Protein AF-A0A7C6DWS4-F1 (afdb_monomer)

Foldseek 3Di:
DDPVVVVVVVVVVLLAFAADDDDDDDDDDDDDDQLQEDDLVLVVLVLVVCCQQPVVVLVCCVVDVVVVVVVLLVSLLLSLLLLVLVVVPVCVDPPNVVVLVVSHLLNLLQLLQCVVCVVVDDDDRLRVDDPVLLCVLLVNPPDDQPDPVSVVCVVVVNHNNVLVVSLVSVVVRVLVVVCVVPVVCVPPDQDPVNSVVSSSSSSSSVSSSVVSVVCVVVVNDDVSSVVRNNSSNSNVSSNSSSVVSCVVCVVVLFDDPVNLVVVCVVPVVLPCVVLQVVLVVLLVVVVVPDDQLVSQVPFAPDVQQPDDPPDHGPSQKDFFDKPPPDDPQLVVQQVPDAAQDWRPGWGQDLFATKTKHWNDKDWDQADVVRDIMITTMMGIGGSGSFDDDPVCNVDDTGGSSVVSRVVSSVVSSSVVSVVSCVVSVRYDDPPHDSDDHDPVSNVVSVCVVVVDDPPPDDDPPDPPDDDDDDDDDDDDDDDDDDDDDDDDD

Solvent-accessible surface area (backbone atoms only — not comparable to full-atom values): 28479 Å² total; per-residue (Å²): 133,60,72,66,67,54,49,59,56,53,48,68,68,57,76,58,60,19,16,57,89,83,89,82,92,69,89,76,78,88,76,70,87,74,41,24,61,50,53,65,67,58,51,45,52,51,53,57,50,41,41,74,79,37,28,63,57,39,51,49,48,64,77,30,67,66,60,40,53,48,52,52,50,53,51,46,44,38,23,21,32,15,32,45,20,47,72,75,40,54,55,72,37,84,52,46,36,59,46,52,53,47,47,11,34,44,23,38,13,54,54,47,49,48,65,80,38,64,91,71,60,96,67,63,90,66,64,88,63,53,71,65,62,49,31,52,69,68,48,55,87,64,74,79,66,93,43,74,66,49,44,49,31,57,74,70,49,56,54,67,65,47,55,58,54,50,47,52,53,48,52,54,36,55,50,51,52,54,28,71,77,31,74,93,43,63,87,63,76,85,48,72,66,61,50,51,53,52,50,53,53,49,46,53,25,49,56,38,32,54,51,48,54,52,32,48,77,67,67,72,52,57,66,68,58,51,51,50,46,49,52,20,16,53,49,43,49,20,50,54,30,20,50,55,36,52,61,71,38,56,80,71,47,60,70,51,73,67,57,45,52,47,52,48,72,74,36,67,94,70,49,53,63,67,51,50,51,54,43,50,54,51,47,57,43,44,74,72,67,49,61,59,39,59,52,16,67,75,60,38,65,48,69,84,27,58,54,68,94,91,55,71,67,49,25,27,55,46,74,74,44,46,72,85,75,57,61,64,64,61,44,58,56,45,69,74,46,54,69,72,34,63,55,97,59,78,41,73,52,71,56,24,40,30,41,44,30,20,61,39,74,44,82,41,79,51,51,101,84,67,50,70,43,43,38,28,25,36,30,38,29,33,38,57,55,35,41,64,50,84,92,43,78,88,54,68,71,39,31,46,66,57,54,46,41,56,49,52,31,49,52,51,48,53,56,48,41,54,50,34,26,61,78,57,60,45,42,65,77,87,90,66,82,75,72,89,72,54,70,65,58,37,52,51,55,48,42,69,72,68,68,66,72,86,87,83,72,81,78,95,80,86,85,89,79,89,85,91,82,83,90,86,87,85,88,80,82,85,83,89,85,88,85,83,89,85,82,90,131

Secondary structure (DSSP, 8-state):
--HHHHHHHHHHHHTSS---------SS--PPP--SB--HHHHHHHHHHHHHH-HHHHHHHHH-HHHHHHHHHHHHHHHHHHHHHHHTTGGGSTTHHHHHHHHHHHHHHHHHHHHHHGGG----TTTT--HHHHHHHHTTTPPS--SHHHHHHHHTT-SHHHHHHHHHHHHHHHHHHHHHH-GGGTTPPPPHHHHHHHHHHHHHHHHHHHHHHHHHHTT-S-HHHHHHHHHHHHHHHHHHHHHHHHHHHHHHHPPPHHHHHHHHHH-GGG-THHHHHHHHHHHHHHHTT--HHHHHHHH---TTSSPSTTPPP-TTEEEEEETTSS-HHHHHHHHTSPTTPBPSS-EEETTEEEEEEEEEEEEE---TTS--EEEEEEEEEEEE--B--TT-TTSPPB-HHHHHHHHHHHHHHHHHHHHHHHHTT-B--S--PPPP--HHHHHHHHHHHHT--TT----S-S--S------------------------

pLDDT: mean 79.74, std 20.96, range [24.72, 98.31]

Structure (mmCIF, N/CA/C/O backbone):
data_AF-A0A7C6DWS4-F1
#
_entry.id   AF-A0A7C6DWS4-F1
#
loop_
_atom_site.group_PDB
_atom_site.id
_atom_site.type_symbol
_atom_site.label_atom_id
_atom_site.label_alt_id
_atom_site.label_comp_id
_atom_site.label_asym_id
_atom_site.label_entity_id
_atom_site.label_seq_id
_atom_site.pdbx_PDB_ins_code
_atom_site.Cartn_x
_atom_site.Cartn_y
_atom_site.Cartn_z
_atom_site.occupancy
_atom_site.B_iso_or_equiv
_atom_site.auth_seq_id
_atom_site.auth_comp_id
_atom_site.auth_asym_id
_atom_site.auth_atom_id
_atom_site.pdbx_PDB_model_num
ATOM 1 N N . MET A 1 1 ? 1.797 3.743 14.064 1.00 28.17 1 MET A N 1
ATOM 2 C CA . MET A 1 1 ? 2.384 3.859 12.707 1.00 28.17 1 MET A CA 1
ATOM 3 C C . MET A 1 1 ? 1.301 3.493 11.713 1.00 28.17 1 MET A C 1
ATOM 5 O O . MET A 1 1 ? 0.665 2.469 11.922 1.00 28.17 1 MET A O 1
ATOM 9 N N . SER A 1 2 ? 1.041 4.345 10.720 1.00 25.39 2 SER A N 1
ATOM 10 C CA . SER A 1 2 ? -0.078 4.166 9.782 1.00 25.39 2 SER A CA 1
ATOM 11 C C . SER A 1 2 ? 0.143 2.965 8.851 1.00 25.39 2 SER A C 1
ATOM 13 O O . SER A 1 2 ? 1.286 2.605 8.556 1.00 25.39 2 SER A O 1
ATOM 15 N N . SER A 1 3 ? -0.944 2.379 8.347 1.00 26.17 3 SER A N 1
ATOM 16 C CA . SER A 1 3 ? -0.929 1.414 7.239 1.00 26.17 3 SER A CA 1
ATOM 17 C C . SER A 1 3 ? -0.190 1.962 6.007 1.00 26.17 3 SER A C 1
ATOM 19 O O . SER A 1 3 ? 0.536 1.205 5.361 1.00 26.17 3 SER A O 1
ATOM 21 N N . LEU A 1 4 ? -0.226 3.281 5.760 1.00 26.98 4 LEU A N 1
ATOM 22 C CA . LEU A 1 4 ? 0.578 3.937 4.715 1.00 26.98 4 LEU A CA 1
ATOM 23 C C . LEU A 1 4 ? 2.092 3.704 4.874 1.00 26.98 4 LEU A C 1
ATOM 25 O O . LEU A 1 4 ? 2.803 3.552 3.883 1.00 26.98 4 LEU A O 1
ATOM 29 N N . THR A 1 5 ? 2.607 3.633 6.107 1.00 24.72 5 THR A N 1
ATOM 30 C CA . THR A 1 5 ? 4.041 3.396 6.353 1.00 24.72 5 THR A CA 1
ATOM 31 C C . THR A 1 5 ? 4.448 1.956 6.015 1.00 24.72 5 THR A C 1
ATOM 33 O O . THR A 1 5 ? 5.604 1.711 5.688 1.00 24.72 5 THR A O 1
ATOM 36 N N . LYS A 1 6 ? 3.502 1.006 6.041 1.00 28.67 6 LYS A N 1
ATOM 37 C CA . LYS A 1 6 ? 3.711 -0.368 5.554 1.00 28.67 6 LYS A CA 1
ATOM 38 C C . LYS A 1 6 ? 3.570 -0.452 4.027 1.00 28.67 6 LYS A C 1
ATOM 40 O O . LYS A 1 6 ? 4.353 -1.153 3.394 1.00 28.67 6 LYS A O 1
ATOM 45 N N . GLY A 1 7 ? 2.656 0.321 3.431 1.00 25.31 7 GLY A N 1
ATOM 46 C CA . GLY A 1 7 ? 2.516 0.444 1.972 1.00 25.31 7 GLY A CA 1
ATOM 47 C C . GLY A 1 7 ? 3.787 0.954 1.277 1.00 25.31 7 GLY A C 1
ATOM 48 O O . GLY A 1 7 ? 4.185 0.412 0.252 1.00 25.31 7 GLY A O 1
ATOM 49 N N . LEU A 1 8 ? 4.497 1.913 1.884 1.00 26.67 8 LEU A N 1
ATOM 50 C CA . LEU A 1 8 ? 5.790 2.403 1.377 1.00 26.67 8 LEU A CA 1
ATOM 51 C C . LEU A 1 8 ? 6.908 1.341 1.371 1.00 26.67 8 LEU A C 1
ATOM 53 O O . LEU A 1 8 ? 7.832 1.436 0.568 1.00 26.67 8 LEU A O 1
ATOM 57 N N . ILE A 1 9 ? 6.823 0.317 2.226 1.00 28.52 9 ILE A N 1
ATOM 58 C CA . ILE A 1 9 ? 7.774 -0.809 2.240 1.00 28.52 9 ILE A CA 1
ATOM 59 C C . ILE A 1 9 ? 7.393 -1.853 1.177 1.00 28.52 9 ILE A C 1
ATOM 61 O O . ILE A 1 9 ? 8.277 -2.464 0.582 1.00 28.52 9 ILE A O 1
ATOM 65 N N . LEU A 1 10 ? 6.100 -2.010 0.868 1.00 26.97 10 LEU A N 1
ATOM 66 C CA . LEU A 1 10 ? 5.643 -2.847 -0.247 1.00 26.97 10 LEU A CA 1
ATOM 67 C C . LEU A 1 10 ? 6.032 -2.235 -1.607 1.00 26.97 10 LEU A C 1
ATOM 69 O O . LEU A 1 10 ? 6.521 -2.943 -2.483 1.00 26.97 10 LEU A O 1
ATOM 73 N N . LEU A 1 11 ? 5.940 -0.906 -1.735 1.00 28.38 11 LEU A N 1
ATOM 74 C CA . LEU A 1 11 ? 6.455 -0.145 -2.882 1.00 28.38 11 LEU A CA 1
ATOM 75 C C . LEU A 1 11 ? 7.948 -0.406 -3.148 1.00 28.38 11 LEU A C 1
ATOM 77 O O . LEU A 1 11 ? 8.345 -0.506 -4.302 1.00 28.38 11 LEU A O 1
ATOM 81 N N . ALA A 1 12 ? 8.776 -0.605 -2.117 1.00 27.94 12 ALA A N 1
ATOM 82 C CA . ALA A 1 12 ? 10.196 -0.931 -2.301 1.00 27.94 12 ALA A CA 1
ATOM 83 C C . ALA A 1 12 ? 10.446 -2.336 -2.897 1.00 27.94 12 ALA A C 1
ATOM 85 O O . ALA A 1 12 ? 11.500 -2.566 -3.487 1.00 27.94 12 ALA A O 1
ATOM 86 N N . VAL A 1 13 ? 9.487 -3.262 -2.778 1.00 29.34 13 VAL A N 1
ATOM 87 C CA . VAL A 1 13 ? 9.529 -4.589 -3.427 1.00 29.34 13 VAL A CA 1
ATOM 88 C C . VAL A 1 13 ? 9.027 -4.509 -4.876 1.00 29.34 13 VAL A C 1
ATOM 90 O O . VAL A 1 13 ? 9.493 -5.254 -5.735 1.00 29.34 13 VAL A O 1
ATOM 93 N N . ILE A 1 14 ? 8.126 -3.563 -5.148 1.00 30.42 14 ILE A N 1
ATOM 94 C CA . ILE A 1 14 ? 7.448 -3.357 -6.434 1.00 30.42 14 ILE A CA 1
ATOM 95 C C . ILE A 1 14 ? 8.218 -2.392 -7.369 1.00 30.42 14 ILE A C 1
ATOM 97 O O . ILE A 1 14 ? 7.973 -2.365 -8.559 1.00 30.42 14 ILE A O 1
ATOM 101 N N . VAL A 1 15 ? 9.273 -1.695 -6.921 1.00 32.16 15 VAL A N 1
ATOM 102 C CA . VAL A 1 15 ? 10.185 -0.921 -7.816 1.00 32.16 15 VAL A CA 1
ATOM 103 C C . VAL A 1 15 ? 10.979 -1.807 -8.808 1.00 32.16 15 VAL A C 1
ATOM 105 O O . VAL A 1 15 ? 11.679 -1.321 -9.701 1.00 32.16 15 VAL A O 1
ATOM 108 N N . ALA A 1 16 ? 10.867 -3.129 -8.707 1.00 35.31 16 ALA A N 1
ATOM 109 C CA . ALA A 1 16 ? 11.202 -4.021 -9.805 1.00 35.31 16 ALA A CA 1
ATOM 110 C C . ALA A 1 16 ? 10.013 -4.088 -10.793 1.00 35.31 16 ALA A C 1
ATOM 112 O O . ALA A 1 16 ? 8.899 -4.284 -10.346 1.00 35.31 16 ALA A O 1
ATOM 113 N N . ILE A 1 17 ? 10.262 -4.105 -12.116 1.00 33.56 17 ILE A N 1
ATOM 114 C CA . ILE A 1 17 ? 9.316 -4.654 -13.124 1.00 33.56 17 ILE A CA 1
ATOM 115 C C . ILE A 1 17 ? 8.174 -3.695 -13.615 1.00 33.56 17 ILE A C 1
ATOM 117 O O . ILE A 1 17 ? 7.024 -4.089 -13.546 1.00 33.56 17 ILE A O 1
ATOM 121 N N . GLY A 1 18 ? 8.446 -2.561 -14.315 1.00 30.31 18 GLY A N 1
ATOM 122 C CA . GLY A 1 18 ? 7.613 -2.095 -15.488 1.00 30.31 18 GLY A CA 1
ATOM 123 C C . GLY A 1 18 ? 7.947 -0.918 -16.476 1.00 30.31 18 GLY A C 1
ATOM 124 O O . GLY A 1 18 ? 7.962 0.236 -16.084 1.00 30.31 18 GLY A O 1
ATOM 125 N N . ALA A 1 19 ? 8.143 -1.215 -17.791 1.00 33.56 19 ALA A N 1
ATOM 126 C CA . ALA A 1 19 ? 9.056 -0.604 -18.813 1.00 33.56 19 ALA A CA 1
ATOM 127 C C . ALA A 1 19 ? 8.501 0.118 -20.118 1.00 33.56 19 ALA A C 1
ATOM 129 O O . ALA A 1 19 ? 7.343 0.510 -20.168 1.00 33.56 19 ALA A O 1
ATOM 130 N N . GLY A 1 20 ? 9.280 0.220 -21.228 1.00 32.44 20 GLY A N 1
ATOM 131 C CA . GLY A 1 20 ? 8.843 0.408 -22.655 1.00 32.44 20 GLY A CA 1
ATOM 132 C C . GLY A 1 20 ? 9.315 1.708 -23.401 1.00 32.44 20 GLY A C 1
ATOM 133 O O . GLY A 1 20 ? 9.837 2.588 -22.734 1.00 32.44 20 GLY A O 1
ATOM 134 N N . LEU A 1 21 ? 9.194 1.961 -24.732 1.00 30.20 21 LEU A N 1
ATOM 135 C CA . LEU A 1 21 ? 8.314 1.519 -25.858 1.00 30.20 21 LEU A CA 1
ATOM 136 C C . LEU A 1 21 ? 9.030 1.615 -27.249 1.00 30.20 21 LEU A C 1
ATOM 138 O O . LEU A 1 21 ? 9.515 2.690 -27.571 1.00 30.20 21 LEU A O 1
ATOM 142 N N . VAL A 1 22 ? 8.946 0.623 -28.162 1.00 28.70 22 VAL A N 1
ATOM 143 C CA . VAL A 1 22 ? 9.212 0.846 -29.616 1.00 28.70 22 VAL A CA 1
ATOM 144 C C . VAL A 1 22 ? 8.205 0.134 -30.547 1.00 28.70 22 VAL A C 1
ATOM 146 O O . VAL A 1 22 ? 7.942 -1.053 -30.413 1.00 28.70 22 VAL A O 1
ATOM 149 N N . PHE A 1 23 ? 7.678 0.912 -31.503 1.00 28.80 23 PHE A N 1
ATOM 150 C CA . PHE A 1 23 ? 7.046 0.596 -32.803 1.00 28.80 23 PHE A CA 1
ATOM 151 C C . PHE A 1 23 ? 6.463 -0.805 -33.121 1.00 28.80 23 PHE A C 1
ATOM 153 O O . PHE A 1 23 ? 7.187 -1.766 -33.372 1.00 28.80 23 PHE A O 1
ATOM 160 N N . TRP A 1 24 ? 5.171 -0.813 -33.482 1.00 26.94 24 TRP A N 1
ATOM 161 C CA . TRP A 1 24 ? 4.675 -1.613 -34.613 1.00 26.94 24 TRP A CA 1
ATOM 162 C C . TRP A 1 24 ? 3.815 -0.739 -35.535 1.00 26.94 24 TRP A C 1
ATOM 164 O O . TRP A 1 24 ? 3.036 0.090 -35.069 1.00 26.94 24 TRP A O 1
ATOM 174 N N . LYS A 1 25 ? 3.984 -0.871 -36.857 1.00 33.62 25 LYS A N 1
ATOM 175 C CA . LYS A 1 25 ? 3.332 0.001 -37.849 1.00 33.62 25 LYS A CA 1
ATOM 176 C C . LYS A 1 25 ? 2.180 -0.726 -38.538 1.00 33.62 25 LYS A C 1
ATOM 178 O O . LYS A 1 25 ? 2.397 -1.440 -39.513 1.00 33.62 25 LYS A O 1
ATOM 183 N N . SER A 1 26 ? 0.952 -0.434 -38.124 1.00 29.34 26 SER A N 1
ATOM 184 C CA . SER A 1 26 ? -0.226 -0.591 -38.983 1.00 29.34 26 SER A CA 1
ATOM 185 C C . SER A 1 26 ? -1.067 0.692 -38.951 1.00 29.34 26 SER A C 1
ATOM 187 O O . SER A 1 26 ? -0.887 1.539 -38.079 1.00 29.34 26 SER A O 1
ATOM 189 N N . LYS A 1 27 ? -1.895 0.910 -39.980 1.00 34.12 27 LYS A N 1
ATOM 190 C CA . LYS A 1 27 ? -2.831 2.048 -40.023 1.00 34.12 27 LYS A CA 1
ATOM 191 C C . LYS A 1 27 ? -3.955 1.831 -38.999 1.00 34.12 27 LYS A C 1
ATOM 193 O O . LYS A 1 27 ? -4.262 0.688 -38.694 1.00 34.12 27 LYS A O 1
ATOM 198 N N . VAL A 1 28 ? -4.652 2.920 -38.650 1.00 35.06 28 VAL A N 1
ATOM 199 C CA . VAL A 1 28 ? -5.665 3.043 -37.572 1.00 35.06 28 VAL A CA 1
ATOM 200 C C . VAL A 1 28 ? -5.011 3.400 -36.225 1.00 35.06 28 VAL A C 1
ATOM 202 O O . VAL A 1 28 ? -3.802 3.267 -36.067 1.00 35.06 28 VAL A O 1
ATOM 205 N N . GLY A 1 29 ? -5.773 4.069 -35.352 1.00 31.22 29 GLY A N 1
ATOM 206 C CA . GLY A 1 29 ? -5.258 4.903 -34.259 1.00 31.22 29 GLY A CA 1
ATOM 207 C C . GLY A 1 29 ? -4.401 4.175 -33.220 1.00 31.22 29 GLY A C 1
ATOM 208 O O . GLY A 1 29 ? -4.491 2.963 -33.058 1.00 31.22 29 GLY A O 1
ATOM 209 N N . HIS A 1 30 ? -3.593 4.951 -32.490 1.00 35.88 30 HIS A N 1
ATOM 210 C CA . HIS A 1 30 ? -2.790 4.455 -31.373 1.00 35.88 30 HIS A CA 1
ATOM 211 C C . HIS A 1 30 ? -3.729 3.959 -30.265 1.00 35.88 30 HIS A C 1
ATOM 213 O O . HIS A 1 30 ? -4.226 4.758 -29.472 1.00 35.88 30 HIS A O 1
ATOM 219 N N . ALA A 1 31 ? -3.994 2.653 -30.226 1.00 43.47 31 ALA A N 1
ATOM 220 C CA . ALA A 1 31 ? -4.659 2.036 -29.091 1.00 43.47 31 ALA A CA 1
ATOM 221 C C . ALA A 1 31 ? -3.761 2.210 -27.859 1.00 43.47 31 ALA A C 1
ATOM 223 O O . ALA A 1 31 ? -2.586 1.837 -27.879 1.00 43.47 31 ALA A O 1
ATOM 224 N N . ALA A 1 32 ? -4.303 2.823 -26.808 1.00 55.22 32 ALA A N 1
ATOM 225 C CA . ALA A 1 32 ? -3.629 2.896 -25.520 1.00 55.22 32 ALA A CA 1
ATOM 226 C C . ALA A 1 32 ? -3.437 1.473 -24.946 1.00 55.22 32 ALA A C 1
ATOM 228 O O . ALA A 1 32 ? -4.171 0.564 -25.348 1.00 55.22 32 ALA A O 1
ATOM 229 N N . PRO A 1 33 ? -2.478 1.252 -24.024 1.00 65.62 33 PRO A N 1
ATOM 230 C CA . PRO A 1 33 ? -2.296 -0.055 -23.397 1.00 65.62 33 PRO A CA 1
ATOM 231 C C . PRO A 1 33 ? -3.612 -0.549 -22.790 1.00 65.62 33 PRO A C 1
ATOM 233 O O . PRO A 1 33 ? -4.320 0.233 -22.163 1.00 65.62 33 PRO A O 1
ATOM 236 N N . GLN A 1 34 ? -3.946 -1.821 -22.989 1.00 81.06 34 GLN A N 1
ATOM 237 C CA . GLN A 1 34 ? -5.118 -2.439 -22.372 1.00 81.06 34 GLN A CA 1
ATOM 238 C C . GLN A 1 34 ? -4.710 -3.041 -21.027 1.00 81.06 34 GLN A C 1
ATOM 240 O O . GLN A 1 34 ? -3.974 -4.030 -20.986 1.00 81.06 34 GLN A O 1
ATOM 245 N N . TYR A 1 35 ? -5.169 -2.430 -19.933 1.00 90.44 35 TYR A N 1
ATOM 246 C CA . TYR A 1 35 ? -4.922 -2.919 -18.572 1.00 90.44 35 TYR A CA 1
ATOM 247 C C . TYR A 1 35 ? -5.981 -3.916 -18.086 1.00 90.44 35 TYR A C 1
ATOM 249 O O . TYR A 1 35 ? -5.877 -4.380 -16.960 1.00 90.44 35 TYR A O 1
ATOM 257 N N . ASN A 1 36 ? -6.982 -4.272 -18.898 1.00 91.75 36 ASN A N 1
ATOM 258 C CA . ASN A 1 36 ? -8.065 -5.168 -18.483 1.00 91.75 36 ASN A CA 1
ATOM 259 C C . ASN A 1 36 ? -7.749 -6.661 -18.676 1.00 91.75 36 ASN A C 1
ATOM 261 O O . ASN A 1 36 ? -8.415 -7.494 -18.078 1.00 91.75 36 ASN A O 1
ATOM 265 N N . VAL A 1 37 ? -6.744 -7.033 -19.473 1.00 93.50 37 VAL A N 1
ATOM 266 C CA . VAL A 1 37 ? -6.446 -8.446 -19.785 1.00 93.50 37 VAL A CA 1
ATOM 267 C C . VAL A 1 37 ? -5.063 -8.840 -19.281 1.00 93.50 37 VAL A C 1
ATOM 269 O O . VAL A 1 37 ? -4.106 -8.104 -19.508 1.00 93.50 37 VAL A O 1
ATOM 272 N N . LEU A 1 38 ? -4.913 -10.032 -18.705 1.00 90.25 38 LEU A N 1
ATOM 273 C CA . LEU A 1 38 ? -3.625 -10.706 -18.514 1.00 90.25 38 LEU A CA 1
ATOM 274 C C . LEU A 1 38 ? -3.703 -12.113 -19.119 1.00 90.25 38 LEU A C 1
ATOM 276 O O . LEU A 1 38 ? -4.561 -12.902 -18.751 1.00 90.25 38 LEU A O 1
ATOM 280 N N . THR A 1 39 ? -2.829 -12.432 -20.068 1.00 91.19 39 THR A N 1
ATOM 281 C CA . THR A 1 39 ? -2.856 -13.711 -20.798 1.00 91.19 39 THR A CA 1
ATOM 282 C C . THR A 1 39 ? -2.161 -14.844 -20.035 1.00 91.19 39 THR A C 1
ATOM 284 O O . THR A 1 39 ? -1.356 -14.607 -19.135 1.00 91.19 39 THR A O 1
ATOM 287 N N . LYS A 1 40 ? -2.419 -16.103 -20.422 1.00 90.62 40 LYS A N 1
ATOM 288 C CA . LYS A 1 40 ? -1.736 -17.275 -19.838 1.00 90.62 40 LYS A CA 1
ATOM 289 C C . LYS A 1 40 ? -0.218 -17.225 -20.008 1.00 90.62 40 LYS A C 1
ATOM 291 O O . LYS A 1 40 ? 0.506 -17.568 -19.074 1.00 90.62 40 LYS A O 1
ATOM 296 N N . ASP A 1 41 ? 0.253 -16.762 -21.164 1.00 89.44 41 ASP A N 1
ATOM 297 C CA . ASP A 1 41 ? 1.681 -16.610 -21.454 1.00 89.44 41 ASP A CA 1
ATOM 298 C C . ASP A 1 41 ? 2.300 -15.545 -20.539 1.00 89.44 41 ASP A C 1
ATOM 300 O O . ASP A 1 41 ? 3.355 -15.768 -19.947 1.00 89.44 41 ASP A O 1
ATOM 304 N N . GLU A 1 42 ? 1.605 -14.420 -20.333 1.00 89.38 42 GLU A N 1
ATOM 305 C CA . GLU A 1 42 ? 2.020 -13.394 -19.373 1.00 89.38 42 GLU A CA 1
ATOM 306 C C . GLU A 1 42 ? 2.065 -13.937 -17.931 1.00 89.38 42 GLU A C 1
ATOM 308 O O . GLU A 1 42 ? 3.068 -13.752 -17.240 1.00 89.38 42 GLU A O 1
ATOM 313 N N . ILE A 1 43 ? 1.047 -14.681 -17.480 1.00 89.06 43 ILE A N 1
ATOM 314 C CA . ILE A 1 43 ? 1.061 -15.335 -16.156 1.00 89.06 43 ILE A CA 1
ATOM 315 C C . ILE A 1 43 ? 2.246 -16.307 -16.038 1.00 89.06 43 ILE A C 1
ATOM 317 O O . ILE A 1 43 ? 2.972 -16.286 -15.044 1.00 89.06 43 ILE A O 1
ATOM 321 N N . SER A 1 44 ? 2.502 -17.105 -17.075 1.00 89.00 44 SER A N 1
ATOM 322 C CA . SER A 1 44 ? 3.613 -18.065 -17.115 1.00 89.00 44 SER A CA 1
ATOM 323 C C . SER A 1 44 ? 4.977 -17.375 -17.029 1.00 89.00 44 SER A C 1
ATOM 325 O O . SER A 1 44 ? 5.872 -17.866 -16.336 1.00 89.00 44 SER A O 1
ATOM 327 N N . ILE A 1 45 ? 5.135 -16.206 -17.661 1.00 87.44 45 ILE A N 1
ATOM 328 C CA . ILE A 1 45 ? 6.333 -15.362 -17.546 1.00 87.44 45 ILE A CA 1
ATOM 329 C C . ILE A 1 45 ? 6.523 -14.873 -16.101 1.00 87.44 45 ILE A C 1
ATOM 331 O O . ILE A 1 45 ? 7.633 -14.977 -15.574 1.00 87.44 45 ILE A O 1
ATOM 335 N N . LEU A 1 46 ? 5.464 -14.384 -15.440 1.00 86.94 46 LEU A N 1
ATOM 336 C CA . LEU A 1 46 ? 5.536 -13.910 -14.049 1.00 86.94 46 LEU A CA 1
ATOM 337 C C . LEU A 1 46 ? 5.911 -15.037 -13.090 1.00 86.94 46 LEU A C 1
ATOM 339 O O . LEU A 1 46 ? 6.859 -14.899 -12.318 1.00 86.94 46 LEU A O 1
ATOM 343 N N . LEU A 1 47 ? 5.213 -16.171 -13.166 1.00 87.50 47 LEU A N 1
ATOM 344 C CA . LEU A 1 47 ? 5.470 -17.316 -12.293 1.00 87.50 47 LEU A CA 1
ATOM 345 C C . LEU A 1 47 ? 6.876 -17.888 -12.509 1.00 87.50 47 LEU A C 1
ATOM 347 O O . LEU A 1 47 ? 7.544 -18.240 -11.539 1.00 87.50 47 LEU A O 1
ATOM 351 N N . SER A 1 48 ? 7.372 -17.897 -13.750 1.00 87.62 48 SER A N 1
ATOM 352 C CA . SER A 1 48 ? 8.744 -18.312 -14.073 1.00 87.62 48 SER A CA 1
ATOM 353 C C . SER A 1 48 ? 9.818 -17.354 -13.542 1.00 87.62 48 SER A C 1
ATOM 355 O O . SER A 1 48 ? 10.932 -17.789 -13.247 1.00 87.62 48 SER A O 1
ATOM 357 N N . ASP A 1 49 ? 9.529 -16.054 -13.428 1.00 83.88 49 ASP A N 1
ATOM 358 C CA . ASP A 1 49 ? 10.455 -15.077 -12.840 1.00 83.88 49 ASP A CA 1
ATOM 359 C C . ASP A 1 49 ? 10.438 -15.144 -11.304 1.00 83.88 49 ASP A C 1
ATOM 361 O O . ASP A 1 49 ? 11.491 -15.174 -10.663 1.00 83.88 49 ASP A O 1
ATOM 365 N N . ILE A 1 50 ? 9.247 -15.276 -10.710 1.00 83.38 50 ILE A N 1
ATOM 366 C CA . ILE A 1 50 ? 9.069 -15.466 -9.264 1.00 83.38 50 ILE A CA 1
ATOM 367 C C . ILE A 1 50 ? 9.692 -16.797 -8.813 1.00 83.38 50 ILE A C 1
ATOM 369 O O . ILE A 1 50 ? 10.328 -16.825 -7.764 1.00 83.38 50 ILE A O 1
ATOM 373 N N . ALA A 1 51 ? 9.611 -17.872 -9.607 1.00 84.12 51 ALA A N 1
ATOM 374 C CA . ALA A 1 51 ? 10.279 -19.146 -9.314 1.00 84.12 51 ALA A CA 1
ATOM 375 C C . ALA A 1 51 ? 11.798 -18.994 -9.141 1.00 84.12 51 ALA A C 1
ATOM 377 O O . ALA A 1 51 ? 12.382 -19.635 -8.272 1.00 84.12 51 ALA A O 1
ATOM 378 N N . LYS A 1 52 ? 12.432 -18.113 -9.925 1.00 83.75 52 LYS A N 1
ATOM 379 C CA . LYS A 1 52 ? 13.878 -17.847 -9.857 1.00 83.75 52 LYS A CA 1
ATOM 380 C C . LYS A 1 52 ? 14.250 -16.948 -8.678 1.00 83.75 52 LYS A C 1
ATOM 382 O O . LYS A 1 52 ? 15.266 -17.170 -8.035 1.00 83.75 52 LYS A O 1
ATOM 387 N N . GLN A 1 53 ? 13.436 -15.932 -8.388 1.00 81.69 53 GLN A N 1
ATOM 388 C CA . GLN A 1 53 ? 13.732 -14.925 -7.356 1.00 81.69 53 GLN A CA 1
ATOM 389 C C . GLN A 1 53 ? 13.239 -15.323 -5.950 1.00 81.69 53 GLN A C 1
ATOM 391 O O . GLN A 1 53 ? 13.708 -14.800 -4.933 1.00 81.69 53 GLN A O 1
ATOM 396 N N . ASN A 1 54 ? 12.236 -16.201 -5.877 1.00 84.75 54 ASN A N 1
ATOM 397 C CA . ASN A 1 54 ? 11.529 -16.587 -4.661 1.00 84.75 54 ASN A CA 1
ATOM 398 C C . ASN A 1 54 ? 10.816 -17.952 -4.821 1.00 84.75 54 ASN A C 1
ATOM 400 O O . ASN A 1 54 ? 9.585 -18.009 -4.736 1.00 84.75 54 ASN A O 1
ATOM 404 N N . PRO A 1 55 ? 11.545 -19.070 -5.008 1.00 88.00 55 PRO A N 1
ATOM 405 C CA . PRO A 1 55 ? 10.931 -20.390 -5.194 1.00 88.00 55 PRO A CA 1
ATOM 406 C C . PRO A 1 55 ? 10.012 -20.787 -4.026 1.00 88.00 55 PRO A C 1
ATOM 408 O O . PRO A 1 55 ? 8.973 -21.407 -4.234 1.00 88.00 55 PRO A O 1
ATOM 411 N N . LEU A 1 56 ? 10.304 -20.339 -2.797 1.00 87.44 56 LEU A N 1
ATOM 412 C CA . LEU A 1 56 ? 9.423 -20.549 -1.642 1.00 87.44 56 LEU A CA 1
ATOM 413 C C . LEU A 1 56 ? 8.026 -19.913 -1.810 1.00 87.44 56 LEU A C 1
ATOM 415 O O . LEU A 1 56 ? 7.049 -20.461 -1.300 1.00 87.44 56 LEU A O 1
ATOM 419 N N . ALA A 1 57 ? 7.903 -18.784 -2.518 1.00 86.50 57 ALA A N 1
ATOM 420 C CA . ALA A 1 57 ? 6.599 -18.191 -2.824 1.00 86.50 57 ALA A CA 1
ATOM 421 C C . ALA A 1 57 ? 5.816 -19.026 -3.847 1.00 86.50 57 ALA A C 1
ATOM 423 O O . ALA A 1 57 ? 4.617 -19.217 -3.666 1.00 86.50 57 ALA A O 1
ATOM 424 N N . ILE A 1 58 ? 6.490 -19.586 -4.858 1.00 88.50 58 ILE A N 1
ATOM 425 C CA . ILE A 1 58 ? 5.868 -20.515 -5.813 1.00 88.50 58 ILE A CA 1
ATOM 426 C C . ILE A 1 58 ? 5.395 -21.790 -5.116 1.00 88.50 58 ILE A C 1
ATOM 428 O O . ILE A 1 58 ? 4.249 -22.186 -5.316 1.00 88.50 58 ILE A O 1
ATOM 432 N N . LYS A 1 59 ? 6.212 -22.381 -4.232 1.00 88.94 59 LYS A N 1
ATOM 433 C CA . LYS A 1 59 ? 5.796 -23.545 -3.434 1.00 88.94 59 LYS A CA 1
ATOM 434 C C . LYS A 1 59 ? 4.528 -23.247 -2.626 1.00 88.94 59 LYS A C 1
ATOM 436 O O . LYS A 1 59 ? 3.564 -23.993 -2.719 1.00 88.94 59 LYS A O 1
ATOM 441 N N . ARG A 1 60 ? 4.471 -22.108 -1.925 1.00 88.56 60 ARG A N 1
ATOM 442 C CA . ARG A 1 60 ? 3.257 -21.683 -1.197 1.00 88.56 60 ARG A CA 1
ATOM 443 C C . ARG A 1 60 ? 2.048 -21.495 -2.120 1.00 88.56 60 ARG A C 1
ATOM 445 O O . ARG A 1 60 ? 0.977 -21.977 -1.794 1.00 88.56 60 ARG A O 1
ATOM 452 N N . LEU A 1 61 ? 2.212 -20.853 -3.278 1.00 87.25 61 LEU A N 1
ATOM 453 C CA . LEU A 1 61 ? 1.136 -20.661 -4.265 1.00 87.25 61 LEU A CA 1
ATOM 454 C C . LEU A 1 61 ? 0.637 -21.988 -4.879 1.00 87.25 61 LEU A C 1
ATOM 456 O O . LEU A 1 61 ? -0.509 -22.093 -5.336 1.00 87.25 61 LEU A O 1
ATOM 460 N N . LYS A 1 62 ? 1.503 -23.007 -4.913 1.00 88.81 62 LYS A N 1
ATOM 461 C CA . LYS A 1 62 ? 1.160 -24.365 -5.337 1.00 88.81 62 LYS A CA 1
ATOM 462 C C . LYS A 1 62 ? 0.402 -25.125 -4.247 1.00 88.81 62 LYS A C 1
ATOM 464 O O . LYS A 1 62 ? -0.643 -25.697 -4.553 1.00 88.81 62 LYS A O 1
ATOM 469 N N . ASP A 1 63 ? 0.906 -25.075 -3.016 1.00 91.81 63 ASP A N 1
ATOM 470 C CA . ASP A 1 63 ? 0.421 -25.846 -1.865 1.00 91.81 63 ASP A CA 1
ATOM 471 C C . ASP A 1 63 ? -0.855 -25.256 -1.218 1.00 91.81 63 ASP A C 1
ATOM 473 O O . ASP A 1 63 ? -1.608 -25.995 -0.587 1.00 91.81 63 ASP A O 1
ATOM 477 N N . ASP A 1 64 ? -1.118 -23.952 -1.380 1.00 90.00 64 ASP A N 1
ATOM 478 C CA . ASP A 1 64 ? -2.251 -23.228 -0.780 1.00 90.00 64 ASP A CA 1
ATOM 479 C C . ASP A 1 64 ? -3.238 -22.697 -1.854 1.00 90.00 64 ASP A C 1
ATOM 481 O O . ASP A 1 64 ? -2.959 -21.699 -2.536 1.00 90.00 64 ASP A O 1
ATOM 485 N N . PRO A 1 65 ? -4.408 -23.349 -2.032 1.00 89.69 65 PRO A N 1
ATOM 486 C CA . PRO A 1 65 ? -5.432 -22.917 -2.984 1.00 89.69 65 PRO A CA 1
ATOM 487 C C . PRO A 1 65 ? -6.098 -21.577 -2.642 1.00 89.69 65 PRO A C 1
ATOM 489 O O . PRO A 1 65 ? -6.443 -20.833 -3.563 1.00 89.69 65 PRO A O 1
ATOM 492 N N . GLU A 1 66 ? -6.270 -21.242 -1.358 1.00 87.19 66 GLU A N 1
ATOM 493 C CA . GLU A 1 66 ? -6.894 -19.971 -0.965 1.00 87.19 66 GLU A CA 1
ATOM 494 C C . GLU A 1 66 ? -5.923 -18.810 -1.192 1.00 87.19 66 GLU A C 1
ATOM 496 O O . GLU A 1 66 ? -6.328 -17.782 -1.733 1.00 87.19 66 GLU A O 1
ATOM 501 N N . LEU A 1 67 ? -4.622 -18.997 -0.932 1.00 85.50 67 LEU A N 1
ATOM 502 C CA . LEU A 1 67 ? -3.596 -18.035 -1.344 1.00 85.50 67 LEU A CA 1
ATOM 503 C C . LEU A 1 67 ? -3.626 -17.803 -2.862 1.00 85.50 67 LEU A C 1
ATOM 505 O O . LEU A 1 67 ? -3.540 -16.658 -3.305 1.00 85.50 67 LEU A O 1
ATOM 509 N N . ARG A 1 68 ? -3.775 -18.857 -3.678 1.00 84.00 68 ARG A N 1
ATOM 510 C CA . ARG A 1 68 ? -3.860 -18.714 -5.144 1.00 84.00 68 ARG A CA 1
ATOM 511 C C . ARG A 1 68 ? -5.082 -17.911 -5.578 1.00 84.00 68 ARG A C 1
ATOM 513 O O . ARG A 1 68 ? -4.953 -17.003 -6.399 1.00 84.00 68 ARG A O 1
ATOM 520 N N . LYS A 1 69 ? -6.246 -18.212 -5.004 1.00 87.31 69 LYS A N 1
ATOM 521 C CA . LYS A 1 69 ? -7.494 -17.473 -5.226 1.00 87.31 69 LYS A CA 1
ATOM 522 C C . LYS A 1 69 ? -7.358 -16.004 -4.810 1.00 87.31 69 LYS A C 1
ATOM 524 O O . LYS A 1 69 ? -7.743 -15.130 -5.582 1.00 87.31 69 LYS A O 1
ATOM 529 N N . GLN A 1 70 ? -6.729 -15.730 -3.667 1.00 85.50 70 GLN A N 1
ATOM 530 C CA . GLN A 1 70 ? -6.446 -14.373 -3.199 1.00 85.50 70 GLN A CA 1
ATOM 531 C C . GLN A 1 70 ? -5.517 -13.618 -4.162 1.00 85.50 70 GLN A C 1
ATOM 533 O O . GLN A 1 70 ? -5.805 -12.480 -4.518 1.00 85.50 70 GLN A O 1
ATOM 538 N N . GLN A 1 71 ? -4.430 -14.236 -4.647 1.00 85.56 71 GLN A N 1
ATOM 539 C CA . GLN A 1 71 ? -3.560 -13.590 -5.642 1.00 85.56 71 GLN A CA 1
ATOM 540 C C . GLN A 1 71 ? -4.310 -13.291 -6.949 1.00 85.56 71 GLN A C 1
ATOM 542 O O . GLN A 1 71 ? -4.139 -12.213 -7.514 1.00 85.56 71 GLN A O 1
ATOM 547 N N . LEU A 1 72 ? -5.185 -14.193 -7.405 1.00 87.06 72 LEU A N 1
ATOM 548 C CA . LEU A 1 72 ? -6.027 -13.955 -8.579 1.00 87.06 72 LEU A CA 1
ATOM 549 C C . LEU A 1 72 ? -7.010 -12.789 -8.363 1.00 87.06 72 LEU A C 1
ATOM 551 O O . LEU A 1 72 ? -7.196 -11.977 -9.270 1.00 87.06 72 LEU A O 1
ATOM 555 N N . GLN A 1 73 ? -7.609 -12.671 -7.174 1.00 86.44 73 GLN A N 1
ATOM 556 C CA . GLN A 1 73 ? -8.457 -11.530 -6.806 1.00 86.44 73 GLN A CA 1
ATOM 557 C C . GLN A 1 73 ? -7.665 -10.215 -6.780 1.00 86.44 73 GLN A C 1
ATOM 559 O O . GLN A 1 73 ? -8.115 -9.240 -7.376 1.00 86.44 73 GLN A O 1
ATOM 564 N N . ASN A 1 74 ? -6.460 -10.202 -6.201 1.00 89.62 74 ASN A N 1
ATOM 565 C CA . ASN A 1 74 ? -5.583 -9.025 -6.179 1.00 89.62 74 ASN A CA 1
ATOM 566 C C . ASN A 1 74 ? -5.213 -8.553 -7.599 1.00 89.62 74 ASN A C 1
ATOM 568 O O . ASN A 1 74 ? -5.222 -7.355 -7.877 1.00 89.62 74 ASN A O 1
ATOM 572 N N . ILE A 1 75 ? -4.918 -9.484 -8.518 1.00 89.88 75 ILE A N 1
ATOM 573 C CA . ILE A 1 75 ? -4.659 -9.151 -9.930 1.00 89.88 75 ILE A CA 1
ATOM 574 C C . ILE A 1 75 ? -5.927 -8.571 -10.573 1.00 89.88 75 ILE A C 1
ATOM 576 O O . ILE A 1 75 ? -5.844 -7.565 -11.273 1.00 89.88 75 ILE A O 1
ATOM 580 N N . LYS A 1 76 ? -7.109 -9.145 -10.312 1.00 91.69 76 LYS A N 1
ATOM 581 C CA . LYS A 1 76 ? -8.380 -8.610 -10.826 1.00 91.69 76 LYS A CA 1
ATOM 582 C C . LYS A 1 76 ? -8.689 -7.203 -10.291 1.00 91.69 76 LYS A C 1
ATOM 584 O O . LYS A 1 76 ? -9.071 -6.363 -11.098 1.00 91.69 76 LYS A O 1
ATOM 589 N N . GLU A 1 77 ? -8.464 -6.909 -9.003 1.00 94.25 77 GLU A N 1
ATOM 590 C CA . GLU A 1 77 ? -8.582 -5.545 -8.438 1.00 94.25 77 GLU A CA 1
ATOM 591 C C . GLU A 1 77 ? -7.629 -4.570 -9.143 1.00 94.25 77 GLU A C 1
ATOM 593 O O . GLU A 1 77 ? -8.064 -3.518 -9.616 1.00 94.25 77 GLU A O 1
ATOM 598 N N . LEU A 1 78 ? -6.352 -4.947 -9.287 1.00 95.44 78 LEU A N 1
ATOM 599 C CA . LEU A 1 78 ? -5.334 -4.150 -9.976 1.00 95.44 78 LEU A CA 1
ATOM 600 C C . LEU A 1 78 ? -5.758 -3.792 -11.408 1.00 95.44 78 LEU A C 1
ATOM 602 O O . LEU A 1 78 ? -5.767 -2.616 -11.777 1.00 95.44 78 LEU A O 1
ATOM 606 N N . LEU A 1 79 ? -6.126 -4.794 -12.212 1.00 94.50 79 LEU A N 1
ATOM 607 C CA . LEU A 1 79 ? -6.527 -4.591 -13.605 1.00 94.50 79 LEU A CA 1
ATOM 608 C C . LEU A 1 79 ? -7.844 -3.806 -13.712 1.00 94.50 79 LEU A C 1
ATOM 610 O O . LEU A 1 79 ? -7.962 -2.931 -14.572 1.00 94.50 79 LEU A O 1
ATOM 614 N N . ALA A 1 80 ? -8.812 -4.059 -12.825 1.00 96.06 80 ALA A N 1
ATOM 615 C CA . ALA A 1 80 ? -10.083 -3.340 -12.787 1.00 96.06 80 ALA A CA 1
ATOM 616 C C . ALA A 1 80 ? -9.890 -1.852 -12.475 1.00 96.06 80 ALA A C 1
ATOM 618 O O . ALA A 1 80 ? -10.390 -1.005 -13.214 1.00 96.06 80 ALA A O 1
ATOM 619 N N . PHE A 1 81 ? -9.123 -1.517 -11.433 1.00 96.56 81 PHE A N 1
ATOM 620 C CA . PHE A 1 81 ? -8.866 -0.126 -11.052 1.00 96.56 81 PHE A CA 1
ATOM 621 C C . PHE A 1 81 ? -7.980 0.600 -12.075 1.00 96.56 81 PHE A C 1
ATOM 623 O O . PHE A 1 81 ? -8.218 1.772 -12.360 1.00 96.56 81 PHE A O 1
ATOM 630 N N . ALA A 1 82 ? -6.994 -0.078 -12.670 1.00 95.69 82 ALA A N 1
ATOM 631 C CA . ALA A 1 82 ? -6.166 0.493 -13.733 1.00 95.69 82 ALA A CA 1
ATOM 632 C C . ALA A 1 82 ? -6.970 0.803 -15.006 1.00 95.69 82 ALA A C 1
ATOM 634 O O . ALA A 1 82 ? -6.816 1.872 -15.605 1.00 95.69 82 ALA A O 1
ATOM 635 N N . SER A 1 83 ? -7.851 -0.119 -15.398 1.00 96.19 83 SER A N 1
ATOM 636 C CA . SER A 1 83 ? -8.750 0.053 -16.544 1.00 96.19 83 SER A CA 1
ATOM 637 C C . SER A 1 83 ? -9.768 1.159 -16.287 1.00 96.19 83 SER A C 1
ATOM 639 O O . SER A 1 83 ? -10.011 1.982 -17.167 1.00 96.19 83 SER A O 1
ATOM 641 N N . GLU A 1 84 ? -10.295 1.251 -15.066 1.00 96.75 84 GLU A N 1
ATOM 642 C CA . GLU A 1 84 ? -11.212 2.319 -14.675 1.00 96.75 84 GLU A CA 1
ATOM 643 C C . GLU A 1 84 ? -10.534 3.694 -14.679 1.00 96.75 84 GLU A C 1
ATOM 645 O O . GLU A 1 84 ? -11.064 4.645 -15.251 1.00 96.75 84 GLU A O 1
ATOM 650 N N . ALA A 1 85 ? -9.317 3.797 -14.137 1.00 96.00 85 ALA A N 1
ATOM 651 C CA . ALA A 1 85 ? -8.512 5.015 -14.196 1.00 96.00 85 ALA A CA 1
ATOM 652 C C . ALA A 1 85 ? -8.277 5.480 -15.643 1.00 96.00 85 ALA A C 1
ATOM 654 O O . ALA A 1 85 ? -8.330 6.674 -15.947 1.00 96.00 85 ALA A O 1
ATOM 655 N N . GLN A 1 86 ? -8.021 4.535 -16.551 1.00 94.31 86 GLN A N 1
ATOM 656 C CA . GLN A 1 86 ? -7.874 4.807 -17.976 1.00 94.31 86 GLN A CA 1
ATOM 657 C C . GLN A 1 86 ? -9.203 5.248 -18.612 1.00 94.31 86 GLN A C 1
ATOM 659 O O . GLN A 1 86 ? -9.208 6.218 -19.372 1.00 94.31 86 GLN A O 1
ATOM 664 N N . ARG A 1 87 ? -10.317 4.581 -18.278 1.00 94.50 87 ARG A N 1
ATOM 665 C CA . ARG A 1 87 ? -11.678 4.879 -18.757 1.00 94.50 87 ARG A CA 1
ATOM 666 C C . ARG A 1 87 ? -12.154 6.268 -18.336 1.00 94.50 87 ARG A C 1
ATOM 668 O O . ARG A 1 87 ? -12.700 7.000 -19.155 1.00 94.50 87 ARG A O 1
ATOM 675 N N . GLU A 1 88 ? -11.893 6.653 -17.089 1.00 95.12 88 GLU A N 1
ATOM 676 C CA . GLU A 1 88 ? -12.173 7.991 -16.558 1.00 95.12 88 GLU A CA 1
ATOM 677 C C . GLU A 1 88 ? -11.194 9.071 -17.059 1.00 95.12 88 GLU A C 1
ATOM 679 O O . GLU A 1 88 ? -11.402 10.254 -16.800 1.00 95.12 88 GLU A O 1
ATOM 684 N N . GLY A 1 89 ? -10.136 8.690 -17.782 1.00 94.25 89 GLY A N 1
ATOM 685 C CA . GLY A 1 89 ? -9.185 9.616 -18.394 1.00 94.25 89 GLY A CA 1
ATOM 686 C C . GLY A 1 89 ? -7.988 10.014 -17.527 1.00 94.25 89 GLY A C 1
ATOM 687 O O . GLY A 1 89 ? -7.130 10.739 -18.033 1.00 94.25 89 GLY A O 1
ATOM 688 N N . LEU A 1 90 ? -7.851 9.493 -16.299 1.00 94.12 90 LEU A N 1
ATOM 689 C CA . LEU A 1 90 ? -6.744 9.808 -15.375 1.00 94.12 90 LEU A CA 1
ATOM 690 C C . LEU A 1 90 ? -5.365 9.549 -16.006 1.00 94.12 90 LEU A C 1
ATOM 692 O O . LEU A 1 90 ? -4.418 10.282 -15.737 1.00 94.12 90 LEU A O 1
ATOM 696 N N . ALA A 1 91 ? -5.261 8.555 -16.895 1.00 92.06 91 ALA A N 1
ATOM 697 C CA . ALA A 1 91 ? -4.046 8.236 -17.655 1.00 92.06 91 ALA A CA 1
ATOM 698 C C . ALA A 1 91 ? -3.594 9.336 -18.644 1.00 92.06 91 ALA A C 1
ATOM 700 O O . ALA A 1 91 ? -2.441 9.343 -19.073 1.00 92.06 91 ALA A O 1
ATOM 701 N N . ASN A 1 92 ? -4.494 10.242 -19.037 1.00 91.62 92 ASN A N 1
ATOM 702 C CA . ASN A 1 92 ? -4.237 11.299 -20.021 1.00 91.62 92 ASN A CA 1
ATOM 703 C C . ASN A 1 92 ? -3.988 12.673 -19.379 1.00 91.62 92 ASN A C 1
ATOM 705 O O . ASN A 1 92 ? -3.515 13.587 -20.058 1.00 91.62 92 ASN A O 1
ATOM 709 N N . GLU A 1 93 ? -4.314 12.827 -18.095 1.00 92.50 93 GLU A N 1
ATOM 710 C CA . GLU A 1 93 ? -4.104 14.055 -17.331 1.00 92.50 93 GLU A CA 1
ATOM 711 C C . GLU A 1 93 ? -2.616 14.262 -17.015 1.00 92.50 93 GLU A C 1
ATOM 713 O O . GLU A 1 93 ? -1.866 13.306 -16.824 1.00 92.50 93 GLU A O 1
ATOM 718 N N . SER A 1 94 ? -2.175 15.516 -16.925 1.00 90.62 94 SER A N 1
ATOM 719 C CA . SER A 1 94 ? -0.847 15.845 -16.391 1.00 90.62 94 SER A CA 1
ATOM 720 C C . SER A 1 94 ? -0.952 16.016 -14.871 1.00 90.62 94 SER A C 1
ATOM 722 O O . SER A 1 94 ? -1.905 16.661 -14.426 1.00 90.62 94 SER A O 1
ATOM 724 N N . PRO A 1 95 ? -0.031 15.472 -14.050 1.00 92.19 95 PRO A N 1
ATOM 725 C CA . PRO A 1 95 ? 1.267 14.872 -14.403 1.00 92.19 95 PRO A CA 1
ATOM 726 C C . PRO A 1 95 ? 1.246 13.363 -14.734 1.00 92.19 95 PRO A C 1
ATOM 728 O O . PRO A 1 95 ? 2.291 12.781 -15.023 1.00 92.19 95 PRO A O 1
ATOM 731 N N . ASN A 1 96 ? 0.086 12.703 -14.675 1.00 92.50 96 ASN A N 1
ATOM 732 C CA . ASN A 1 96 ? -0.035 11.240 -14.762 1.00 92.50 96 ASN A CA 1
ATOM 733 C C . ASN A 1 96 ? 0.458 10.672 -16.103 1.00 92.50 96 ASN A C 1
ATOM 735 O O . ASN A 1 96 ? 1.133 9.646 -16.134 1.00 92.50 96 ASN A O 1
ATOM 739 N N . ARG A 1 97 ? 0.149 11.347 -17.214 1.00 92.69 97 ARG A N 1
ATOM 740 C CA . ARG A 1 97 ? 0.562 10.956 -18.567 1.00 92.69 97 ARG A CA 1
ATOM 741 C C . ARG A 1 97 ? 2.080 10.984 -18.737 1.00 92.69 97 ARG A C 1
ATOM 743 O O . ARG A 1 97 ? 2.649 10.093 -19.365 1.00 92.69 97 ARG A O 1
ATOM 750 N N . GLU A 1 98 ? 2.732 12.007 -18.189 1.00 88.81 98 GLU A N 1
ATOM 751 C CA . GLU A 1 98 ? 4.191 12.120 -18.187 1.00 88.81 98 GLU A CA 1
ATOM 752 C C . GLU A 1 98 ? 4.810 11.020 -17.311 1.00 88.81 98 GLU A C 1
ATOM 754 O O . GLU A 1 98 ? 5.732 10.331 -17.745 1.00 88.81 98 GLU A O 1
ATOM 759 N N . GLU A 1 99 ? 4.244 10.780 -16.126 1.00 91.75 99 GLU A N 1
ATOM 760 C CA . GLU A 1 99 ? 4.699 9.734 -15.205 1.00 91.75 99 GLU A CA 1
ATOM 761 C C . GLU A 1 99 ? 4.565 8.320 -15.772 1.00 91.75 99 GLU A C 1
ATOM 763 O O . GLU A 1 99 ? 5.495 7.526 -15.640 1.00 91.75 99 GLU A O 1
ATOM 768 N N . LEU A 1 100 ? 3.475 8.016 -16.481 1.00 91.38 100 LEU A N 1
ATOM 769 C CA . LEU A 1 100 ? 3.338 6.761 -17.221 1.00 91.38 100 LEU A CA 1
ATOM 770 C C . LEU A 1 100 ? 4.491 6.565 -18.214 1.00 91.38 100 LEU A C 1
ATOM 772 O O . LEU A 1 100 ? 4.942 5.434 -18.386 1.00 91.38 100 LEU A O 1
ATOM 776 N N . GLY A 1 101 ? 4.996 7.639 -18.831 1.00 88.31 101 GLY A N 1
ATOM 777 C CA . GLY A 1 101 ? 6.195 7.626 -19.674 1.00 88.31 101 GLY A CA 1
ATOM 778 C C . GLY A 1 101 ? 7.507 7.443 -18.896 1.00 88.31 101 GLY A C 1
ATOM 779 O O . GLY A 1 101 ? 8.432 6.807 -19.400 1.00 88.31 101 GLY A O 1
ATOM 780 N N . TYR A 1 102 ? 7.594 7.937 -17.660 1.00 89.25 102 TYR A N 1
ATOM 781 C CA . TYR A 1 102 ? 8.796 7.814 -16.827 1.00 89.25 102 TYR A CA 1
ATOM 782 C C . TYR A 1 102 ? 8.922 6.473 -16.108 1.00 89.25 102 TYR A C 1
ATOM 784 O O . TYR A 1 102 ? 10.022 5.929 -16.090 1.00 89.25 102 TYR A O 1
ATOM 792 N N . ILE A 1 103 ? 7.825 5.911 -15.588 1.00 90.25 103 ILE A N 1
ATOM 793 C CA . ILE A 1 103 ? 7.735 4.504 -15.151 1.00 90.25 103 ILE A CA 1
ATOM 794 C C . ILE A 1 103 ? 8.285 3.612 -16.273 1.00 90.25 103 ILE A C 1
ATOM 796 O O . ILE A 1 103 ? 9.231 2.842 -16.100 1.00 90.25 103 ILE A O 1
ATOM 800 N N . ARG A 1 104 ? 7.747 3.856 -17.471 1.00 92.06 104 ARG A N 1
ATOM 801 C CA . ARG A 1 104 ? 8.059 3.170 -18.716 1.00 92.06 104 ARG A CA 1
ATOM 802 C C . ARG A 1 104 ? 9.552 3.247 -19.081 1.00 92.06 104 ARG A C 1
ATOM 804 O O . ARG A 1 104 ? 10.204 2.214 -19.231 1.00 92.06 104 ARG A O 1
ATOM 811 N N . ALA A 1 105 ? 10.140 4.440 -19.112 1.00 89.81 105 ALA A N 1
ATOM 812 C CA . ALA A 1 105 ? 11.582 4.601 -19.308 1.00 89.81 105 ALA A CA 1
ATOM 813 C C . ALA A 1 105 ? 12.416 3.892 -18.217 1.00 89.81 105 ALA A C 1
ATOM 815 O O . ALA A 1 105 ? 13.340 3.133 -18.524 1.00 89.81 105 ALA A O 1
ATOM 816 N N . GLN A 1 106 ? 12.064 4.114 -16.944 1.00 90.62 106 GLN A N 1
ATOM 817 C CA . GLN A 1 106 ? 12.820 3.667 -15.773 1.00 90.62 106 GLN A CA 1
ATOM 818 C C . GLN A 1 106 ? 13.070 2.162 -15.781 1.00 90.62 106 GLN A C 1
ATOM 820 O O . GLN A 1 106 ? 14.183 1.727 -15.490 1.00 90.62 106 GLN A O 1
ATOM 825 N N . VAL A 1 107 ? 12.071 1.350 -16.120 1.00 90.31 107 VAL A N 1
ATOM 826 C CA . VAL A 1 107 ? 12.257 -0.102 -16.037 1.00 90.31 107 VAL A CA 1
ATOM 827 C C . VAL A 1 107 ? 12.852 -0.696 -17.292 1.00 90.31 107 VAL A C 1
ATOM 829 O O . VAL A 1 107 ? 13.565 -1.679 -17.122 1.00 90.31 107 VAL A O 1
ATOM 832 N N . ILE A 1 108 ? 12.664 -0.149 -18.511 1.00 90.69 108 ILE A N 1
ATOM 833 C CA . ILE A 1 108 ? 13.480 -0.666 -19.634 1.00 90.69 108 ILE A CA 1
ATOM 834 C C . ILE A 1 108 ? 14.930 -0.610 -19.171 1.00 90.69 108 ILE A C 1
ATOM 836 O O . ILE A 1 108 ? 15.614 -1.624 -19.231 1.00 90.69 108 ILE A O 1
ATOM 840 N N . ALA A 1 109 ? 15.335 0.529 -18.605 1.00 92.00 109 ALA A N 1
ATOM 841 C CA . ALA A 1 109 ? 16.681 0.722 -18.120 1.00 92.00 109 ALA A CA 1
ATOM 842 C C . ALA A 1 109 ? 17.046 -0.272 -17.002 1.00 92.00 109 ALA A C 1
ATOM 844 O O . ALA A 1 109 ? 18.067 -0.940 -17.123 1.00 92.00 109 ALA A O 1
ATOM 845 N N . LEU A 1 110 ? 16.225 -0.429 -15.952 1.00 91.56 110 LEU A N 1
ATOM 846 C CA . LEU A 1 110 ? 16.507 -1.364 -14.843 1.00 91.56 110 LEU A CA 1
ATOM 847 C C . LEU A 1 110 ? 16.550 -2.839 -15.276 1.00 91.56 110 LEU A C 1
ATOM 849 O O . LEU A 1 110 ? 17.377 -3.608 -14.788 1.00 91.56 110 LEU A O 1
ATOM 853 N N . SER A 1 111 ? 15.645 -3.262 -16.151 1.00 90.94 111 SER A N 1
ATOM 854 C CA . SER A 1 111 ? 15.522 -4.660 -16.570 1.00 90.94 111 SER A CA 1
ATOM 855 C C . SER A 1 111 ? 16.535 -5.018 -17.654 1.00 90.94 111 SER A C 1
ATOM 857 O O . SER A 1 111 ? 17.065 -6.126 -17.638 1.00 90.94 111 SER A O 1
ATOM 859 N N . TYR A 1 112 ? 16.877 -4.074 -18.533 1.00 93.94 112 TYR A N 1
ATOM 860 C CA . TYR A 1 112 ? 17.999 -4.197 -19.460 1.00 93.94 112 TYR A CA 1
ATOM 861 C C . TYR A 1 112 ? 19.346 -4.200 -18.722 1.00 93.94 112 TYR A C 1
ATOM 863 O O . TYR A 1 112 ? 20.169 -5.060 -19.020 1.00 93.94 112 TYR A O 1
ATOM 871 N N . ASP A 1 113 ? 19.547 -3.333 -17.718 1.00 93.44 113 ASP A N 1
ATOM 872 C CA . ASP A 1 113 ? 20.727 -3.341 -16.833 1.00 93.44 113 ASP A CA 1
ATOM 873 C C . ASP A 1 113 ? 20.924 -4.717 -16.187 1.00 93.44 113 ASP A C 1
ATOM 875 O O . ASP A 1 113 ? 21.982 -5.331 -16.329 1.00 93.44 113 ASP A O 1
ATOM 879 N N . ARG A 1 114 ? 19.867 -5.255 -15.560 1.00 90.56 114 ARG A N 1
ATOM 880 C CA . ARG A 1 114 ? 19.877 -6.611 -14.990 1.00 90.56 114 ARG A CA 1
ATOM 881 C C . ARG A 1 114 ? 20.197 -7.674 -16.040 1.00 90.56 114 ARG A C 1
ATOM 883 O O . ARG A 1 114 ? 21.004 -8.552 -15.765 1.00 90.56 114 ARG A O 1
ATOM 890 N N . GLU A 1 115 ? 19.609 -7.606 -17.233 1.00 90.38 115 GLU A N 1
ATOM 891 C CA . GLU A 1 115 ? 19.808 -8.619 -18.278 1.00 90.38 115 GLU A CA 1
ATOM 892 C C . GLU A 1 115 ? 21.234 -8.612 -18.859 1.00 90.38 115 GLU A C 1
ATOM 894 O O . GLU A 1 115 ? 21.828 -9.677 -19.023 1.00 90.38 115 GLU A O 1
ATOM 899 N N . ILE A 1 116 ? 21.822 -7.440 -19.139 1.00 92.56 116 ILE A N 1
ATOM 900 C CA . ILE A 1 116 ? 23.180 -7.344 -19.718 1.00 92.56 116 ILE A CA 1
ATOM 901 C C . ILE A 1 116 ? 24.304 -7.523 -18.689 1.00 92.56 116 ILE A C 1
ATOM 903 O O . ILE A 1 116 ? 25.467 -7.685 -19.073 1.00 92.56 116 ILE A O 1
ATOM 907 N N . ASN A 1 117 ? 23.977 -7.447 -17.397 1.00 91.31 117 ASN A N 1
ATOM 908 C CA . ASN A 1 117 ? 24.935 -7.542 -16.298 1.00 91.31 117 ASN A CA 1
ATOM 909 C C . ASN A 1 117 ? 24.698 -8.748 -15.367 1.00 91.31 117 ASN A C 1
ATOM 911 O O . ASN A 1 117 ? 25.448 -8.904 -14.408 1.00 91.31 117 ASN A O 1
ATOM 915 N N . LYS A 1 118 ? 23.732 -9.631 -15.664 1.00 87.44 118 LYS A N 1
ATOM 916 C CA . LYS A 1 118 ? 23.391 -10.826 -14.859 1.00 87.44 118 LYS A CA 1
ATOM 917 C C . LYS A 1 118 ? 24.591 -11.708 -14.488 1.00 87.44 118 LYS A C 1
ATOM 919 O O . LYS A 1 118 ? 24.648 -12.219 -13.377 1.00 87.44 118 LYS A O 1
ATOM 924 N N . ASP A 1 119 ? 25.572 -11.821 -15.384 1.00 89.69 119 ASP A N 1
ATOM 925 C CA . ASP A 1 119 ? 26.769 -12.655 -15.207 1.00 89.69 119 ASP A CA 1
ATOM 926 C C . ASP A 1 119 ? 27.941 -11.912 -14.522 1.00 89.69 119 ASP A C 1
ATOM 928 O O . ASP A 1 119 ? 29.033 -12.461 -14.386 1.00 89.69 119 ASP A O 1
ATOM 932 N N . LYS A 1 120 ? 27.756 -10.646 -14.113 1.00 87.75 120 LYS A N 1
ATOM 933 C CA . LYS A 1 120 ? 28.823 -9.766 -13.582 1.00 87.75 120 LYS A CA 1
ATOM 934 C C . LYS A 1 120 ? 28.809 -9.604 -12.057 1.00 87.75 120 LYS A C 1
ATOM 936 O O . LYS A 1 120 ? 29.564 -8.789 -11.528 1.00 87.75 120 LYS A O 1
ATOM 941 N N . GLY A 1 121 ? 27.980 -10.377 -11.357 1.00 78.44 121 GLY A N 1
ATOM 942 C CA . GLY A 1 121 ? 27.831 -10.318 -9.902 1.00 78.44 121 GLY A CA 1
ATOM 943 C C . GLY A 1 121 ? 26.923 -9.179 -9.408 1.00 78.44 121 GLY A C 1
ATOM 944 O O . GLY A 1 121 ? 26.401 -8.395 -10.205 1.00 78.44 121 GLY A O 1
ATOM 945 N N . PRO A 1 122 ? 26.687 -9.098 -8.086 1.00 78.44 122 PRO A N 1
ATOM 946 C CA . PRO A 1 122 ? 25.757 -8.138 -7.505 1.00 78.44 122 PRO A CA 1
ATOM 947 C C . PRO A 1 122 ? 26.323 -6.715 -7.547 1.00 78.44 122 PRO A C 1
ATOM 949 O O . PRO A 1 122 ? 27.337 -6.414 -6.922 1.00 78.44 122 PRO A O 1
ATOM 952 N N . MET A 1 123 ? 25.616 -5.819 -8.232 1.00 78.94 123 MET A N 1
ATOM 953 C CA . MET A 1 123 ? 25.859 -4.376 -8.213 1.00 78.94 123 MET A CA 1
ATOM 954 C C . MET A 1 123 ? 24.555 -3.629 -7.907 1.00 78.94 123 MET A C 1
ATOM 956 O O . MET A 1 123 ? 23.473 -4.136 -8.219 1.00 78.94 123 MET A O 1
ATOM 960 N N . PRO A 1 124 ? 24.625 -2.416 -7.327 1.00 84.81 124 PRO A N 1
ATOM 961 C CA . PRO A 1 124 ? 23.480 -1.514 -7.280 1.00 84.81 124 PRO A CA 1
ATOM 962 C C . PRO A 1 124 ? 22.935 -1.248 -8.694 1.00 84.81 124 PRO A C 1
ATOM 964 O O . PRO A 1 124 ? 23.720 -1.268 -9.650 1.00 84.81 124 PRO A O 1
ATOM 967 N N . PRO A 1 125 ? 21.632 -0.945 -8.847 1.00 85.25 125 PRO A N 1
ATOM 968 C CA . PRO A 1 125 ? 21.065 -0.566 -10.137 1.00 85.25 125 PRO A CA 1
ATOM 969 C C . PRO A 1 125 ? 21.871 0.548 -10.806 1.00 85.25 125 PRO A C 1
ATOM 971 O O . PRO A 1 125 ? 22.251 1.523 -10.154 1.00 85.25 125 PRO A O 1
ATOM 974 N N . PHE A 1 126 ? 22.133 0.393 -12.102 1.00 90.81 126 PHE A N 1
ATOM 975 C CA . PHE A 1 126 ? 22.961 1.287 -12.914 1.00 90.81 126 PHE A CA 1
ATOM 976 C C . PHE A 1 126 ? 24.442 1.370 -12.505 1.00 90.81 126 PHE A C 1
ATOM 978 O O . PHE A 1 126 ? 25.170 2.222 -13.014 1.00 90.81 126 PHE A O 1
ATOM 985 N N . GLY A 1 127 ? 24.926 0.476 -11.636 1.00 90.44 127 GLY A N 1
ATOM 986 C CA . GLY A 1 127 ? 26.306 0.473 -11.136 1.00 90.44 127 GLY A CA 1
ATOM 987 C C . GLY A 1 127 ? 27.387 0.236 -12.202 1.00 90.44 127 GLY A C 1
ATOM 988 O O . GLY A 1 127 ? 28.556 0.518 -11.953 1.00 90.44 127 GLY A O 1
ATOM 989 N N . PHE A 1 128 ? 27.012 -0.237 -13.395 1.00 92.94 128 PHE A N 1
ATOM 990 C CA . PHE A 1 128 ? 27.900 -0.377 -14.557 1.00 92.94 128 PHE A CA 1
ATOM 991 C C . PHE A 1 128 ? 27.875 0.843 -15.507 1.00 92.94 128 PHE A C 1
ATOM 993 O O . PHE A 1 128 ? 28.483 0.808 -16.582 1.00 92.94 128 PHE A O 1
ATOM 1000 N N . ILE A 1 129 ? 27.184 1.931 -15.142 1.00 92.50 129 ILE A N 1
ATOM 1001 C CA . ILE A 1 129 ? 27.293 3.233 -15.810 1.00 92.50 129 ILE A CA 1
ATOM 1002 C C . ILE A 1 129 ? 28.319 4.088 -15.061 1.00 92.50 129 ILE A C 1
ATOM 1004 O O . ILE A 1 129 ? 28.064 4.553 -13.952 1.00 92.50 129 ILE A O 1
ATOM 1008 N N . ASP A 1 130 ? 29.479 4.300 -15.684 1.00 92.38 130 ASP A N 1
ATOM 1009 C CA . ASP A 1 130 ? 30.524 5.175 -15.155 1.00 92.38 130 ASP A CA 1
ATOM 1010 C C . ASP A 1 130 ? 30.225 6.675 -15.355 1.00 92.38 130 ASP A C 1
ATOM 1012 O O . ASP A 1 130 ? 29.372 7.086 -16.148 1.00 92.38 130 ASP A O 1
ATOM 1016 N N . GLU A 1 131 ? 30.978 7.508 -14.635 1.00 92.25 131 GLU A N 1
ATOM 1017 C CA . GLU A 1 131 ? 30.861 8.968 -14.663 1.00 92.25 131 GLU A CA 1
ATOM 1018 C C . GLU A 1 131 ? 31.119 9.570 -16.060 1.00 92.25 131 GLU A C 1
ATOM 1020 O O . GLU A 1 131 ? 30.540 10.600 -16.406 1.00 92.25 131 GLU A O 1
ATOM 1025 N N . ASN A 1 132 ? 31.947 8.934 -16.900 1.00 91.81 132 ASN A N 1
ATOM 1026 C CA . ASN A 1 132 ? 32.250 9.437 -18.242 1.00 91.81 132 ASN A CA 1
ATOM 1027 C C . ASN A 1 132 ? 31.064 9.240 -19.190 1.00 91.81 132 ASN A C 1
ATOM 1029 O O . ASN A 1 132 ? 30.776 10.132 -19.987 1.00 91.81 132 ASN A O 1
ATOM 1033 N N . ARG A 1 133 ? 30.338 8.117 -19.085 1.00 92.38 133 ARG A N 1
ATOM 1034 C CA . ARG A 1 133 ? 29.085 7.889 -19.831 1.00 92.38 133 ARG A CA 1
ATOM 1035 C C . ARG A 1 133 ? 28.019 8.922 -19.456 1.00 92.38 133 ARG A C 1
ATOM 1037 O O . ARG A 1 133 ? 27.314 9.414 -20.333 1.00 92.38 133 ARG A O 1
ATOM 1044 N N . ILE A 1 134 ? 27.953 9.310 -18.182 1.00 91.62 134 ILE A N 1
ATOM 1045 C CA . ILE A 1 134 ? 27.007 10.318 -17.673 1.00 91.62 134 ILE A CA 1
ATOM 1046 C C . ILE A 1 134 ? 27.398 11.725 -18.146 1.00 91.62 134 ILE A C 1
ATOM 1048 O O . ILE A 1 134 ? 26.558 12.446 -18.683 1.00 91.62 134 ILE A O 1
ATOM 1052 N N . LYS A 1 135 ? 28.681 12.096 -18.061 1.00 90.50 135 LYS A N 1
ATOM 1053 C CA . LYS A 1 135 ? 29.207 13.350 -18.637 1.00 90.50 135 LYS A CA 1
ATOM 1054 C C . LYS A 1 135 ? 28.947 13.434 -20.143 1.00 90.50 135 LYS A C 1
ATOM 1056 O O . LYS A 1 135 ? 28.419 14.435 -20.621 1.00 90.50 135 LYS A O 1
ATOM 1061 N N . ALA A 1 136 ? 29.212 12.356 -20.883 1.00 88.31 136 ALA A N 1
ATOM 1062 C CA . ALA A 1 136 ? 28.938 12.275 -22.317 1.00 88.31 136 ALA A CA 1
ATOM 1063 C C . ALA A 1 136 ? 27.439 12.411 -22.646 1.00 88.31 136 ALA A C 1
ATOM 1065 O O . ALA A 1 136 ? 27.093 13.071 -23.630 1.00 88.31 136 ALA A O 1
ATOM 1066 N N . PHE A 1 137 ? 26.545 11.858 -21.816 1.00 87.88 137 PHE A N 1
ATOM 1067 C CA . PHE A 1 137 ? 25.099 12.057 -21.947 1.00 87.88 137 PHE A CA 1
ATOM 1068 C C . PHE A 1 137 ? 24.710 13.541 -21.821 1.00 87.88 137 PHE A C 1
ATOM 1070 O O . PHE A 1 137 ? 23.937 14.044 -22.641 1.00 87.88 137 PHE A O 1
ATOM 1077 N N . TRP A 1 138 ? 25.309 14.266 -20.874 1.00 88.12 138 TRP A N 1
ATOM 1078 C CA . TRP A 1 138 ? 25.106 15.709 -20.696 1.00 88.12 138 TRP A CA 1
ATOM 1079 C C . TRP A 1 138 ? 25.882 16.597 -21.685 1.00 88.12 138 TRP A C 1
ATOM 1081 O O . TRP A 1 138 ? 25.679 17.809 -21.710 1.00 88.12 138 TRP A O 1
ATOM 1091 N N . GLY A 1 139 ? 26.739 16.017 -22.532 1.00 82.12 139 GLY A N 1
ATOM 1092 C CA . GLY A 1 139 ? 27.608 16.752 -23.462 1.00 82.12 139 GLY A CA 1
ATOM 1093 C C . GLY A 1 139 ? 28.847 17.371 -22.806 1.00 82.12 139 GLY A C 1
ATOM 1094 O O . GLY A 1 139 ? 29.596 18.105 -23.452 1.00 82.12 139 GLY A O 1
ATOM 1095 N N . GLU A 1 140 ? 29.095 17.063 -21.535 1.00 76.56 140 GLU A N 1
ATOM 1096 C CA . GLU A 1 140 ? 30.244 17.533 -20.771 1.00 76.56 140 GLU A CA 1
ATOM 1097 C C . GLU A 1 140 ? 31.522 16.860 -21.306 1.00 76.56 140 GLU A C 1
ATOM 1099 O O . GLU A 1 140 ? 31.681 15.642 -21.250 1.00 76.56 140 GLU A O 1
ATOM 1104 N N . GLY A 1 141 ? 32.434 17.658 -21.873 1.00 62.81 141 GLY A N 1
ATOM 1105 C CA . GLY A 1 141 ? 33.668 17.167 -22.504 1.00 62.81 141 GLY A CA 1
ATOM 1106 C C . GLY A 1 141 ? 33.556 16.819 -23.996 1.00 62.81 141 GLY A C 1
ATOM 1107 O O . GLY A 1 141 ? 34.548 16.394 -24.592 1.00 62.81 141 GLY A O 1
ATOM 1108 N N . ALA A 1 142 ? 32.400 17.032 -24.636 1.00 56.38 142 ALA A N 1
ATOM 1109 C CA . ALA A 1 142 ? 32.291 16.936 -26.091 1.00 56.38 142 ALA A CA 1
ATOM 1110 C C . ALA A 1 142 ? 33.108 18.051 -26.781 1.00 56.38 142 ALA A C 1
ATOM 1112 O O . ALA A 1 142 ? 33.055 19.216 -26.388 1.00 56.38 142 ALA A O 1
ATOM 1113 N N . SER A 1 143 ? 33.855 17.703 -27.835 1.00 53.84 143 SER A N 1
ATOM 1114 C CA . SER A 1 143 ? 34.498 18.707 -28.704 1.00 53.84 143 SER A CA 1
ATOM 1115 C C . SER A 1 143 ? 33.481 19.324 -29.675 1.00 53.84 143 SER A C 1
ATOM 1117 O O . SER A 1 143 ? 32.436 18.724 -29.923 1.00 53.84 143 SER A O 1
ATOM 1119 N N . GLU A 1 144 ? 33.769 20.525 -30.200 1.00 53.78 144 GLU A N 1
ATOM 1120 C CA . GLU A 1 144 ? 32.840 21.292 -31.052 1.00 53.78 144 GLU A CA 1
ATOM 1121 C C . GLU A 1 144 ? 32.195 20.448 -32.174 1.00 53.78 144 GLU A C 1
ATOM 1123 O O . GLU A 1 144 ? 32.874 19.585 -32.741 1.00 53.78 144 GLU A O 1
ATOM 1128 N N . PRO A 1 145 ? 30.924 20.710 -32.555 1.00 53.69 145 PRO A N 1
ATOM 1129 C CA . PRO A 1 145 ? 30.209 19.920 -33.559 1.00 53.69 145 PRO A CA 1
ATOM 1130 C C . PRO A 1 145 ? 30.970 19.817 -34.893 1.00 53.69 145 PRO A C 1
ATOM 1132 O O . PRO A 1 145 ? 31.025 20.765 -35.683 1.00 53.69 145 PRO A O 1
ATOM 1135 N N . LYS A 1 146 ? 31.548 18.643 -35.178 1.00 50.50 146 LYS A N 1
ATOM 1136 C CA . LYS A 1 146 ? 32.373 18.400 -36.375 1.00 50.50 146 LYS A CA 1
ATOM 1137 C C . LYS A 1 146 ? 31.538 18.067 -37.611 1.00 50.50 146 LYS A C 1
ATOM 1139 O O . LYS A 1 146 ? 31.670 17.001 -38.203 1.00 50.50 146 LYS A O 1
ATOM 1144 N N . GLY A 1 147 ? 30.723 19.019 -38.049 1.00 62.62 147 GLY A N 1
ATOM 1145 C CA . GLY A 1 147 ? 29.995 18.893 -39.305 1.00 62.62 147 GLY A CA 1
ATOM 1146 C C . GLY A 1 147 ? 28.995 20.014 -39.546 1.00 62.62 147 GLY A C 1
ATOM 1147 O O . GLY A 1 147 ? 28.529 20.673 -38.617 1.00 62.62 147 GLY A O 1
ATOM 1148 N N . PHE A 1 148 ? 28.633 20.213 -40.815 1.00 65.38 148 PHE A N 1
ATOM 1149 C CA . PHE A 1 148 ? 27.567 21.141 -41.202 1.00 65.38 148 PHE A CA 1
ATOM 1150 C C . PHE A 1 148 ? 26.218 20.740 -40.582 1.00 65.38 148 PHE A C 1
ATOM 1152 O O . PHE A 1 148 ? 25.505 21.589 -40.055 1.00 65.38 148 PHE A O 1
ATOM 1159 N N . PHE A 1 149 ? 25.896 19.441 -40.583 1.00 58.62 149 PHE A N 1
ATOM 1160 C CA . PHE A 1 149 ? 24.641 18.922 -40.035 1.00 58.62 149 PHE A CA 1
ATOM 1161 C C . PHE A 1 149 ? 24.567 18.996 -38.505 1.00 58.62 149 PHE A C 1
ATOM 1163 O O . PHE A 1 149 ? 23.507 19.328 -37.978 1.00 58.62 149 PHE A O 1
ATOM 1170 N N . ASP A 1 150 ? 25.669 18.764 -37.790 1.00 59.69 150 ASP A N 1
ATOM 1171 C CA . ASP A 1 150 ? 25.668 18.828 -36.322 1.00 59.69 150 ASP A CA 1
ATOM 1172 C C . ASP A 1 150 ? 25.658 20.276 -35.816 1.00 59.69 150 ASP A C 1
ATOM 1174 O O . ASP A 1 150 ? 24.931 20.593 -34.875 1.00 59.69 150 ASP A O 1
ATOM 1178 N N . ASN A 1 151 ? 26.344 21.195 -36.511 1.00 58.47 151 ASN A N 1
ATOM 1179 C CA . ASN A 1 151 ? 26.172 22.632 -36.277 1.00 58.47 151 ASN A CA 1
ATOM 1180 C C . ASN A 1 151 ? 24.746 23.104 -36.592 1.00 58.47 151 ASN A C 1
ATOM 1182 O O . ASN A 1 151 ? 24.213 23.950 -35.876 1.00 58.47 151 ASN A O 1
ATOM 1186 N N . LEU A 1 152 ? 24.102 22.565 -37.634 1.00 61.44 152 LEU A N 1
ATOM 1187 C CA . LEU A 1 152 ? 22.714 22.897 -37.960 1.00 61.44 152 LEU A CA 1
ATOM 1188 C C . LEU A 1 152 ? 21.740 22.388 -36.885 1.00 61.44 152 LEU A C 1
ATOM 1190 O O . LEU A 1 152 ? 20.876 23.152 -36.463 1.00 61.44 152 LEU A O 1
ATOM 1194 N N . LYS A 1 153 ? 21.910 21.155 -36.388 1.00 56.28 153 LYS A N 1
ATOM 1195 C CA . LYS A 1 153 ? 21.140 20.614 -35.252 1.00 56.28 153 LYS A CA 1
ATOM 1196 C C . LYS A 1 153 ? 21.311 21.470 -33.995 1.00 56.28 153 LYS A C 1
ATOM 1198 O O . LYS A 1 153 ? 20.319 21.972 -33.473 1.00 56.28 153 LYS A O 1
ATOM 1203 N N . ALA A 1 154 ? 22.554 21.736 -33.586 1.00 56.41 154 ALA A N 1
ATOM 1204 C CA . ALA A 1 154 ? 22.861 22.562 -32.418 1.00 56.41 154 ALA A CA 1
ATOM 1205 C C . ALA A 1 154 ? 22.282 23.988 -32.530 1.00 56.41 154 ALA A C 1
ATOM 1207 O O . ALA A 1 154 ? 21.773 24.534 -31.551 1.00 56.41 154 ALA A O 1
ATOM 1208 N N . LYS A 1 155 ? 22.300 24.579 -33.734 1.00 53.69 155 LYS A N 1
ATOM 1209 C CA . LYS A 1 155 ? 21.732 25.908 -34.018 1.00 53.69 155 LYS A CA 1
ATOM 1210 C C . LYS A 1 155 ? 20.198 25.924 -34.085 1.00 53.69 155 LYS A C 1
ATOM 1212 O O . LYS A 1 155 ? 19.604 26.975 -33.862 1.00 53.69 155 LYS A O 1
ATOM 1217 N N . LEU A 1 156 ? 19.566 24.783 -34.364 1.00 55.00 156 LEU A N 1
ATOM 1218 C CA . LEU A 1 156 ? 18.113 24.577 -34.288 1.00 55.00 156 LEU A CA 1
ATOM 1219 C C . LEU A 1 156 ? 17.642 24.107 -32.897 1.00 55.00 156 LEU A C 1
ATOM 1221 O O . LEU A 1 156 ? 16.447 23.912 -32.703 1.00 55.00 156 LEU A O 1
ATOM 1225 N N . GLY A 1 157 ? 18.557 23.934 -31.936 1.00 47.97 157 GLY A N 1
ATOM 1226 C CA . GLY A 1 157 ? 18.265 23.485 -30.569 1.00 47.97 157 GLY A CA 1
ATOM 1227 C C . GLY A 1 157 ? 18.205 21.966 -30.377 1.00 47.97 157 GLY A C 1
ATOM 1228 O O . GLY A 1 157 ? 18.222 21.522 -29.237 1.00 47.97 157 GLY A O 1
ATOM 1229 N N . ILE A 1 158 ? 18.219 21.194 -31.468 1.00 47.72 158 ILE A N 1
ATOM 1230 C CA . ILE A 1 158 ? 18.034 19.738 -31.492 1.00 47.72 158 ILE A CA 1
ATOM 1231 C C . ILE A 1 158 ? 19.303 19.048 -30.959 1.00 47.72 158 ILE A C 1
ATOM 1233 O O . ILE A 1 158 ? 20.333 19.047 -31.640 1.00 47.72 158 ILE A O 1
ATOM 1237 N N . GLY A 1 159 ? 19.247 18.461 -29.761 1.00 58.44 159 GLY A N 1
ATOM 1238 C CA . GLY A 1 159 ? 20.374 17.781 -29.108 1.00 58.44 159 GLY A CA 1
ATOM 1239 C C . GLY A 1 159 ? 20.444 18.016 -27.594 1.00 58.44 159 GLY A C 1
ATOM 1240 O O . GLY A 1 159 ? 19.446 17.928 -26.892 1.00 58.44 159 GLY A O 1
ATOM 1241 N N . TYR A 1 160 ? 21.631 18.324 -27.058 1.00 51.16 160 TYR A N 1
ATOM 1242 C CA . TYR A 1 160 ? 21.878 18.404 -25.603 1.00 51.16 160 TYR A CA 1
ATOM 1243 C C . TYR A 1 160 ? 20.957 19.361 -24.819 1.00 51.16 160 TYR A C 1
ATOM 1245 O O . TYR A 1 160 ? 20.748 19.159 -23.625 1.00 51.16 160 TYR A O 1
ATOM 1253 N N . ARG A 1 161 ? 20.385 20.389 -25.465 1.00 54.94 161 ARG A N 1
ATOM 1254 C CA . ARG A 1 161 ? 19.430 21.312 -24.820 1.00 54.94 161 ARG A CA 1
ATOM 1255 C C . ARG A 1 161 ? 18.061 20.671 -24.569 1.00 54.94 161 ARG A C 1
ATOM 1257 O O . ARG A 1 161 ? 17.358 21.125 -23.671 1.00 54.94 161 ARG A O 1
ATOM 1264 N N . ASP A 1 162 ? 17.713 19.621 -25.311 1.00 69.12 162 ASP A N 1
ATOM 1265 C CA . ASP A 1 162 ? 16.482 18.859 -25.104 1.00 69.12 162 ASP A CA 1
ATOM 1266 C C . ASP A 1 162 ? 16.575 18.018 -23.818 1.00 69.12 162 ASP A C 1
ATOM 1268 O O . ASP A 1 162 ? 15.643 18.030 -23.019 1.00 69.12 162 ASP A O 1
ATOM 1272 N N . ARG A 1 163 ? 17.736 17.399 -23.541 1.00 84.62 163 ARG A N 1
ATOM 1273 C CA . ARG A 1 163 ? 17.956 16.533 -22.361 1.00 84.62 163 ARG A CA 1
ATOM 1274 C C . ARG A 1 163 ? 17.786 17.255 -21.020 1.00 84.62 163 ARG A C 1
ATOM 1276 O O . ARG A 1 163 ? 17.172 16.709 -20.109 1.00 84.62 163 ARG A O 1
ATOM 1283 N N . GLU A 1 164 ? 18.284 18.486 -20.885 1.00 87.88 164 GLU A N 1
ATOM 1284 C CA . GLU A 1 164 ? 18.086 19.271 -19.651 1.00 87.88 164 GLU A CA 1
ATOM 1285 C C . GLU A 1 164 ? 16.613 19.711 -19.506 1.00 87.88 164 GLU A C 1
ATOM 1287 O O . GLU A 1 164 ? 16.064 19.690 -18.409 1.00 87.88 164 GLU A O 1
ATOM 1292 N N . LEU A 1 165 ? 15.921 20.023 -20.612 1.00 87.94 165 LEU A N 1
ATOM 1293 C CA . LEU A 1 165 ? 14.485 20.338 -20.598 1.00 87.94 165 LEU A CA 1
ATOM 1294 C C . LEU A 1 165 ? 13.615 19.110 -20.267 1.00 87.94 165 LEU A C 1
ATOM 1296 O O . LEU A 1 165 ? 12.577 19.238 -19.615 1.00 87.94 165 LEU A O 1
ATOM 1300 N N . GLU A 1 166 ? 14.006 17.923 -20.722 1.00 88.56 166 GLU A N 1
ATOM 1301 C CA . GLU A 1 166 ? 13.371 16.653 -20.363 1.00 88.56 166 GLU A CA 1
ATOM 1302 C C . GLU A 1 166 ? 13.595 16.308 -18.890 1.00 88.56 166 GLU A C 1
ATOM 1304 O O . GLU A 1 166 ? 12.642 15.901 -18.221 1.00 88.56 166 GLU A O 1
ATOM 1309 N N . PHE A 1 167 ? 14.796 16.559 -18.363 1.00 92.12 167 PHE A N 1
ATOM 1310 C CA . PHE A 1 167 ? 15.079 16.443 -16.936 1.00 92.12 167 PHE A CA 1
ATOM 1311 C C . PHE A 1 167 ? 14.239 17.412 -16.091 1.00 92.12 167 PHE A C 1
ATOM 1313 O O . PHE A 1 167 ? 13.648 16.981 -15.102 1.00 92.12 167 PHE A O 1
ATOM 1320 N N . GLU A 1 168 ? 14.081 18.677 -16.501 1.00 92.25 168 GLU A N 1
ATOM 1321 C CA . GLU A 1 168 ? 13.172 19.600 -15.807 1.00 92.25 168 GLU A CA 1
ATOM 1322 C C . GLU A 1 168 ? 11.731 19.081 -15.794 1.00 92.25 168 GLU A C 1
ATOM 1324 O O . GLU A 1 168 ? 11.066 19.126 -14.759 1.00 92.25 168 GLU A O 1
ATOM 1329 N N . LYS A 1 169 ? 11.225 18.563 -16.919 1.00 91.25 169 LYS A N 1
ATOM 1330 C CA . LYS A 1 169 ? 9.874 17.977 -16.978 1.00 91.25 169 LYS A CA 1
ATOM 1331 C C . LYS A 1 169 ? 9.750 16.757 -16.064 1.00 91.25 169 LYS A C 1
ATOM 1333 O O . LYS A 1 169 ? 8.754 16.647 -15.349 1.00 91.25 169 LYS A O 1
ATOM 1338 N N . PHE A 1 170 ? 10.763 15.892 -16.039 1.00 89.75 170 PHE A N 1
ATOM 1339 C CA . PHE A 1 170 ? 10.832 14.726 -15.160 1.00 89.75 170 PHE A CA 1
ATOM 1340 C C . PHE A 1 170 ? 10.801 15.134 -13.686 1.00 89.75 170 PHE A C 1
ATOM 1342 O O . PHE A 1 170 ? 9.926 14.694 -12.939 1.00 89.75 170 PHE A O 1
ATOM 1349 N N . LEU A 1 171 ? 11.698 16.031 -13.274 1.00 89.00 171 LEU A N 1
ATOM 1350 C CA . LEU A 1 171 ? 11.794 16.486 -11.892 1.00 89.00 171 LEU A CA 1
ATOM 1351 C C . LEU A 1 171 ? 10.495 17.164 -11.438 1.00 89.00 171 LEU A C 1
ATOM 1353 O O . LEU A 1 171 ? 9.958 16.817 -10.386 1.00 89.00 171 LEU A O 1
ATOM 1357 N N . ASN A 1 172 ? 9.937 18.066 -12.250 1.00 90.38 172 ASN A N 1
ATOM 1358 C CA . ASN A 1 172 ? 8.677 18.741 -11.934 1.00 90.38 172 ASN A CA 1
ATOM 1359 C C . ASN A 1 172 ? 7.488 17.762 -11.855 1.00 90.38 172 ASN A C 1
ATOM 1361 O O . ASN A 1 172 ? 6.654 17.902 -10.962 1.00 90.38 172 ASN A O 1
ATOM 1365 N N . THR A 1 173 ? 7.445 16.734 -12.712 1.00 88.25 173 THR A N 1
ATOM 1366 C CA . THR A 1 173 ? 6.443 15.648 -12.668 1.00 88.25 173 THR A CA 1
ATOM 1367 C C . THR A 1 173 ? 6.512 14.881 -11.345 1.00 88.25 173 THR A C 1
ATOM 1369 O O . THR A 1 173 ? 5.509 14.777 -10.633 1.00 88.25 173 THR A O 1
ATOM 1372 N N . LYS A 1 174 ? 7.709 14.417 -10.955 1.00 87.00 174 LYS A N 1
ATOM 1373 C CA . LYS A 1 174 ? 7.923 13.692 -9.691 1.00 87.00 174 LYS A CA 1
ATOM 1374 C C . LYS A 1 174 ? 7.589 14.555 -8.468 1.00 87.00 174 LYS A C 1
ATOM 1376 O O . LYS A 1 174 ? 6.954 14.075 -7.530 1.00 87.00 174 LYS A O 1
ATOM 1381 N N . VAL A 1 175 ? 7.961 15.838 -8.482 1.00 85.88 175 VAL A N 1
ATOM 1382 C CA . VAL A 1 175 ? 7.645 16.790 -7.401 1.00 85.88 175 VAL A CA 1
ATOM 1383 C C . VAL A 1 175 ? 6.140 17.049 -7.296 1.00 85.88 175 VAL A C 1
ATOM 1385 O O . VAL A 1 175 ? 5.614 17.080 -6.182 1.00 85.88 175 VAL A O 1
ATOM 1388 N N . ALA A 1 176 ? 5.435 17.205 -8.421 1.00 87.00 176 ALA A N 1
ATOM 1389 C CA . ALA A 1 176 ? 3.988 17.412 -8.433 1.00 87.00 176 ALA A CA 1
ATOM 1390 C C . ALA A 1 176 ? 3.241 16.219 -7.816 1.00 87.00 176 ALA A C 1
ATOM 1392 O O . ALA A 1 176 ? 2.413 16.413 -6.924 1.00 87.00 176 ALA A O 1
ATOM 1393 N N . LEU A 1 177 ? 3.592 14.991 -8.212 1.00 85.62 177 LEU A N 1
ATOM 1394 C CA . LEU A 1 177 ? 3.013 13.763 -7.656 1.00 85.62 177 LEU A CA 1
ATOM 1395 C C . LEU A 1 177 ? 3.307 13.602 -6.160 1.00 85.62 177 LEU A C 1
ATOM 1397 O O . LEU A 1 177 ? 2.391 13.355 -5.374 1.00 85.62 177 LEU A O 1
ATOM 1401 N N . LEU A 1 178 ? 4.559 13.824 -5.744 1.00 82.12 178 LEU A N 1
ATOM 1402 C CA . LEU A 1 178 ? 4.953 13.747 -4.336 1.00 82.12 178 LEU A CA 1
ATOM 1403 C C . LEU A 1 178 ? 4.137 14.711 -3.459 1.00 82.12 178 LEU A C 1
ATOM 1405 O O . LEU A 1 178 ? 3.712 14.335 -2.365 1.00 82.12 178 LEU A O 1
ATOM 1409 N N . LYS A 1 179 ? 3.898 15.939 -3.943 1.00 83.19 179 LYS A N 1
ATOM 1410 C CA . LYS A 1 179 ? 3.096 16.964 -3.252 1.00 83.19 179 LYS A CA 1
ATOM 1411 C C . LYS A 1 179 ? 1.596 16.672 -3.273 1.00 83.19 179 LYS A C 1
ATOM 1413 O O . LYS A 1 179 ? 0.922 16.985 -2.294 1.00 83.19 179 LYS A O 1
ATOM 1418 N N . ALA A 1 180 ? 1.078 16.067 -4.343 1.00 82.50 180 ALA A N 1
ATOM 1419 C CA . ALA A 1 180 ? -0.318 15.640 -4.421 1.00 82.50 180 ALA A CA 1
ATOM 1420 C C . ALA A 1 180 ? -0.630 14.538 -3.393 1.00 82.50 180 ALA A C 1
ATOM 1422 O O . ALA A 1 180 ? -1.647 14.605 -2.708 1.00 82.50 180 ALA A O 1
ATOM 1423 N N . GLN A 1 181 ? 0.280 13.573 -3.231 1.00 76.75 181 GLN A N 1
ATOM 1424 C CA . GLN A 1 181 ? 0.136 12.464 -2.280 1.00 76.75 181 GLN A CA 1
ATOM 1425 C C . GLN A 1 181 ? 0.439 12.853 -0.821 1.00 76.75 181 GLN A C 1
ATOM 1427 O O . GLN A 1 181 ? -0.005 12.170 0.098 1.00 76.75 181 GLN A O 1
ATOM 1432 N N . ASN A 1 182 ? 1.188 13.937 -0.582 1.00 79.81 182 ASN A N 1
ATOM 1433 C CA . ASN A 1 182 ? 1.624 14.349 0.756 1.00 79.81 182 ASN A CA 1
ATOM 1434 C C . ASN A 1 182 ? 1.320 15.836 1.008 1.00 79.81 182 ASN A C 1
ATOM 1436 O O . ASN A 1 182 ? 2.184 16.687 0.766 1.00 79.81 182 ASN A O 1
ATOM 1440 N N . PRO A 1 183 ? 0.134 16.180 1.546 1.00 80.44 183 PRO A N 1
ATOM 1441 C CA . PRO A 1 183 ? -0.248 17.564 1.827 1.00 80.44 183 PRO A CA 1
ATOM 1442 C C . PRO A 1 183 ? 0.743 18.329 2.718 1.00 80.44 183 PRO A C 1
ATOM 1444 O O . PRO A 1 183 ? 0.893 19.538 2.559 1.00 80.44 183 PRO A O 1
ATOM 1447 N N . GLN A 1 184 ? 1.460 17.632 3.603 1.00 81.25 184 GLN A N 1
ATOM 1448 C CA . GLN A 1 184 ? 2.515 18.181 4.460 1.00 81.25 184 GLN A CA 1
ATOM 1449 C C . GLN A 1 184 ? 3.807 18.577 3.715 1.00 81.25 184 GLN A C 1
ATOM 1451 O O . GLN A 1 184 ? 4.669 19.224 4.301 1.00 81.25 184 GLN A O 1
ATOM 1456 N N . LEU A 1 185 ? 3.964 18.210 2.436 1.00 78.44 185 LEU A N 1
ATOM 1457 C CA . LEU A 1 185 ? 5.137 18.538 1.610 1.00 78.44 185 LEU A CA 1
ATOM 1458 C C . LEU A 1 185 ? 4.884 19.671 0.601 1.00 78.44 185 LEU A C 1
ATOM 1460 O O . LEU A 1 185 ? 5.771 19.970 -0.202 1.00 78.44 185 LEU A O 1
ATOM 1464 N N . LYS A 1 186 ? 3.710 20.320 0.625 1.00 81.69 186 LYS A N 1
ATOM 1465 C CA . LYS A 1 186 ? 3.330 21.379 -0.334 1.00 81.69 186 LYS A CA 1
ATOM 1466 C C . LYS A 1 186 ? 4.382 22.485 -0.462 1.00 81.69 186 LYS A C 1
ATOM 1468 O O . LYS A 1 186 ? 4.751 22.833 -1.585 1.00 81.69 186 LYS A O 1
ATOM 1473 N N . ASP A 1 187 ? 4.938 22.939 0.658 1.00 85.19 187 ASP A N 1
ATOM 1474 C CA . ASP A 1 187 ? 5.929 24.024 0.701 1.00 85.19 187 ASP A CA 1
ATOM 1475 C C . ASP A 1 187 ? 7.389 23.540 0.634 1.00 85.19 187 ASP A C 1
ATOM 1477 O O . ASP A 1 187 ? 8.310 24.354 0.543 1.00 85.19 187 ASP A O 1
ATOM 1481 N N . ARG A 1 188 ? 7.637 22.218 0.626 1.00 81.50 188 ARG A N 1
ATOM 1482 C CA . ARG A 1 188 ? 8.998 21.675 0.488 1.00 81.50 188 ARG A CA 1
ATOM 1483 C C . ARG A 1 188 ? 9.567 22.028 -0.888 1.00 81.50 188 ARG A C 1
ATOM 1485 O O . ARG A 1 188 ? 8.914 21.839 -1.919 1.00 81.50 188 ARG A O 1
ATOM 1492 N N . GLN A 1 189 ? 10.805 22.505 -0.889 1.00 83.06 189 GLN A N 1
ATOM 1493 C CA . GLN A 1 189 ? 11.620 22.708 -2.083 1.00 83.06 189 GLN A CA 1
ATOM 1494 C C . GLN A 1 189 ? 12.568 21.515 -2.259 1.00 83.06 189 GLN A C 1
ATOM 1496 O O . GLN A 1 189 ? 12.898 20.841 -1.283 1.00 83.06 189 GLN A O 1
ATOM 1501 N N . VAL A 1 190 ? 12.970 21.240 -3.500 1.00 80.62 190 VAL A N 1
ATOM 1502 C CA . VAL A 1 190 ? 14.017 20.254 -3.801 1.00 80.62 190 VAL A CA 1
ATOM 1503 C C . VAL A 1 190 ? 15.363 20.936 -3.590 1.00 80.62 190 VAL A C 1
ATOM 1505 O O . VAL A 1 190 ? 15.574 22.027 -4.115 1.00 80.62 190 VAL A O 1
ATOM 1508 N N . SER A 1 191 ? 16.246 20.323 -2.810 1.00 82.88 191 SER A N 1
ATOM 1509 C CA . SER A 1 191 ? 17.614 20.814 -2.617 1.00 82.88 191 SER A CA 1
ATOM 1510 C C . SER A 1 191 ? 18.498 20.538 -3.837 1.00 82.88 191 SER A C 1
ATOM 1512 O O . SER A 1 191 ? 18.223 19.629 -4.622 1.00 82.88 191 SER A O 1
ATOM 1514 N N . ASP A 1 192 ? 19.596 21.285 -3.978 1.00 89.56 192 ASP A N 1
ATOM 1515 C CA . ASP A 1 192 ? 20.552 21.088 -5.078 1.00 89.56 192 ASP A CA 1
ATOM 1516 C C . ASP A 1 192 ? 21.124 19.660 -5.103 1.00 89.56 192 ASP A C 1
ATOM 1518 O O . ASP A 1 192 ? 21.312 19.088 -6.172 1.00 89.56 192 ASP A O 1
ATOM 1522 N N . GLU A 1 193 ? 21.332 19.048 -3.934 1.00 83.06 193 GLU A N 1
ATOM 1523 C CA . GLU A 1 193 ? 21.807 17.665 -3.808 1.00 83.06 193 GLU A CA 1
ATOM 1524 C C . GLU A 1 193 ? 20.771 16.656 -4.329 1.00 83.06 193 GLU A C 1
ATOM 1526 O O . GLU A 1 193 ? 21.086 15.816 -5.170 1.00 83.06 193 GLU A O 1
ATOM 1531 N N . GLU A 1 194 ? 19.508 16.777 -3.912 1.00 82.06 194 GLU A N 1
ATOM 1532 C CA . GLU A 1 194 ? 18.416 15.923 -4.406 1.00 82.06 194 GLU A CA 1
ATOM 1533 C C . GLU A 1 194 ? 18.191 16.109 -5.916 1.00 82.06 194 GLU A C 1
ATOM 1535 O O . GLU A 1 194 ? 17.911 15.146 -6.632 1.00 82.06 194 GLU A O 1
ATOM 1540 N N . ARG A 1 195 ? 18.356 17.340 -6.419 1.00 86.50 195 ARG A N 1
ATOM 1541 C CA . ARG A 1 195 ? 18.311 17.662 -7.850 1.00 86.50 195 ARG A CA 1
ATOM 1542 C C . ARG A 1 195 ? 19.474 17.010 -8.606 1.00 86.50 195 ARG A C 1
ATOM 1544 O O . ARG A 1 195 ? 19.238 16.419 -9.656 1.00 86.50 195 ARG A O 1
ATOM 1551 N N . ASN A 1 196 ? 20.696 17.064 -8.079 1.00 85.62 196 ASN A N 1
ATOM 1552 C CA . ASN A 1 196 ? 21.870 16.429 -8.686 1.00 85.62 196 ASN A CA 1
ATOM 1553 C C . ASN A 1 196 ? 21.735 14.899 -8.722 1.00 85.62 196 ASN A C 1
ATOM 1555 O O . ASN A 1 196 ? 21.991 14.289 -9.760 1.00 85.62 196 ASN A O 1
ATOM 1559 N N . GLN A 1 197 ? 21.254 14.285 -7.637 1.00 85.06 197 GLN A N 1
ATOM 1560 C CA . GLN A 1 197 ? 20.964 12.848 -7.579 1.00 85.06 197 GLN A CA 1
ATOM 1561 C C . GLN A 1 197 ? 19.866 12.449 -8.578 1.00 85.06 197 GLN A C 1
ATOM 1563 O O . GLN A 1 197 ? 20.013 11.464 -9.302 1.00 85.06 197 GLN A O 1
ATOM 1568 N N . ALA A 1 198 ? 18.793 13.240 -8.687 1.00 82.12 198 ALA A N 1
ATOM 1569 C CA . ALA A 1 198 ? 17.754 13.019 -9.691 1.00 82.12 198 ALA A CA 1
ATOM 1570 C C . ALA A 1 198 ? 18.287 13.165 -11.129 1.00 82.12 198 ALA A C 1
ATOM 1572 O O . ALA A 1 198 ? 17.857 12.418 -12.007 1.00 82.12 198 ALA A O 1
ATOM 1573 N N . ARG A 1 199 ? 19.229 14.090 -11.375 1.00 90.06 199 ARG A N 1
ATOM 1574 C CA . ARG A 1 199 ? 19.872 14.311 -12.683 1.00 90.06 199 ARG A CA 1
ATOM 1575 C C . ARG A 1 199 ? 20.759 13.131 -13.082 1.00 90.06 199 ARG A C 1
ATOM 1577 O O . ARG A 1 199 ? 20.647 12.632 -14.199 1.00 90.06 199 ARG A O 1
ATOM 1584 N N . ASP A 1 200 ? 21.593 12.647 -12.164 1.00 88.19 200 ASP A N 1
ATOM 1585 C CA . ASP A 1 200 ? 22.405 11.436 -12.339 1.00 88.19 200 ASP A CA 1
ATOM 1586 C C . ASP A 1 200 ? 21.532 10.204 -12.643 1.00 88.19 200 ASP A C 1
ATOM 1588 O O . ASP A 1 200 ? 21.750 9.507 -13.638 1.00 88.19 200 ASP A O 1
ATOM 1592 N N . PHE A 1 201 ? 20.481 9.987 -11.849 1.00 89.19 201 PHE A N 1
ATOM 1593 C CA . PHE A 1 201 ? 19.554 8.869 -12.027 1.00 89.19 201 PHE A CA 1
ATOM 1594 C C . PHE A 1 201 ? 18.768 8.954 -13.346 1.00 89.19 201 PHE A C 1
ATOM 1596 O O . PHE A 1 201 ? 18.620 7.951 -14.046 1.00 89.19 201 PHE A O 1
ATOM 1603 N N . PHE A 1 202 ? 18.316 10.153 -13.733 1.00 89.50 202 PHE A N 1
ATOM 1604 C CA . PHE A 1 202 ? 17.661 10.393 -15.020 1.00 89.50 202 PHE A CA 1
ATOM 1605 C C . PHE A 1 202 ? 18.588 10.061 -16.197 1.00 89.50 202 PHE A C 1
ATOM 1607 O O . PHE A 1 202 ? 18.182 9.329 -17.099 1.00 89.50 202 PHE A O 1
ATOM 1614 N N . ALA A 1 203 ? 19.843 10.524 -16.170 1.00 92.75 203 ALA A N 1
ATOM 1615 C CA . ALA A 1 203 ? 20.825 10.202 -17.205 1.00 92.75 203 ALA A CA 1
ATOM 1616 C C . ALA A 1 203 ? 21.057 8.689 -17.321 1.00 92.75 203 ALA A C 1
ATOM 1618 O O . ALA A 1 203 ? 21.036 8.144 -18.422 1.00 92.75 203 ALA A O 1
ATOM 1619 N N . LYS A 1 204 ? 21.212 7.994 -16.188 1.00 93.69 204 LYS A N 1
ATOM 1620 C CA . LYS A 1 204 ? 21.380 6.534 -16.138 1.00 93.69 204 LYS A CA 1
ATOM 1621 C C . LYS A 1 204 ? 20.204 5.780 -16.765 1.00 93.69 204 LYS A C 1
ATOM 1623 O O . LYS A 1 204 ? 20.429 4.849 -17.538 1.00 93.69 204 LYS A O 1
ATOM 1628 N N . ILE A 1 205 ? 18.970 6.221 -16.499 1.00 90.69 205 ILE A N 1
ATOM 1629 C CA . ILE A 1 205 ? 17.768 5.682 -17.152 1.00 90.69 205 ILE A CA 1
ATOM 1630 C C . ILE A 1 205 ? 17.830 5.899 -18.667 1.00 90.69 205 ILE A C 1
ATOM 1632 O O . ILE A 1 205 ? 17.686 4.941 -19.422 1.00 90.69 205 ILE A O 1
ATOM 1636 N N . GLN A 1 206 ? 18.062 7.134 -19.121 1.00 91.44 206 GLN A N 1
ATOM 1637 C CA . GLN A 1 206 ? 18.031 7.455 -20.551 1.00 91.44 206 GLN A CA 1
ATOM 1638 C C . GLN A 1 206 ? 19.140 6.742 -21.340 1.00 91.44 206 GLN A C 1
ATOM 1640 O O . GLN A 1 206 ? 18.867 6.208 -22.408 1.00 91.44 206 GLN A O 1
ATOM 1645 N N . ILE A 1 207 ? 20.358 6.636 -20.794 1.00 93.06 207 ILE A N 1
ATOM 1646 C CA . ILE A 1 207 ? 21.475 5.903 -21.420 1.00 93.06 207 ILE A CA 1
ATOM 1647 C C . ILE A 1 207 ? 21.088 4.444 -21.716 1.00 93.06 207 ILE A C 1
ATOM 1649 O O . ILE A 1 207 ? 21.301 3.953 -22.823 1.00 93.06 207 ILE A O 1
ATOM 1653 N N . TYR A 1 208 ? 20.515 3.738 -20.739 1.00 95.00 208 TYR A N 1
ATOM 1654 C CA . TYR A 1 208 ? 20.128 2.337 -20.921 1.00 95.00 208 TYR A CA 1
ATOM 1655 C C . TYR A 1 208 ? 18.806 2.150 -21.677 1.00 95.00 208 TYR A C 1
ATOM 1657 O O . TYR A 1 208 ? 18.633 1.110 -22.311 1.00 95.00 208 TYR A O 1
ATOM 1665 N N . LEU A 1 209 ? 17.915 3.145 -21.681 1.00 90.88 209 LEU A N 1
ATOM 1666 C CA . LEU A 1 209 ? 16.769 3.187 -22.591 1.00 90.88 209 LEU A CA 1
ATOM 1667 C C . LEU A 1 209 ? 17.227 3.288 -24.051 1.00 90.88 209 LEU A C 1
ATOM 1669 O O . LEU A 1 209 ? 16.872 2.422 -24.849 1.00 90.88 209 LEU A O 1
ATOM 1673 N N . GLU A 1 210 ? 18.070 4.272 -24.379 1.00 87.81 210 GLU A N 1
ATOM 1674 C CA . GLU A 1 210 ? 18.638 4.460 -25.721 1.00 87.81 210 GLU A CA 1
ATOM 1675 C C . GLU A 1 210 ? 19.348 3.180 -26.210 1.00 87.81 210 GLU A C 1
ATOM 1677 O O . GLU A 1 210 ? 19.061 2.688 -27.305 1.00 87.81 210 GLU A O 1
ATOM 1682 N N . GLU A 1 211 ? 20.206 2.578 -25.375 1.00 92.69 211 GLU A N 1
ATOM 1683 C CA . GLU A 1 211 ? 20.901 1.327 -25.708 1.00 92.69 211 GLU A CA 1
ATOM 1684 C C . GLU A 1 211 ? 19.961 0.129 -25.911 1.00 92.69 211 GLU A C 1
ATOM 1686 O O . GLU A 1 211 ? 20.176 -0.672 -26.827 1.00 92.69 211 GLU A O 1
ATOM 1691 N N . TYR A 1 212 ? 18.934 -0.027 -25.070 1.00 92.50 212 TYR A N 1
ATOM 1692 C CA . TYR A 1 212 ? 17.946 -1.093 -25.233 1.00 92.50 212 TYR A CA 1
ATOM 1693 C C . TYR A 1 212 ? 17.190 -0.935 -26.555 1.00 92.50 212 TYR A C 1
ATOM 1695 O O . TYR A 1 212 ? 17.062 -1.900 -27.308 1.00 92.50 212 TYR A O 1
ATOM 1703 N N . GLU A 1 213 ? 16.724 0.275 -26.873 1.00 86.31 213 GLU A N 1
ATOM 1704 C CA . GLU A 1 213 ? 15.983 0.545 -28.105 1.00 86.31 213 GLU A CA 1
ATOM 1705 C C . GLU A 1 213 ? 16.832 0.337 -29.364 1.00 86.31 213 GLU A C 1
ATOM 1707 O O . GLU A 1 213 ? 16.333 -0.203 -30.356 1.00 86.31 213 GLU A O 1
ATOM 1712 N N . ASP A 1 214 ? 18.111 0.723 -29.336 1.00 85.88 214 ASP A N 1
ATOM 1713 C CA . ASP A 1 214 ? 19.062 0.423 -30.411 1.00 85.88 214 ASP A CA 1
ATOM 1714 C C . ASP A 1 214 ? 19.254 -1.090 -30.584 1.00 85.88 214 ASP A C 1
ATOM 1716 O O . ASP A 1 214 ? 19.185 -1.596 -31.708 1.00 85.88 214 ASP A O 1
ATOM 1720 N N . LYS A 1 215 ? 19.427 -1.843 -29.490 1.00 92.19 215 LYS A N 1
ATOM 1721 C CA . LYS A 1 215 ? 19.587 -3.304 -29.554 1.00 92.19 215 LYS A CA 1
ATOM 1722 C C . LYS A 1 215 ? 18.316 -4.029 -29.988 1.00 92.19 215 LYS A C 1
ATOM 1724 O O . LYS A 1 215 ? 18.416 -4.998 -30.740 1.00 92.19 215 LYS A O 1
ATOM 1729 N N . VAL A 1 216 ? 17.132 -3.567 -29.585 1.00 88.00 216 VAL A N 1
ATOM 1730 C CA . VAL A 1 216 ? 15.847 -4.079 -30.092 1.00 88.00 216 VAL A CA 1
ATOM 1731 C C . VAL A 1 216 ? 15.742 -3.835 -31.598 1.00 88.00 216 VAL A C 1
ATOM 1733 O O . VAL A 1 216 ? 15.478 -4.777 -32.346 1.00 88.00 216 VAL A O 1
ATOM 1736 N N . ARG A 1 217 ? 16.036 -2.614 -32.071 1.00 89.38 217 ARG A N 1
ATOM 1737 C CA . ARG A 1 217 ? 16.057 -2.284 -33.510 1.00 89.38 217 ARG A CA 1
ATOM 1738 C C . ARG A 1 217 ? 17.080 -3.107 -34.299 1.00 89.38 217 ARG A C 1
ATOM 1740 O O . ARG A 1 217 ? 16.820 -3.446 -35.451 1.00 89.38 217 ARG A O 1
ATOM 1747 N N . ALA A 1 218 ? 18.209 -3.456 -33.686 1.00 91.25 218 ALA A N 1
ATOM 1748 C CA . ALA A 1 218 ? 19.235 -4.320 -34.267 1.00 91.25 218 ALA A CA 1
ATOM 1749 C C . ALA A 1 218 ? 18.923 -5.832 -34.177 1.00 91.25 218 ALA A C 1
ATOM 1751 O O . ALA A 1 218 ? 19.724 -6.637 -34.650 1.00 91.25 218 ALA A O 1
ATOM 1752 N N . GLY A 1 219 ? 17.802 -6.239 -33.565 1.00 93.19 219 GLY A N 1
ATOM 1753 C CA . GLY A 1 219 ? 17.449 -7.651 -33.363 1.00 93.19 219 GLY A CA 1
ATOM 1754 C C . GLY A 1 219 ? 18.332 -8.388 -32.346 1.00 93.19 219 GLY A C 1
ATOM 1755 O O . GLY A 1 219 ? 18.413 -9.611 -32.376 1.00 93.19 219 GLY A O 1
ATOM 1756 N N . GLN A 1 220 ? 19.017 -7.654 -31.464 1.00 95.12 220 GLN A N 1
ATOM 1757 C CA . GLN A 1 220 ? 19.985 -8.178 -30.492 1.00 95.12 220 GLN A CA 1
ATOM 1758 C C . GLN A 1 220 ? 19.376 -8.503 -29.117 1.00 95.12 220 GLN A C 1
ATOM 1760 O O . GLN A 1 220 ? 20.056 -9.096 -28.282 1.00 95.12 220 GLN A O 1
ATOM 1765 N N . ILE A 1 221 ? 18.117 -8.126 -28.868 1.00 93.75 221 ILE A N 1
ATOM 1766 C CA . ILE A 1 221 ? 17.367 -8.520 -27.666 1.00 93.75 221 ILE A CA 1
ATOM 1767 C C . ILE A 1 221 ? 16.384 -9.643 -28.046 1.00 93.75 221 ILE A C 1
ATOM 1769 O O . ILE A 1 221 ? 15.519 -9.396 -28.893 1.00 93.75 221 ILE A O 1
ATOM 1773 N N . PRO A 1 222 ? 16.467 -10.846 -27.440 1.00 94.44 222 PRO A N 1
ATOM 1774 C CA . PRO A 1 222 ? 15.520 -11.938 -27.685 1.00 94.44 222 PRO A CA 1
ATOM 1775 C C . PRO A 1 222 ? 14.070 -11.519 -27.424 1.00 94.44 222 PRO A C 1
ATOM 1777 O O . PRO A 1 222 ? 13.810 -10.698 -26.539 1.00 94.44 222 PRO A O 1
ATOM 1780 N N . LYS A 1 223 ? 13.111 -12.083 -28.168 1.00 89.81 223 LYS A N 1
ATOM 1781 C CA . LYS A 1 223 ? 11.700 -11.682 -28.050 1.00 89.81 223 LYS A CA 1
ATOM 1782 C C . LYS A 1 223 ? 11.164 -11.958 -26.645 1.00 89.81 223 LYS A C 1
ATOM 1784 O O . LYS A 1 223 ? 10.450 -11.135 -26.101 1.00 89.81 223 LYS A O 1
ATOM 1789 N N . GLU A 1 224 ? 11.589 -13.047 -26.022 1.00 90.06 224 GLU A N 1
ATOM 1790 C CA . GLU A 1 224 ? 11.200 -13.470 -24.675 1.00 90.06 224 GLU A CA 1
ATOM 1791 C C . GLU A 1 224 ? 11.626 -12.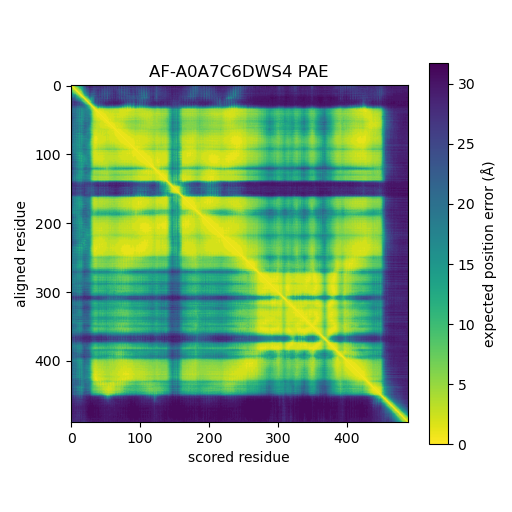442 -23.613 1.00 90.06 224 GLU A C 1
ATOM 1793 O O . GLU A 1 224 ? 10.899 -12.187 -22.655 1.00 90.06 224 GLU A O 1
ATOM 1798 N N . VAL A 1 225 ? 12.786 -11.802 -23.808 1.00 90.94 225 VAL A N 1
ATOM 1799 C CA . VAL A 1 225 ? 13.266 -10.702 -22.958 1.00 90.94 225 VAL A CA 1
ATOM 1800 C C . VAL A 1 225 ? 12.422 -9.448 -23.187 1.00 90.94 225 VAL A C 1
ATOM 1802 O O . VAL A 1 225 ? 12.028 -8.802 -22.218 1.00 90.94 225 VAL A O 1
ATOM 1805 N N . GLN A 1 226 ? 12.098 -9.124 -24.444 1.00 91.38 226 GLN A N 1
ATOM 1806 C CA . GLN A 1 226 ? 11.231 -7.986 -24.772 1.00 91.38 226 GLN A CA 1
ATOM 1807 C C . GLN A 1 226 ? 9.812 -8.177 -24.228 1.00 91.38 226 GLN A C 1
ATOM 1809 O O . GLN A 1 226 ? 9.276 -7.260 -23.622 1.00 91.38 226 GLN A O 1
ATOM 1814 N N . ASP A 1 227 ? 9.217 -9.357 -24.406 1.00 88.19 227 ASP A N 1
ATOM 1815 C CA . ASP A 1 227 ? 7.876 -9.717 -23.940 1.00 88.19 227 ASP A CA 1
ATOM 1816 C C . ASP A 1 227 ? 7.816 -9.711 -22.412 1.00 88.19 227 ASP A C 1
ATOM 1818 O O . ASP A 1 227 ? 6.895 -9.120 -21.849 1.00 88.19 227 ASP A O 1
ATOM 1822 N N . LYS A 1 228 ? 8.845 -10.252 -21.736 1.00 88.62 228 LYS A N 1
ATOM 1823 C CA . LYS A 1 228 ? 9.010 -10.095 -20.288 1.00 88.62 228 LYS A CA 1
ATOM 1824 C C . LYS A 1 228 ? 8.977 -8.617 -19.924 1.00 88.62 228 LYS A C 1
ATOM 1826 O O . LYS A 1 228 ? 8.052 -8.224 -19.225 1.00 88.62 228 LYS A O 1
ATOM 1831 N N . ILE A 1 229 ? 9.923 -7.813 -20.429 1.00 88.50 229 ILE A N 1
ATOM 1832 C CA . ILE A 1 229 ? 10.043 -6.357 -20.197 1.00 88.50 229 ILE A CA 1
ATOM 1833 C C . ILE A 1 229 ? 8.719 -5.621 -20.491 1.00 88.50 229 ILE A C 1
ATOM 1835 O O . ILE A 1 229 ? 8.322 -4.749 -19.717 1.00 88.50 229 ILE A O 1
ATOM 1839 N N . ASN A 1 230 ? 8.000 -6.008 -21.548 1.00 87.12 230 ASN A N 1
ATOM 1840 C CA . ASN A 1 230 ? 6.717 -5.440 -21.969 1.00 87.12 230 ASN A CA 1
ATOM 1841 C C . ASN A 1 230 ? 5.553 -5.782 -21.020 1.00 87.12 230 ASN A C 1
ATOM 1843 O O . ASN A 1 230 ? 4.721 -4.922 -20.730 1.00 87.12 230 ASN A O 1
ATOM 1847 N N . LEU A 1 231 ? 5.504 -7.002 -20.487 1.00 87.88 231 LEU A N 1
ATOM 1848 C CA . LEU A 1 231 ? 4.560 -7.354 -19.428 1.00 87.88 231 LEU A CA 1
ATOM 1849 C C . LEU A 1 231 ? 4.851 -6.561 -18.158 1.00 87.88 231 LEU A C 1
ATOM 1851 O O . LEU A 1 231 ? 3.929 -6.060 -17.519 1.00 87.88 231 LEU A O 1
ATOM 1855 N N . GLN A 1 232 ? 6.131 -6.383 -17.828 1.00 88.56 232 GLN A N 1
ATOM 1856 C CA . GLN A 1 232 ? 6.509 -5.579 -16.675 1.00 88.56 232 GLN A CA 1
ATOM 1857 C C . GLN A 1 232 ? 5.819 -4.202 -16.764 1.00 88.56 232 GLN A C 1
ATOM 1859 O O . GLN A 1 232 ? 5.179 -3.770 -15.811 1.00 88.56 232 GLN A O 1
ATOM 1864 N N . VAL A 1 233 ? 5.898 -3.527 -17.927 1.00 88.50 233 VAL A N 1
ATOM 1865 C CA . VAL A 1 233 ? 5.258 -2.209 -18.188 1.00 88.50 233 VAL A CA 1
ATOM 1866 C C . VAL A 1 233 ? 3.857 -2.128 -17.662 1.00 88.50 233 VAL A C 1
ATOM 1868 O O . VAL A 1 233 ? 3.495 -1.210 -16.933 1.00 88.50 233 VAL A O 1
ATOM 1871 N N . LYS A 1 234 ? 3.084 -3.102 -18.115 1.00 91.88 234 LYS A N 1
ATOM 1872 C CA . LYS A 1 234 ? 1.652 -3.155 -17.990 1.00 91.88 234 LYS A CA 1
ATOM 1873 C C . LYS A 1 234 ? 1.284 -3.207 -16.518 1.00 91.88 234 LYS A C 1
ATOM 1875 O O . LYS A 1 234 ? 0.345 -2.528 -16.132 1.00 91.88 234 LYS A O 1
ATOM 1880 N N . LEU A 1 235 ? 2.083 -3.906 -15.710 1.00 90.94 235 LEU A N 1
ATOM 1881 C CA . LEU A 1 235 ? 1.902 -4.014 -14.270 1.00 90.94 235 LEU A CA 1
ATOM 1882 C C . LEU A 1 235 ? 2.247 -2.712 -13.528 1.00 90.94 235 LEU A C 1
ATOM 1884 O O . LEU A 1 235 ? 1.358 -2.203 -12.864 1.00 90.94 235 LEU A O 1
ATOM 1888 N N . GLN A 1 236 ? 3.423 -2.085 -13.698 1.00 89.69 236 GLN A N 1
ATOM 1889 C CA . GLN A 1 236 ? 3.698 -0.804 -12.992 1.00 89.69 236 GLN A CA 1
ATOM 1890 C C . GLN A 1 236 ? 2.782 0.335 -13.442 1.00 89.69 236 GLN A C 1
ATOM 1892 O O . GLN A 1 236 ? 2.362 1.163 -12.635 1.00 89.69 236 GLN A O 1
ATOM 1897 N N . GLN A 1 237 ? 2.477 0.406 -14.742 1.00 94.38 237 GLN A N 1
ATOM 1898 C CA . GLN A 1 237 ? 1.529 1.393 -15.254 1.00 94.38 237 GLN A CA 1
ATOM 1899 C C . GLN A 1 237 ? 0.125 1.136 -14.687 1.00 94.38 237 GLN A C 1
ATOM 1901 O O . GLN A 1 237 ? -0.545 2.094 -14.300 1.00 94.38 237 GLN A O 1
ATOM 1906 N N . ALA A 1 238 ? -0.291 -0.131 -14.562 1.00 93.88 238 ALA A N 1
ATOM 1907 C CA . ALA A 1 238 ? -1.531 -0.494 -13.886 1.00 93.88 238 ALA A CA 1
ATOM 1908 C C . ALA A 1 238 ? -1.501 -0.162 -12.388 1.00 93.88 238 ALA A C 1
ATOM 1910 O O . ALA A 1 238 ? -2.467 0.398 -11.894 1.00 93.88 238 ALA A O 1
ATOM 1911 N N . GLU A 1 239 ? -0.412 -0.426 -11.665 1.00 94.50 239 GLU A N 1
ATOM 1912 C CA . GLU A 1 239 ? -0.300 -0.154 -10.223 1.00 94.50 239 GLU A CA 1
ATOM 1913 C C . GLU A 1 239 ? -0.352 1.346 -9.927 1.00 94.50 239 GLU A C 1
ATOM 1915 O O . GLU A 1 239 ? -1.057 1.779 -9.013 1.00 94.50 239 GLU A O 1
ATOM 1920 N N . PHE A 1 240 ? 0.318 2.162 -10.746 1.00 93.88 240 PHE A N 1
ATOM 1921 C CA . PHE A 1 240 ? 0.218 3.617 -10.676 1.00 93.88 240 PHE A CA 1
ATOM 1922 C C . PHE A 1 240 ? -1.220 4.103 -10.919 1.00 93.88 240 PHE A C 1
ATOM 1924 O O . PHE A 1 240 ? -1.754 4.887 -10.131 1.00 93.88 240 PHE A O 1
ATOM 1931 N N . LEU A 1 241 ? -1.874 3.606 -11.973 1.00 95.50 241 LEU A N 1
ATOM 1932 C CA . LEU A 1 241 ? -3.252 3.968 -12.316 1.00 95.50 241 LEU A CA 1
ATOM 1933 C C . LEU A 1 241 ? -4.271 3.499 -11.270 1.00 95.50 241 LEU A C 1
ATOM 1935 O O . LEU A 1 241 ? -5.141 4.273 -10.869 1.00 95.50 241 LEU A O 1
ATOM 1939 N N . ALA A 1 242 ? -4.128 2.273 -10.776 1.00 95.06 242 ALA A N 1
ATOM 1940 C CA . ALA A 1 242 ? -4.942 1.723 -9.706 1.00 95.06 242 ALA A CA 1
ATOM 1941 C C . ALA A 1 242 ? -4.755 2.509 -8.403 1.00 95.06 242 ALA A C 1
ATOM 1943 O O . ALA A 1 242 ? -5.735 2.778 -7.714 1.00 95.06 242 ALA A O 1
ATOM 1944 N N . GLY A 1 243 ? -3.534 2.963 -8.100 1.00 93.19 243 GLY A N 1
ATOM 1945 C CA . GLY A 1 243 ? -3.253 3.859 -6.977 1.00 93.19 243 GLY A CA 1
ATOM 1946 C C . GLY A 1 243 ? -3.958 5.216 -7.093 1.00 93.19 243 GLY A C 1
ATOM 1947 O O . GLY A 1 243 ? -4.550 5.682 -6.118 1.00 93.19 243 GLY A O 1
ATOM 1948 N N . LEU A 1 244 ? -3.960 5.831 -8.283 1.00 92.25 244 LEU A N 1
ATOM 1949 C CA . LEU A 1 244 ? -4.701 7.075 -8.545 1.00 92.25 244 LEU A CA 1
ATOM 1950 C C . LEU A 1 244 ? -6.214 6.884 -8.362 1.00 92.25 244 LEU A C 1
ATOM 1952 O O . LEU A 1 244 ? -6.873 7.710 -7.724 1.00 92.25 244 LEU A O 1
ATOM 1956 N N . TYR A 1 245 ? -6.768 5.787 -8.883 1.00 94.38 245 TYR A N 1
ATOM 1957 C CA . TYR A 1 245 ? -8.195 5.498 -8.761 1.00 94.38 245 TYR A CA 1
ATOM 1958 C C . TYR A 1 245 ? -8.600 5.130 -7.325 1.00 94.38 245 TYR A C 1
ATOM 1960 O O . TYR A 1 245 ? -9.574 5.672 -6.805 1.00 94.38 245 TYR A O 1
ATOM 1968 N N . ALA A 1 246 ? -7.808 4.318 -6.623 1.00 92.12 246 ALA A N 1
ATOM 1969 C CA . ALA A 1 246 ? -8.018 4.007 -5.209 1.00 92.12 246 ALA A CA 1
ATOM 1970 C C . ALA A 1 246 ? -7.989 5.271 -4.329 1.00 92.12 246 ALA A C 1
ATOM 1972 O O . ALA A 1 246 ? -8.829 5.419 -3.441 1.00 92.12 246 ALA A O 1
ATOM 1973 N N . ALA A 1 247 ? -7.091 6.225 -4.607 1.00 90.19 247 ALA A N 1
ATOM 1974 C CA . ALA A 1 247 ? -7.077 7.521 -3.925 1.00 90.19 247 ALA A CA 1
ATOM 1975 C C . ALA A 1 247 ? -8.355 8.340 -4.201 1.00 90.19 247 ALA A C 1
ATOM 1977 O O . ALA A 1 247 ? -8.919 8.924 -3.277 1.00 90.19 247 ALA A O 1
ATOM 1978 N N . LYS A 1 248 ? -8.865 8.331 -5.442 1.00 90.50 248 LYS A N 1
ATOM 1979 C CA . LYS A 1 248 ? -10.150 8.954 -5.823 1.00 90.50 248 LYS A CA 1
ATOM 1980 C C . LYS A 1 248 ? -11.364 8.284 -5.156 1.00 90.50 248 LYS A C 1
ATOM 1982 O O . LYS A 1 248 ? -12.391 8.933 -4.947 1.00 90.50 248 LYS A O 1
ATOM 1987 N N . LEU A 1 249 ? -11.266 6.993 -4.839 1.00 90.75 249 LEU A N 1
ATOM 1988 C CA . LEU A 1 249 ? -12.306 6.215 -4.161 1.00 90.75 249 LEU A CA 1
ATOM 1989 C C . LEU A 1 249 ? -12.283 6.322 -2.632 1.00 90.75 249 LEU A C 1
ATOM 1991 O O . LEU A 1 249 ? -13.296 6.001 -2.014 1.00 90.75 249 LEU A O 1
ATOM 1995 N N . ALA A 1 250 ? -11.179 6.759 -2.019 1.00 86.94 250 ALA A N 1
ATOM 1996 C CA . ALA A 1 250 ? -10.969 6.668 -0.572 1.00 86.94 250 ALA A CA 1
ATOM 1997 C C . ALA A 1 250 ? -12.103 7.291 0.267 1.00 86.94 250 ALA A C 1
ATOM 1999 O O . ALA A 1 250 ? -12.521 6.703 1.258 1.00 86.94 250 ALA A O 1
ATOM 2000 N N . ASP A 1 251 ? -12.652 8.438 -0.146 1.00 86.69 251 ASP A N 1
ATOM 2001 C CA . ASP A 1 251 ? -13.790 9.068 0.544 1.00 86.69 251 ASP A CA 1
ATOM 2002 C C . ASP A 1 251 ? -15.160 8.468 0.175 1.00 86.69 251 ASP A C 1
ATOM 2004 O O . ASP A 1 251 ? -16.126 8.673 0.903 1.00 86.69 251 ASP A O 1
ATOM 2008 N N . LYS A 1 252 ? -15.263 7.728 -0.939 1.00 88.31 252 LYS A N 1
ATOM 2009 C CA . LYS A 1 252 ? -16.510 7.083 -1.396 1.00 88.31 252 LYS A CA 1
ATOM 2010 C C . LYS A 1 252 ? -16.738 5.703 -0.782 1.00 88.31 252 LYS A C 1
ATOM 2012 O O . LYS A 1 252 ? -17.881 5.263 -0.716 1.00 88.31 252 LYS A O 1
ATOM 2017 N N . LEU A 1 253 ? -15.662 5.009 -0.409 1.00 91.56 253 LEU A N 1
ATOM 2018 C CA . LEU A 1 253 ? -15.736 3.691 0.228 1.00 91.56 253 LEU A CA 1
ATOM 2019 C C . LEU A 1 253 ? -16.073 3.777 1.720 1.00 91.56 253 LEU A C 1
ATOM 2021 O O . LEU A 1 253 ? -16.588 2.800 2.258 1.00 91.56 253 LEU A O 1
ATOM 2025 N N . LYS A 1 254 ? -15.864 4.947 2.341 1.00 92.38 254 LYS A N 1
ATOM 2026 C CA . LYS A 1 254 ? -16.211 5.210 3.740 1.00 92.38 254 LYS A CA 1
ATOM 2027 C C . LYS A 1 254 ? -17.651 4.843 4.065 1.00 92.38 254 LYS A C 1
ATOM 2029 O O . LYS A 1 254 ? -18.572 5.007 3.258 1.00 92.38 254 LYS A O 1
ATOM 2034 N N . VAL A 1 255 ? -17.829 4.357 5.283 1.00 94.00 255 VAL A N 1
ATOM 2035 C CA . VAL A 1 255 ? -19.119 3.958 5.843 1.00 94.00 255 VAL A CA 1
ATOM 2036 C C . VAL A 1 255 ? -19.592 5.040 6.810 1.00 94.00 255 VAL A C 1
ATOM 2038 O O . VAL A 1 255 ? -18.794 5.603 7.555 1.00 94.00 255 VAL A O 1
ATOM 2041 N N . SER A 1 256 ? -20.880 5.381 6.764 1.00 94.25 256 SER A N 1
ATOM 2042 C CA . SER A 1 256 ? -21.456 6.383 7.663 1.00 94.25 256 SER A CA 1
ATOM 2043 C C . SER A 1 256 ? -21.873 5.781 9.008 1.00 94.25 256 SER A C 1
ATOM 2045 O O . SER A 1 256 ? -22.155 4.585 9.122 1.00 94.25 256 SER A O 1
ATOM 2047 N N . ASP A 1 257 ? -21.973 6.624 10.037 1.00 91.94 257 ASP A N 1
ATOM 2048 C CA . ASP A 1 257 ? -22.445 6.207 11.362 1.00 91.94 257 ASP A CA 1
ATOM 2049 C C . ASP A 1 257 ? -23.870 5.622 11.306 1.00 91.94 257 ASP A C 1
ATOM 2051 O O . ASP A 1 257 ? -24.191 4.713 12.072 1.00 91.94 257 ASP A O 1
ATOM 2055 N N . GLU A 1 258 ? -24.713 6.078 10.372 1.00 94.06 258 GLU A N 1
ATOM 2056 C CA . GLU A 1 258 ? -26.042 5.509 10.126 1.00 94.06 258 GLU A CA 1
ATOM 2057 C C . GLU A 1 258 ? -25.984 4.103 9.511 1.00 94.06 258 GLU A C 1
ATOM 2059 O O . GLU A 1 258 ? -26.784 3.246 9.889 1.00 94.06 258 GLU A O 1
ATOM 2064 N N . GLU A 1 259 ? -25.048 3.837 8.593 1.00 94.75 259 GLU A N 1
ATOM 2065 C CA . GLU A 1 259 ? -24.839 2.499 8.019 1.00 94.75 259 GLU A CA 1
ATOM 2066 C C . GLU A 1 259 ? -24.337 1.513 9.085 1.00 94.75 259 GLU A C 1
ATOM 2068 O O . GLU A 1 259 ? -24.869 0.406 9.195 1.00 94.75 259 GLU A O 1
ATOM 2073 N N . ILE A 1 260 ? -23.387 1.939 9.928 1.00 92.19 260 ILE A N 1
ATOM 2074 C CA . ILE A 1 260 ? -22.883 1.153 11.068 1.00 92.19 260 ILE A CA 1
ATOM 2075 C C . ILE A 1 260 ? -24.015 0.863 12.062 1.00 92.19 260 ILE A C 1
ATOM 2077 O O . ILE A 1 260 ? -24.221 -0.288 12.454 1.00 92.19 260 ILE A O 1
ATOM 2081 N N . ALA A 1 261 ? -24.776 1.887 12.462 1.00 89.62 261 ALA A N 1
ATOM 2082 C CA . ALA A 1 261 ? -25.877 1.737 13.412 1.00 89.62 261 ALA A CA 1
ATOM 2083 C C . ALA A 1 261 ? -26.980 0.815 12.872 1.00 89.62 261 ALA A C 1
ATOM 2085 O O . ALA A 1 261 ? -27.512 -0.009 13.619 1.00 89.62 261 ALA A O 1
ATOM 2086 N N . LYS A 1 262 ? -27.292 0.911 11.572 1.00 93.25 262 LYS A N 1
ATOM 2087 C CA . LYS A 1 262 ? -28.225 0.005 10.900 1.00 93.25 262 LYS A CA 1
ATOM 2088 C C . LYS A 1 262 ? -27.712 -1.437 10.926 1.00 93.25 262 LYS A C 1
ATOM 2090 O O . LYS A 1 262 ? -28.463 -2.320 11.329 1.00 93.25 262 LYS A O 1
ATOM 2095 N N . TYR A 1 263 ? -26.453 -1.671 10.552 1.00 92.19 263 TYR A N 1
ATOM 2096 C CA . TYR A 1 263 ? -25.871 -3.013 10.565 1.00 92.19 263 TYR A CA 1
ATOM 2097 C C . TYR A 1 263 ? -25.923 -3.626 11.973 1.00 92.19 263 TYR A C 1
ATOM 2099 O O . TYR A 1 263 ? -26.379 -4.755 12.120 1.00 92.19 263 TYR A O 1
ATOM 2107 N N . ILE A 1 264 ? -25.543 -2.880 13.018 1.00 87.75 264 ILE A N 1
ATOM 2108 C CA . ILE A 1 264 ? -25.613 -3.360 14.412 1.00 87.75 264 ILE A CA 1
ATOM 2109 C C . ILE A 1 264 ? -27.060 -3.691 14.818 1.00 87.75 264 ILE A C 1
ATOM 2111 O O . ILE A 1 264 ? -27.291 -4.710 15.463 1.00 87.75 264 ILE A O 1
ATOM 2115 N N . ALA A 1 265 ? -28.046 -2.885 14.412 1.00 87.88 265 ALA A N 1
ATOM 2116 C CA . ALA A 1 265 ? -29.459 -3.151 14.699 1.00 87.88 265 ALA A CA 1
ATOM 2117 C C . ALA A 1 265 ? -30.016 -4.397 13.974 1.00 87.88 265 ALA A C 1
ATOM 2119 O O . ALA A 1 265 ? -30.963 -5.013 14.461 1.00 87.88 265 ALA A O 1
ATOM 2120 N N . GLU A 1 266 ? -29.437 -4.772 12.830 1.00 91.75 266 GLU A N 1
ATOM 2121 C CA . GLU A 1 266 ? -29.786 -5.981 12.068 1.00 91.75 266 GLU A CA 1
ATOM 2122 C C . GLU A 1 266 ? -29.051 -7.245 12.572 1.00 91.75 266 GLU A C 1
ATOM 2124 O O . GLU A 1 266 ? -29.470 -8.356 12.246 1.00 91.75 266 GLU A O 1
ATOM 2129 N N . HIS A 1 267 ? -28.017 -7.090 13.413 1.00 88.12 267 HIS A N 1
ATOM 2130 C CA . HIS A 1 267 ? -27.150 -8.159 13.934 1.00 88.12 267 HIS A CA 1
ATOM 2131 C C . HIS A 1 267 ? -27.203 -8.229 15.477 1.00 88.12 267 HIS A C 1
ATOM 2133 O O . HIS A 1 267 ? -26.279 -7.774 16.162 1.00 88.12 267 HIS A O 1
ATOM 2139 N N . PRO A 1 268 ? -28.285 -8.777 16.070 1.00 82.69 268 PRO A N 1
ATOM 2140 C CA . PRO A 1 268 ? -28.507 -8.774 17.520 1.00 82.69 268 PRO A CA 1
ATOM 2141 C C . PRO A 1 268 ? -27.473 -9.586 18.320 1.00 82.69 268 PRO A C 1
ATOM 2143 O O . PRO A 1 268 ? -27.360 -9.407 19.529 1.00 82.69 268 PRO A O 1
ATOM 2146 N N . GLU A 1 269 ? -26.683 -10.452 17.685 1.00 82.06 269 GLU A N 1
ATOM 2147 C CA . GLU A 1 269 ? -25.531 -11.114 18.308 1.00 82.06 269 GLU A CA 1
ATOM 2148 C C . GLU A 1 269 ? -24.378 -10.150 18.645 1.00 82.06 269 GLU A C 1
ATOM 2150 O O . GLU A 1 269 ? -23.514 -10.482 19.459 1.00 82.06 269 GLU A O 1
ATOM 2155 N N . LEU A 1 270 ? -24.383 -8.950 18.053 1.00 79.81 270 LEU A N 1
ATOM 2156 C CA . LEU A 1 270 ? -23.460 -7.855 18.352 1.00 79.81 270 LEU A CA 1
ATOM 2157 C C . LEU A 1 270 ? -24.018 -6.875 19.402 1.00 79.81 270 LEU A C 1
ATOM 2159 O O . LEU A 1 270 ? -23.296 -5.966 19.817 1.00 79.81 270 LEU A O 1
ATOM 2163 N N . ASP A 1 271 ? -25.268 -7.047 19.855 1.00 76.88 271 ASP A N 1
ATOM 2164 C CA . ASP A 1 271 ? -25.923 -6.135 20.801 1.00 76.88 271 ASP A CA 1
ATOM 2165 C C . ASP A 1 271 ? -25.172 -6.086 22.153 1.00 76.88 271 ASP A C 1
ATOM 2167 O O . ASP A 1 271 ? -25.072 -7.095 22.869 1.00 76.88 271 ASP A O 1
ATOM 2171 N N . PRO A 1 272 ? -24.663 -4.911 22.574 1.00 80.25 272 PRO A N 1
ATOM 2172 C CA . PRO A 1 272 ? -24.010 -4.765 23.865 1.00 80.25 272 PRO A CA 1
ATOM 2173 C C . PRO A 1 272 ? -24.961 -4.914 25.067 1.00 80.25 272 PRO A C 1
ATOM 2175 O O . PRO A 1 272 ? -24.464 -4.962 26.192 1.00 80.25 272 PRO A O 1
ATOM 2178 N N . ALA A 1 273 ? -26.288 -5.009 24.905 1.00 83.12 273 ALA A N 1
ATOM 2179 C CA . ALA A 1 273 ? -27.256 -5.070 26.007 1.00 83.12 273 ALA A CA 1
ATOM 2180 C C . ALA A 1 273 ? -26.971 -6.182 27.034 1.00 83.12 273 ALA A C 1
ATOM 2182 O O . ALA A 1 273 ? -26.994 -5.924 28.241 1.00 83.12 273 ALA A O 1
ATOM 2183 N N . ALA A 1 274 ? -26.629 -7.397 26.590 1.00 84.19 274 ALA A N 1
ATOM 2184 C CA . ALA A 1 274 ? -26.277 -8.496 27.497 1.00 84.19 274 ALA A CA 1
ATOM 2185 C C . ALA A 1 274 ? -24.984 -8.202 28.287 1.00 84.19 274 ALA A C 1
ATOM 2187 O O . ALA A 1 274 ? -24.901 -8.454 29.492 1.00 84.19 274 ALA A O 1
ATOM 2188 N N . LYS A 1 275 ? -23.992 -7.590 27.625 1.00 89.44 275 LYS A N 1
ATOM 2189 C CA . LYS A 1 275 ? -22.734 -7.141 28.244 1.00 89.44 275 LYS A CA 1
ATOM 2190 C C . LYS A 1 275 ? -22.980 -5.992 29.235 1.00 89.44 275 LYS A C 1
ATOM 2192 O O . LYS A 1 275 ? -22.413 -6.000 30.326 1.00 89.44 275 LYS A O 1
ATOM 2197 N N . ARG A 1 276 ? -23.890 -5.063 28.914 1.00 92.44 276 ARG A N 1
ATOM 2198 C CA . ARG A 1 276 ? -24.332 -3.958 29.783 1.00 92.44 276 ARG A CA 1
ATOM 2199 C C . ARG A 1 276 ? -25.023 -4.474 31.043 1.00 92.44 276 ARG A C 1
ATOM 2201 O O . ARG A 1 276 ? -24.731 -3.989 32.131 1.00 92.44 276 ARG A O 1
ATOM 2208 N N . ALA A 1 277 ? -25.894 -5.476 30.910 1.00 91.94 277 ALA A N 1
ATOM 2209 C CA . ALA A 1 277 ? -26.565 -6.114 32.041 1.00 91.94 277 ALA A CA 1
ATOM 2210 C C . ALA A 1 277 ? -25.560 -6.794 32.991 1.00 91.94 277 ALA A C 1
ATOM 2212 O O . ALA A 1 277 ? -25.587 -6.522 34.191 1.00 91.94 277 ALA A O 1
ATOM 2213 N N . LYS A 1 278 ? -24.614 -7.584 32.452 1.00 93.50 278 LYS A N 1
ATOM 2214 C CA . LYS A 1 278 ? -23.512 -8.191 33.227 1.00 93.50 278 LYS A CA 1
ATOM 2215 C C . LYS A 1 278 ? -22.670 -7.127 33.944 1.00 93.50 278 LYS A C 1
ATOM 2217 O O . LYS A 1 278 ? -22.393 -7.255 35.133 1.00 93.50 278 LYS A O 1
ATOM 2222 N N . ALA A 1 279 ? -22.289 -6.056 33.246 1.00 96.31 279 ALA A N 1
ATOM 2223 C CA . ALA A 1 279 ? -21.531 -4.957 33.840 1.00 96.31 279 ALA A CA 1
ATOM 2224 C C . ALA A 1 279 ? -22.314 -4.265 34.972 1.00 96.31 279 ALA A C 1
ATOM 2226 O O . ALA A 1 279 ? -21.755 -3.986 36.031 1.00 96.31 279 ALA A O 1
ATOM 2227 N N . GLN A 1 280 ? -23.618 -4.034 34.792 1.00 97.50 280 GLN A N 1
ATOM 2228 C CA . GLN A 1 280 ? -24.459 -3.426 35.823 1.00 97.50 280 GLN A CA 1
ATOM 2229 C C . GLN A 1 280 ? -24.577 -4.326 37.063 1.00 97.50 280 GLN A C 1
ATOM 2231 O O . GLN A 1 280 ? -24.509 -3.822 38.181 1.00 97.50 280 GLN A O 1
ATOM 2236 N N . GLU A 1 281 ? -24.699 -5.646 36.893 1.00 97.50 281 GLU A N 1
ATOM 2237 C CA . GLU A 1 281 ? -24.707 -6.601 38.008 1.00 97.50 281 GLU A CA 1
ATOM 2238 C C . GLU A 1 281 ? -23.414 -6.519 38.836 1.00 97.50 281 GLU A C 1
ATOM 2240 O O . GLU A 1 281 ? -23.466 -6.398 40.063 1.00 97.50 281 GLU A O 1
ATOM 2245 N N . ILE A 1 282 ? -22.255 -6.515 38.169 1.00 97.81 282 ILE A N 1
ATOM 2246 C CA . ILE A 1 282 ? -20.942 -6.432 38.825 1.00 97.81 282 ILE A CA 1
ATOM 2247 C C . ILE A 1 282 ? -20.751 -5.064 39.502 1.00 97.81 282 ILE A C 1
ATOM 2249 O O . ILE A 1 282 ? -20.198 -4.996 40.600 1.00 97.81 282 ILE A O 1
ATOM 2253 N N . LEU A 1 283 ? -21.264 -3.975 38.914 1.00 98.12 283 LEU A N 1
ATOM 2254 C CA . LEU A 1 283 ? -21.256 -2.650 39.543 1.00 98.12 283 LEU A CA 1
ATOM 2255 C C . LEU A 1 283 ? -22.059 -2.651 40.853 1.00 98.12 283 LEU A C 1
ATOM 2257 O O . LEU A 1 283 ? -21.591 -2.132 41.866 1.00 98.12 283 LEU A O 1
ATOM 2261 N N . GLU A 1 284 ? -23.248 -3.258 40.861 1.00 97.94 284 GLU A N 1
ATOM 2262 C CA . GLU A 1 284 ? -24.070 -3.366 42.070 1.00 97.94 284 GLU A CA 1
ATOM 2263 C C . GLU A 1 284 ? -23.478 -4.331 43.111 1.00 97.94 284 GLU A C 1
ATOM 2265 O O . GLU A 1 284 ? -23.674 -4.121 44.308 1.00 97.94 284 GLU A O 1
ATOM 2270 N N . ARG A 1 285 ? -22.724 -5.356 42.695 1.00 98.00 285 ARG A N 1
ATOM 2271 C CA . ARG A 1 285 ? -21.912 -6.208 43.587 1.00 98.00 285 ARG A CA 1
ATOM 2272 C C . ARG A 1 285 ? -20.787 -5.414 44.258 1.00 98.00 285 ARG A C 1
ATOM 2274 O O . ARG A 1 285 ? -20.719 -5.370 45.486 1.00 98.00 285 ARG A O 1
ATOM 2281 N N . ALA A 1 286 ? -19.992 -4.681 43.478 1.00 97.38 286 ALA A N 1
ATOM 2282 C CA . ALA A 1 286 ? -18.913 -3.836 43.990 1.00 97.38 286 ALA A CA 1
ATOM 2283 C C . ALA A 1 286 ? -19.430 -2.743 44.953 1.00 97.38 286 ALA A C 1
ATOM 2285 O O . ALA A 1 286 ? -18.867 -2.537 46.027 1.00 97.38 286 ALA A O 1
ATOM 2286 N N . LYS A 1 287 ? -20.560 -2.092 44.633 1.00 96.06 287 LYS A N 1
ATOM 2287 C CA . LYS A 1 287 ? -21.223 -1.112 45.521 1.00 96.06 287 LYS A CA 1
ATOM 2288 C C . LYS A 1 287 ? -21.725 -1.705 46.843 1.00 96.06 287 LYS A C 1
ATOM 2290 O O . LYS A 1 287 ? -21.833 -0.970 47.822 1.00 96.06 287 LYS A O 1
ATOM 2295 N N . LYS A 1 288 ? -22.038 -3.005 46.894 1.00 97.06 288 LYS A N 1
ATOM 2296 C CA . LYS A 1 288 ? -22.432 -3.713 48.130 1.00 97.06 288 LYS A CA 1
ATOM 2297 C C . LYS A 1 288 ? -21.241 -4.064 49.032 1.00 97.06 288 LYS A C 1
ATOM 2299 O O . LYS A 1 288 ? -21.466 -4.566 50.130 1.00 97.06 288 LYS A O 1
ATOM 2304 N N . GLY A 1 289 ? -20.009 -3.769 48.609 1.00 95.06 289 GLY A N 1
ATOM 2305 C CA . GLY A 1 289 ? -18.794 -3.961 49.405 1.00 95.06 289 GLY A CA 1
ATOM 2306 C C . GLY A 1 289 ? -18.081 -5.297 49.185 1.00 95.06 289 GLY A C 1
ATOM 2307 O O . GLY A 1 289 ? -17.262 -5.678 50.016 1.00 95.06 289 GLY A O 1
ATOM 2308 N N . GLU A 1 290 ? -18.383 -6.009 48.097 1.00 97.75 290 GLU A N 1
ATOM 2309 C CA . GLU A 1 290 ? -17.574 -7.147 47.643 1.00 97.75 290 GLU A CA 1
ATOM 2310 C C . GLU A 1 290 ? -16.191 -6.669 47.157 1.00 97.75 290 GLU A C 1
ATOM 2312 O O . GLU A 1 290 ? -16.055 -5.533 46.689 1.00 97.75 290 GLU A O 1
ATOM 2317 N N . ASP A 1 291 ? -15.149 -7.500 47.292 1.00 97.50 291 ASP A N 1
ATOM 2318 C CA . ASP A 1 291 ? -13.786 -7.062 46.987 1.00 97.50 291 ASP A CA 1
ATOM 2319 C C . ASP A 1 291 ? -13.603 -6.768 45.490 1.00 97.50 291 ASP A C 1
ATOM 2321 O O . ASP A 1 291 ? -13.805 -7.609 44.611 1.00 97.50 291 ASP A O 1
ATOM 2325 N N . PHE A 1 292 ? -13.190 -5.535 45.197 1.00 97.81 292 PHE A N 1
ATOM 2326 C CA . PHE A 1 292 ? -13.061 -5.048 43.828 1.00 97.81 292 PHE A CA 1
ATOM 2327 C C . PHE A 1 292 ? -11.946 -5.767 43.053 1.00 97.81 292 PHE A C 1
ATOM 2329 O O . PHE A 1 292 ? -12.051 -5.936 41.840 1.00 97.81 292 PHE A O 1
ATOM 2336 N N . ALA A 1 293 ? -10.867 -6.179 43.726 1.00 96.38 293 ALA A N 1
ATOM 2337 C CA . ALA A 1 293 ? -9.760 -6.878 43.089 1.00 96.38 293 ALA A CA 1
ATOM 2338 C C . ALA A 1 293 ? -10.135 -8.331 42.759 1.00 96.38 293 ALA A C 1
ATOM 2340 O O . ALA A 1 293 ? -9.754 -8.816 41.695 1.00 96.38 293 ALA A O 1
ATOM 2341 N N . GLU A 1 294 ? -10.911 -9.003 43.614 1.00 96.81 294 GLU A N 1
ATOM 2342 C CA . GLU A 1 294 ? -11.494 -10.320 43.323 1.00 96.81 294 GLU A CA 1
ATOM 2343 C C . GLU A 1 294 ? -12.481 -10.246 42.150 1.00 96.81 294 GLU A C 1
ATOM 2345 O O . GLU A 1 294 ? -12.295 -10.962 41.164 1.00 96.81 294 GLU A O 1
ATOM 2350 N N . LEU A 1 295 ? -13.431 -9.301 42.173 1.00 97.06 295 LEU A N 1
ATOM 2351 C CA . LEU A 1 295 ? -14.359 -9.066 41.058 1.00 97.06 295 LEU A CA 1
ATOM 2352 C C . LEU A 1 295 ? -13.631 -8.765 39.739 1.00 97.06 295 LEU A C 1
ATOM 2354 O O . LEU A 1 295 ? -13.995 -9.296 38.691 1.00 97.06 295 LEU A O 1
ATOM 2358 N N . ALA A 1 296 ? -12.578 -7.945 39.770 1.00 96.50 296 ALA A N 1
ATOM 2359 C CA . ALA A 1 296 ? -11.761 -7.683 38.589 1.00 96.50 296 ALA A CA 1
ATOM 2360 C C . ALA A 1 296 ? -11.038 -8.947 38.095 1.00 96.50 296 ALA A C 1
ATOM 2362 O O . ALA A 1 296 ? -10.990 -9.196 36.895 1.00 96.50 296 ALA A O 1
ATOM 2363 N N . ASN A 1 297 ? -10.508 -9.768 39.005 1.00 94.62 297 ASN A N 1
ATOM 2364 C CA . ASN A 1 297 ? -9.808 -11.011 38.674 1.00 94.62 297 ASN A CA 1
ATOM 2365 C C . ASN A 1 297 ? -10.707 -12.100 38.076 1.00 94.62 297 ASN A C 1
ATOM 2367 O O . ASN A 1 297 ? -10.194 -12.930 37.314 1.00 94.62 297 ASN A O 1
ATOM 2371 N N . GLU A 1 298 ? -11.996 -12.092 38.425 1.00 94.56 298 GLU A N 1
ATOM 2372 C CA . GLU A 1 298 ? -13.021 -13.010 37.923 1.00 94.56 298 GLU A CA 1
ATOM 2373 C C . GLU A 1 298 ? -13.655 -12.527 36.606 1.00 94.56 298 GLU A C 1
ATOM 2375 O O . GLU A 1 298 ? -13.840 -13.332 35.693 1.00 94.56 298 GLU A O 1
ATOM 2380 N N . PHE A 1 299 ? -13.976 -11.231 36.485 1.00 95.31 299 PHE A N 1
ATOM 2381 C CA . PHE A 1 299 ? -14.872 -10.741 35.427 1.00 95.31 299 PHE A CA 1
ATOM 2382 C C . PHE A 1 299 ? -14.268 -9.812 34.375 1.00 95.31 299 PHE A C 1
ATOM 2384 O O . PHE A 1 299 ? -14.959 -9.568 33.384 1.00 95.31 299 PHE A O 1
ATOM 2391 N N . THR A 1 300 ? -13.064 -9.260 34.566 1.00 93.69 300 THR A N 1
ATOM 2392 C CA . THR A 1 300 ? -12.515 -8.294 33.601 1.00 93.69 300 THR A CA 1
ATOM 2393 C C . THR A 1 300 ? -12.041 -8.979 32.318 1.00 93.69 300 THR A C 1
ATOM 2395 O O . THR A 1 300 ? -11.281 -9.943 32.360 1.00 93.69 300 THR A O 1
ATOM 2398 N N . ASP A 1 301 ? -12.449 -8.430 31.178 1.00 90.88 301 ASP A N 1
ATOM 2399 C CA . ASP A 1 301 ? -11.968 -8.792 29.842 1.00 90.88 301 ASP A CA 1
ATOM 2400 C C . ASP A 1 301 ? -10.697 -7.994 29.453 1.00 90.88 301 ASP A C 1
ATOM 2402 O O . ASP A 1 301 ? -10.190 -8.130 28.339 1.00 90.88 301 ASP A O 1
ATOM 2406 N N . ASP A 1 302 ? -10.183 -7.136 30.347 1.00 89.50 302 ASP A N 1
ATOM 2407 C CA . ASP A 1 302 ? -8.944 -6.376 30.134 1.00 89.50 302 ASP A CA 1
ATOM 2408 C C . ASP A 1 302 ? -7.691 -7.284 30.199 1.00 89.50 302 ASP A C 1
ATOM 2410 O O . ASP A 1 302 ? -7.366 -7.803 31.275 1.00 89.50 302 ASP A O 1
ATOM 2414 N N . PRO A 1 303 ? -6.917 -7.426 29.101 1.00 85.75 303 PRO A N 1
ATOM 2415 C CA . PRO A 1 303 ? -5.674 -8.197 29.105 1.00 85.75 303 PRO A CA 1
ATOM 2416 C C . PRO A 1 303 ? -4.588 -7.587 30.006 1.00 85.75 303 PRO A C 1
ATOM 2418 O O . PRO A 1 303 ? -3.640 -8.278 30.369 1.00 85.75 303 PRO A O 1
ATOM 2421 N N . GLY A 1 304 ? -4.701 -6.313 30.397 1.00 85.88 304 GLY A N 1
ATOM 2422 C CA . GLY A 1 304 ? -3.810 -5.678 31.367 1.00 85.88 304 GLY A CA 1
ATOM 2423 C C . GLY A 1 304 ? -3.899 -6.264 32.780 1.00 85.88 304 GLY A C 1
ATOM 2424 O O . GLY A 1 304 ? -2.953 -6.093 33.560 1.00 85.88 304 GLY A O 1
ATOM 2425 N N . ASN A 1 305 ? -4.978 -6.981 33.109 1.00 89.44 305 ASN A N 1
ATOM 2426 C CA . ASN A 1 305 ? -5.149 -7.636 34.402 1.00 89.44 305 ASN A CA 1
ATOM 2427 C C . ASN A 1 305 ? -4.368 -8.953 34.539 1.00 89.44 305 ASN A C 1
ATOM 2429 O O . ASN A 1 305 ? -3.896 -9.263 35.637 1.00 89.44 305 ASN A O 1
ATOM 2433 N N . ASP A 1 306 ? -4.220 -9.702 33.443 1.00 84.62 306 ASP A N 1
ATOM 2434 C CA . ASP A 1 306 ? -3.534 -10.994 33.383 1.00 84.62 306 ASP A CA 1
ATOM 2435 C C . ASP A 1 306 ? -2.115 -10.814 32.794 1.00 84.62 306 ASP A C 1
ATOM 2437 O O . ASP A 1 306 ? -1.943 -10.725 31.578 1.00 84.62 306 ASP A O 1
ATOM 2441 N N . PRO A 1 307 ? -1.060 -10.724 33.630 1.00 76.88 307 PRO A N 1
ATOM 2442 C CA . PRO A 1 307 ? 0.306 -10.544 33.142 1.00 76.88 307 PRO A CA 1
ATOM 2443 C C . PRO A 1 307 ? 0.853 -11.791 32.428 1.00 76.88 307 PRO A C 1
ATOM 2445 O O . PRO A 1 307 ? 0.306 -12.889 32.510 1.00 76.88 307 PRO A O 1
ATOM 2448 N N . ALA A 1 308 ? 2.016 -11.622 31.789 1.00 72.12 308 ALA A N 1
ATOM 2449 C CA . ALA A 1 308 ? 2.783 -12.706 31.178 1.00 72.12 308 ALA A CA 1
ATOM 2450 C C . ALA A 1 308 ? 3.014 -13.906 32.137 1.00 72.12 308 ALA A C 1
ATOM 2452 O O . ALA A 1 308 ? 3.023 -13.720 33.362 1.00 72.12 308 ALA A O 1
ATOM 2453 N N . PRO A 1 309 ? 3.235 -15.130 31.604 1.00 68.94 309 PRO A N 1
ATOM 2454 C CA . PRO A 1 309 ? 3.246 -16.367 32.386 1.00 68.94 309 PRO A CA 1
ATOM 2455 C C . PRO A 1 309 ? 4.097 -16.302 33.663 1.00 68.94 309 PRO A C 1
ATOM 2457 O O . PRO A 1 309 ? 5.296 -16.035 33.618 1.00 68.94 309 PRO A O 1
ATOM 2460 N N . GLY A 1 310 ? 3.462 -16.572 34.808 1.00 66.00 310 GLY A N 1
ATOM 2461 C CA . GLY A 1 310 ? 4.085 -16.536 36.138 1.00 66.00 310 GLY A CA 1
ATOM 2462 C C . GLY A 1 310 ? 3.846 -15.249 36.942 1.00 66.00 310 GLY A C 1
ATOM 2463 O O . GLY A 1 310 ? 4.180 -15.214 38.127 1.00 66.00 310 GLY A O 1
ATOM 2464 N N . GLY A 1 311 ? 3.248 -14.207 36.355 1.00 73.75 311 GLY A N 1
ATOM 2465 C CA . GLY A 1 311 ? 2.807 -13.026 37.102 1.00 73.75 311 GLY A CA 1
ATOM 2466 C C . GLY A 1 311 ? 1.520 -13.258 37.913 1.00 73.75 311 GLY A C 1
ATOM 2467 O O . GLY A 1 311 ? 0.731 -14.154 37.622 1.00 73.75 311 GLY A O 1
ATOM 2468 N N . LYS A 1 312 ? 1.287 -12.426 38.937 1.00 82.75 312 LYS A N 1
ATOM 2469 C CA . LYS A 1 312 ? 0.018 -12.390 39.689 1.00 82.75 312 LYS A CA 1
ATOM 2470 C C . LYS A 1 312 ? -0.976 -11.452 39.005 1.00 82.75 312 LYS A C 1
ATOM 2472 O O . LYS A 1 312 ? -0.571 -10.363 38.599 1.00 82.75 312 LYS A O 1
ATOM 2477 N N . LYS A 1 313 ? -2.260 -11.830 38.951 1.00 88.25 313 LYS A N 1
ATOM 2478 C CA . LYS A 1 313 ? -3.324 -10.938 38.464 1.00 88.25 313 LYS A CA 1
ATOM 2479 C C . LYS A 1 313 ? -3.336 -9.613 39.235 1.00 88.25 313 LYS A C 1
ATOM 2481 O O . LYS A 1 313 ? -3.072 -9.599 40.440 1.00 88.25 313 LYS A O 1
ATOM 2486 N N . ARG A 1 314 ? -3.644 -8.504 38.557 1.00 91.38 314 ARG A N 1
ATOM 2487 C CA . ARG A 1 314 ? -3.554 -7.149 39.139 1.00 91.38 314 ARG A CA 1
ATOM 2488 C C . ARG A 1 314 ? -4.784 -6.732 39.954 1.00 91.38 314 ARG A C 1
ATOM 2490 O O . ARG A 1 314 ? -4.718 -5.754 40.702 1.00 91.38 314 ARG A O 1
ATOM 2497 N N . GLY A 1 315 ? -5.906 -7.437 39.823 1.00 94.38 315 GLY A N 1
ATOM 2498 C CA . GLY A 1 315 ? -7.194 -6.994 40.357 1.00 94.38 315 GLY A CA 1
ATOM 2499 C C . GLY A 1 315 ? -7.667 -5.699 39.696 1.00 94.38 315 GLY A C 1
ATOM 2500 O O . GLY A 1 315 ? -8.114 -4.785 40.389 1.00 94.38 315 GLY A O 1
ATOM 2501 N N . GLY A 1 316 ? -7.458 -5.579 38.382 1.00 94.12 316 GLY A N 1
ATOM 2502 C CA . GLY A 1 316 ? -7.824 -4.414 37.575 1.00 94.12 316 GLY A CA 1
ATOM 2503 C C . GLY A 1 316 ? -6.999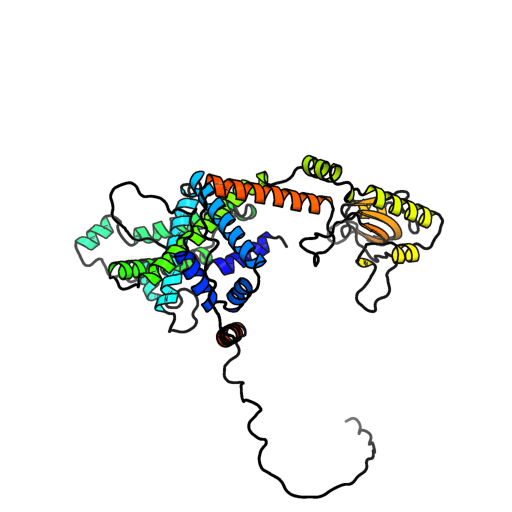 -3.151 37.834 1.00 94.12 316 GLY A C 1
ATOM 2504 O O . GLY A 1 316 ? -7.392 -2.083 37.376 1.00 94.12 316 GLY A O 1
ATOM 2505 N N . LEU A 1 317 ? -5.910 -3.238 38.611 1.00 95.94 317 LEU A N 1
ATOM 2506 C CA . LEU A 1 317 ? -5.132 -2.082 39.063 1.00 95.94 317 LEU A CA 1
ATOM 2507 C C . LEU A 1 317 ? -4.161 -1.559 38.000 1.00 95.94 317 LEU A C 1
ATOM 2509 O O . LEU A 1 317 ? -3.266 -2.277 37.547 1.00 95.94 317 LEU A O 1
ATOM 2513 N N . TYR A 1 318 ? -4.274 -0.261 37.737 1.00 94.25 318 TYR A N 1
ATOM 2514 C CA . TYR A 1 318 ? -3.280 0.568 37.072 1.00 94.25 318 TYR A CA 1
ATOM 2515 C C . TYR A 1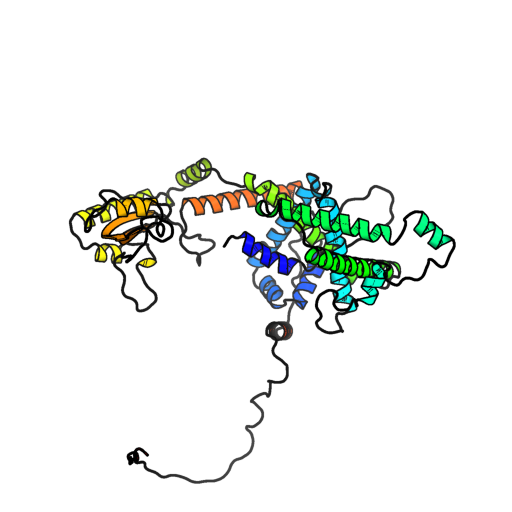 318 ? -2.732 1.587 38.077 1.00 94.25 318 TYR A C 1
ATOM 2517 O O . TYR A 1 318 ? -3.483 2.374 38.654 1.00 94.25 318 TYR A O 1
ATOM 2525 N N . GLU A 1 319 ? -1.419 1.562 38.304 1.00 93.56 319 GLU A N 1
ATOM 2526 C CA . GLU A 1 319 ? -0.724 2.444 39.248 1.00 93.56 319 GLU A CA 1
ATOM 2527 C C . GLU A 1 319 ? 0.037 3.548 38.511 1.00 93.56 319 GLU A C 1
ATOM 2529 O O . GLU A 1 319 ? 0.625 3.303 37.458 1.00 93.56 319 GLU A O 1
ATOM 2534 N N . ASN A 1 320 ? 0.112 4.737 39.115 1.00 91.38 320 ASN A N 1
ATOM 2535 C CA . ASN A 1 320 ? 0.891 5.877 38.609 1.00 91.38 320 ASN A CA 1
ATOM 2536 C C . ASN A 1 320 ? 0.522 6.315 37.175 1.00 91.38 320 ASN A C 1
ATOM 2538 O O . ASN A 1 320 ? 1.380 6.780 36.419 1.00 91.38 320 ASN A O 1
ATOM 2542 N N . VAL A 1 321 ? -0.756 6.181 36.813 1.00 92.81 321 VAL A N 1
ATOM 2543 C CA . VAL A 1 321 ? -1.318 6.686 35.558 1.00 92.81 321 VAL A CA 1
ATOM 2544 C C . VAL A 1 321 ? -1.222 8.207 35.562 1.00 92.81 321 VAL A C 1
ATOM 2546 O O . VAL A 1 321 ? -1.595 8.851 36.540 1.00 92.81 321 VAL A O 1
ATOM 2549 N N . ARG A 1 322 ? -0.718 8.793 34.479 1.00 91.25 322 ARG A N 1
ATOM 2550 C CA . ARG A 1 322 ? -0.693 10.248 34.281 1.00 91.25 322 ARG A CA 1
ATOM 2551 C C . ARG A 1 322 ? -1.869 10.688 33.425 1.00 91.25 322 ARG A C 1
ATOM 2553 O O . ARG A 1 322 ? -2.268 9.958 32.519 1.00 91.25 322 ARG A O 1
ATOM 2560 N N . THR A 1 323 ? -2.357 11.903 33.666 1.00 88.50 323 THR A N 1
ATOM 2561 C CA . THR A 1 323 ? -3.343 12.566 32.802 1.00 88.50 323 THR A CA 1
ATOM 2562 C C . THR A 1 323 ? -2.933 12.473 31.324 1.00 88.50 323 THR A C 1
ATOM 2564 O O . THR A 1 323 ? -1.775 12.711 30.975 1.00 88.50 323 THR A O 1
ATOM 2567 N N . GLY A 1 324 ? -3.871 12.101 30.455 1.00 88.19 324 GLY A N 1
ATOM 2568 C CA . GLY A 1 324 ? -3.671 11.901 29.020 1.00 88.19 324 GLY A CA 1
ATOM 2569 C C . GLY A 1 324 ? -3.145 10.519 28.610 1.00 88.19 324 GLY A C 1
ATOM 2570 O O . GLY A 1 324 ? -2.905 10.308 27.422 1.00 88.19 324 GLY A O 1
ATOM 2571 N N . GLN A 1 325 ? -2.953 9.574 29.542 1.00 90.44 325 GLN A N 1
ATOM 2572 C CA . GLN A 1 325 ? -2.554 8.194 29.209 1.00 90.44 325 GLN A CA 1
ATOM 2573 C C . GLN A 1 325 ? -3.734 7.248 28.951 1.00 90.44 325 GLN A C 1
ATOM 2575 O O . GLN A 1 325 ? -3.545 6.210 28.317 1.00 90.44 325 GLN A O 1
ATOM 2580 N N . MET A 1 326 ? -4.931 7.584 29.436 1.00 90.19 326 MET A N 1
ATOM 2581 C CA . MET A 1 326 ? -6.148 6.783 29.270 1.00 90.19 326 MET A CA 1
ATOM 2582 C C . MET A 1 326 ? -7.103 7.420 28.254 1.00 90.19 326 MET A C 1
ATOM 2584 O O . MET A 1 326 ? -6.995 8.604 27.932 1.00 90.19 326 MET A O 1
ATOM 2588 N N . ILE A 1 327 ? -8.070 6.645 27.748 1.00 90.44 327 ILE A N 1
ATOM 2589 C CA . ILE A 1 327 ? -9.131 7.196 26.894 1.00 90.44 327 ILE A CA 1
ATOM 2590 C C . ILE A 1 327 ? -9.960 8.222 27.681 1.00 90.44 327 ILE A C 1
ATOM 2592 O O . ILE A 1 327 ? -10.279 8.009 28.853 1.00 90.44 327 ILE A O 1
ATOM 2596 N N . LYS A 1 328 ? -10.310 9.345 27.043 1.00 92.94 328 LYS A N 1
ATOM 2597 C CA . LYS A 1 328 ? -10.830 10.532 27.737 1.00 92.94 328 LYS A CA 1
ATOM 2598 C C . LYS A 1 328 ? -12.043 10.257 28.635 1.00 92.94 328 LYS A C 1
ATOM 2600 O O . LYS A 1 328 ? -12.057 10.716 29.771 1.00 92.94 328 LYS A O 1
ATOM 2605 N N . SER A 1 329 ? -13.029 9.489 28.171 1.00 93.62 329 SER A N 1
ATOM 2606 C CA . SER A 1 329 ? -14.230 9.173 28.961 1.00 93.62 329 SER A CA 1
ATOM 2607 C C . SER A 1 329 ? -13.936 8.323 30.204 1.00 93.62 329 SER A C 1
ATOM 2609 O O . SER A 1 329 ? -14.607 8.487 31.221 1.00 93.62 329 SER A O 1
ATOM 2611 N N . PHE A 1 330 ? -12.914 7.463 30.158 1.00 95.75 330 PHE A N 1
ATOM 2612 C CA . PHE A 1 330 ? -12.433 6.717 31.322 1.00 95.75 330 PHE A CA 1
ATOM 2613 C C . PHE A 1 330 ? -11.710 7.638 32.313 1.00 95.75 330 PHE A C 1
ATOM 2615 O O . PHE A 1 330 ? -11.980 7.592 33.511 1.00 95.75 330 PHE A O 1
ATOM 2622 N N . GLU A 1 331 ? -10.809 8.487 31.814 1.00 95.12 331 GLU A N 1
ATOM 2623 C CA . GLU A 1 331 ? -10.015 9.401 32.640 1.00 95.12 331 GLU A CA 1
ATOM 2624 C C . GLU A 1 331 ? -10.874 10.455 33.345 1.00 95.12 331 GLU A C 1
ATOM 2626 O O . GLU A 1 331 ? -10.774 10.610 34.562 1.00 95.12 331 GLU A O 1
ATOM 2631 N N . ASP A 1 332 ? -11.766 11.123 32.605 1.00 95.00 332 ASP A N 1
ATOM 2632 C CA . ASP A 1 332 ? -12.699 12.113 33.154 1.00 95.00 332 ASP A CA 1
ATOM 2633 C C . ASP A 1 332 ? -13.543 11.496 34.283 1.00 95.00 332 ASP A C 1
ATOM 2635 O O . ASP A 1 332 ? -13.741 12.110 35.333 1.00 95.00 332 ASP A O 1
ATOM 2639 N N . ALA A 1 333 ? -14.004 10.253 34.095 1.00 96.12 333 ALA A N 1
ATOM 2640 C CA . ALA A 1 333 ? -14.794 9.541 35.090 1.00 96.12 333 ALA A CA 1
ATOM 2641 C C . ALA A 1 333 ? -13.971 9.070 36.299 1.00 96.12 333 ALA A C 1
ATOM 2643 O O . ALA A 1 333 ? -14.496 9.077 37.408 1.00 96.12 333 ALA A O 1
ATOM 2644 N N . ALA A 1 334 ? -12.703 8.683 36.121 1.00 96.00 334 ALA A N 1
ATOM 2645 C CA . ALA A 1 334 ? -11.818 8.295 37.220 1.00 96.00 334 ALA A CA 1
ATOM 2646 C C . ALA A 1 334 ? -11.408 9.498 38.089 1.00 96.00 334 ALA A C 1
ATOM 2648 O O . ALA A 1 334 ? -11.417 9.406 39.316 1.00 96.00 334 ALA A O 1
ATOM 2649 N N . LEU A 1 335 ? -11.078 10.634 37.465 1.00 94.38 335 LEU A N 1
ATOM 2650 C CA . LEU A 1 335 ? -10.628 11.849 38.156 1.00 94.38 335 LEU A CA 1
ATOM 2651 C C . LEU A 1 335 ? -11.766 12.605 38.865 1.00 94.38 335 LEU A C 1
ATOM 2653 O O . LEU A 1 335 ? -11.512 13.312 39.843 1.00 94.38 335 LEU A O 1
ATOM 2657 N N . ALA A 1 336 ? -13.016 12.409 38.430 1.00 95.62 336 ALA A N 1
ATOM 2658 C CA . ALA A 1 336 ? -14.215 12.923 39.096 1.00 95.62 336 ALA A CA 1
ATOM 2659 C C . ALA A 1 336 ? -14.548 12.228 40.437 1.00 95.62 336 ALA A C 1
ATOM 2661 O O . ALA A 1 336 ? -15.468 12.661 41.133 1.00 95.62 336 ALA A O 1
ATOM 2662 N N . LEU A 1 337 ? -13.835 11.156 40.800 1.00 96.62 337 LEU A N 1
ATOM 2663 C CA . LEU A 1 337 ? -14.033 10.408 42.045 1.00 96.62 337 LEU A CA 1
ATOM 2664 C C . LEU A 1 337 ? -13.097 10.888 43.156 1.00 96.62 337 LEU A C 1
ATOM 2666 O O . LEU A 1 337 ? -12.003 11.399 42.906 1.00 96.62 337 LEU A O 1
ATOM 2670 N N . GLU A 1 338 ? -13.497 10.645 44.401 1.00 96.81 338 GLU A N 1
ATOM 2671 C CA . GLU A 1 338 ? -12.602 10.727 45.555 1.00 96.81 338 GLU A CA 1
ATOM 2672 C C . GLU A 1 338 ? -11.892 9.386 45.830 1.00 96.81 338 GLU A C 1
ATOM 2674 O O . GLU A 1 338 ? -12.404 8.326 45.460 1.00 96.81 338 GLU A O 1
ATOM 2679 N N . PRO A 1 339 ? -10.698 9.383 46.455 1.00 96.56 339 PRO A N 1
ATOM 2680 C CA . PRO A 1 339 ? -9.969 8.152 46.761 1.00 96.56 339 PRO A CA 1
ATOM 2681 C C . PRO A 1 339 ? -10.811 7.138 47.552 1.00 96.56 339 PRO A C 1
ATOM 2683 O O . PRO A 1 339 ? -11.418 7.465 48.570 1.00 96.56 339 PRO A O 1
ATOM 2686 N N . GLY A 1 340 ? -10.839 5.895 47.073 1.00 95.19 340 GLY A N 1
ATOM 2687 C CA . GLY A 1 340 ? -11.665 4.802 47.588 1.00 95.19 340 GLY A CA 1
ATOM 2688 C C . GLY A 1 340 ? -13.064 4.701 46.964 1.00 95.19 340 GLY A C 1
ATOM 2689 O O . GLY A 1 340 ? -13.712 3.666 47.123 1.00 95.19 340 GLY A O 1
ATOM 2690 N N . GLN A 1 341 ? -13.535 5.722 46.242 1.00 97.56 341 GLN A N 1
ATOM 2691 C CA . GLN A 1 341 ? -14.878 5.759 45.660 1.00 97.56 341 GLN A CA 1
ATOM 2692 C C . GLN A 1 341 ? -14.977 4.931 44.365 1.00 97.56 341 GLN A C 1
ATOM 2694 O O . GLN A 1 341 ? -14.063 4.909 43.540 1.00 97.56 341 GLN A O 1
ATOM 2699 N N . ILE A 1 342 ? -16.135 4.291 44.175 1.00 97.88 342 ILE A N 1
ATOM 2700 C CA . ILE A 1 342 ? -16.550 3.622 42.933 1.00 97.88 342 ILE A CA 1
ATOM 2701 C C . ILE A 1 342 ? -17.460 4.572 42.138 1.00 97.88 342 ILE A C 1
ATOM 2703 O O . ILE A 1 342 ? -18.302 5.260 42.723 1.00 97.88 342 ILE A O 1
ATOM 2707 N N . ALA A 1 343 ? -17.321 4.599 40.812 1.00 97.25 343 ALA A N 1
ATOM 2708 C CA . ALA A 1 343 ? -18.195 5.363 39.926 1.00 97.25 343 ALA A CA 1
ATOM 2709 C C . ALA A 1 343 ? -19.680 4.990 40.137 1.00 97.25 343 ALA A C 1
ATOM 2711 O O . ALA A 1 343 ? -20.015 3.807 40.223 1.00 97.25 343 ALA A O 1
ATOM 2712 N N . PRO A 1 344 ? -20.606 5.966 40.216 1.00 95.75 344 PRO A N 1
ATOM 2713 C CA . PRO A 1 344 ? -22.014 5.678 40.498 1.00 95.75 344 PRO A CA 1
ATOM 2714 C C . PRO A 1 344 ? -22.717 4.936 39.351 1.00 95.75 344 PRO A C 1
ATOM 2716 O O . PRO A 1 344 ? -23.687 4.217 39.595 1.00 95.75 344 PRO A O 1
ATOM 2719 N N . ASN A 1 345 ? -22.215 5.080 38.123 1.00 96.44 345 ASN A N 1
ATOM 2720 C CA . ASN A 1 345 ? -22.741 4.483 36.899 1.00 96.44 345 ASN A CA 1
ATOM 2721 C C . ASN A 1 345 ? -21.615 3.779 36.129 1.00 96.44 345 ASN A C 1
ATOM 2723 O O . ASN A 1 345 ? -20.438 4.064 36.352 1.00 96.44 345 ASN A O 1
ATOM 2727 N N . LEU A 1 346 ? -21.988 2.904 35.193 1.00 96.94 346 LEU A N 1
ATOM 2728 C CA . LEU A 1 346 ? -21.060 2.376 34.192 1.00 96.94 346 LEU A CA 1
ATOM 2729 C C . LEU A 1 346 ? -20.498 3.510 33.329 1.00 96.94 346 LEU A C 1
ATOM 2731 O O . LEU A 1 346 ? -21.226 4.432 32.958 1.00 96.94 346 LEU A O 1
ATOM 2735 N N . VAL A 1 347 ? -19.221 3.399 32.978 1.00 97.00 347 VAL A N 1
ATOM 2736 C CA . VAL A 1 347 ? -18.535 4.309 32.057 1.00 97.00 347 VAL A CA 1
ATOM 2737 C C . VAL A 1 347 ? -18.382 3.599 30.719 1.00 97.00 347 VAL A C 1
ATOM 2739 O O . VAL A 1 347 ? -17.808 2.516 30.650 1.00 97.00 347 VAL A O 1
ATOM 2742 N N . GLU A 1 348 ? -18.934 4.182 29.663 1.00 93.31 348 GLU A N 1
ATOM 2743 C CA . GLU A 1 348 ? -18.971 3.589 28.325 1.00 93.31 348 GLU A CA 1
ATOM 2744 C C . GLU A 1 348 ? -17.811 4.137 27.477 1.00 93.31 348 GLU A C 1
ATOM 2746 O O . GLU A 1 348 ? -17.557 5.346 27.449 1.00 93.31 348 GLU A O 1
ATOM 2751 N N . THR A 1 349 ? -17.063 3.243 26.829 1.00 91.12 349 THR A N 1
ATOM 2752 C CA . THR A 1 349 ? -15.965 3.580 25.908 1.00 91.12 349 THR A CA 1
ATOM 2753 C C . THR A 1 349 ? -15.989 2.644 24.700 1.00 91.12 349 THR A C 1
ATOM 2755 O O . THR A 1 349 ? -16.676 1.622 24.720 1.00 91.12 349 THR A O 1
ATOM 2758 N N . ASP A 1 350 ? -15.184 2.937 23.678 1.00 85.25 350 ASP A N 1
ATOM 2759 C CA . ASP A 1 350 ? -15.050 2.107 22.471 1.00 85.25 350 ASP A CA 1
ATOM 2760 C C . ASP A 1 350 ? -14.642 0.645 22.763 1.00 85.25 350 ASP A C 1
ATOM 2762 O O . ASP A 1 350 ? -14.884 -0.246 21.949 1.00 85.25 350 ASP A O 1
ATOM 2766 N N . TYR A 1 351 ? -14.054 0.373 23.936 1.00 85.88 351 TYR A N 1
ATOM 2767 C CA . TYR A 1 351 ? -13.670 -0.974 24.371 1.00 85.88 351 TYR A CA 1
ATOM 2768 C C . TYR A 1 351 ? -14.786 -1.734 25.105 1.00 85.88 351 TYR A C 1
ATOM 2770 O O . TYR A 1 351 ? -14.723 -2.968 25.183 1.00 85.88 351 TYR A O 1
ATOM 2778 N N . GLY A 1 352 ? -15.783 -1.032 25.658 1.00 91.19 352 GLY A N 1
ATOM 2779 C CA . GLY A 1 352 ? -16.911 -1.610 26.391 1.00 91.19 352 GLY A CA 1
ATOM 2780 C C . GLY A 1 352 ? -17.344 -0.841 27.636 1.00 91.19 352 GLY A C 1
ATOM 2781 O O . GLY A 1 352 ? -17.197 0.379 27.734 1.00 91.19 352 GLY A O 1
ATOM 2782 N N . PHE A 1 353 ? -17.921 -1.574 28.590 1.00 95.06 353 PHE A N 1
ATOM 2783 C CA . PHE A 1 353 ? -18.422 -1.019 29.846 1.00 95.06 353 PHE A CA 1
ATOM 2784 C C . PHE A 1 353 ? -17.369 -1.143 30.938 1.00 95.06 353 PHE A C 1
ATOM 2786 O O . PHE A 1 353 ? -16.924 -2.245 31.259 1.00 95.06 353 PHE A O 1
ATOM 2793 N N . HIS A 1 354 ? -17.013 -0.015 31.542 1.00 97.00 354 HIS A N 1
ATOM 2794 C CA . HIS A 1 354 ? -16.045 0.061 32.622 1.00 97.00 354 HIS A CA 1
ATOM 2795 C C . HIS A 1 354 ? -16.738 0.347 33.951 1.00 97.00 354 HIS A C 1
ATOM 2797 O O . HIS A 1 354 ? -17.530 1.282 34.090 1.00 97.00 354 HIS A O 1
ATOM 2803 N N . ILE A 1 355 ? -16.373 -0.442 34.951 1.00 98.31 355 ILE A N 1
ATOM 2804 C CA . ILE A 1 355 ? -16.635 -0.185 36.364 1.00 98.31 355 ILE A CA 1
ATOM 2805 C C . ILE A 1 355 ? -15.339 0.391 36.916 1.00 98.31 355 ILE A C 1
ATOM 2807 O O . ILE A 1 355 ? -14.309 -0.269 36.815 1.00 98.31 355 ILE A O 1
ATOM 2811 N N . ILE A 1 356 ? -15.360 1.608 37.456 1.00 98.31 356 ILE A N 1
ATOM 2812 C CA . ILE A 1 356 ? -14.145 2.333 37.858 1.00 98.31 356 ILE A CA 1
ATOM 2813 C C . ILE A 1 356 ? -14.149 2.564 39.368 1.00 98.31 356 ILE A C 1
ATOM 2815 O O . ILE A 1 356 ? -15.153 3.011 39.920 1.00 98.31 356 ILE A O 1
ATOM 2819 N N . LYS A 1 357 ? -13.014 2.308 40.023 1.00 97.94 357 LYS A N 1
ATOM 2820 C CA . LYS A 1 357 ? -12.731 2.693 41.408 1.00 97.94 357 LYS A CA 1
ATOM 2821 C C . LYS A 1 357 ? -11.418 3.468 41.459 1.00 97.94 357 LYS A C 1
ATOM 2823 O O . LYS A 1 357 ? -10.376 2.940 41.072 1.00 97.94 357 LYS A O 1
ATOM 2828 N N . LEU A 1 358 ? -11.441 4.691 41.977 1.00 97.75 358 LEU A N 1
ATOM 2829 C CA . LEU A 1 358 ? -10.209 5.437 42.226 1.00 97.75 358 LEU A CA 1
ATOM 2830 C C . LEU A 1 358 ? -9.562 4.925 43.520 1.00 97.75 358 LEU A C 1
ATOM 2832 O O . LEU A 1 358 ? -10.215 4.882 44.558 1.00 97.75 358 LEU A 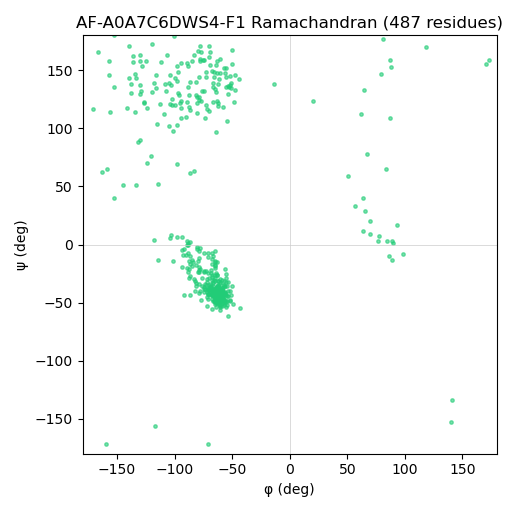O 1
ATOM 2836 N N . GLU A 1 359 ? -8.283 4.549 43.489 1.00 97.25 359 GLU A N 1
ATOM 2837 C CA . GLU A 1 359 ? -7.539 4.162 44.700 1.00 97.25 359 GLU A CA 1
ATOM 2838 C C . GLU A 1 359 ? -6.825 5.372 45.312 1.00 97.25 359 GLU A C 1
ATOM 2840 O O . GLU A 1 359 ? -6.871 5.582 46.522 1.00 97.25 359 GLU A O 1
ATOM 2845 N N . ASN A 1 360 ? -6.189 6.204 44.481 1.00 95.75 360 ASN A N 1
ATOM 2846 C CA . ASN A 1 360 ? -5.598 7.476 44.894 1.00 95.75 360 ASN A CA 1
ATOM 2847 C C . ASN A 1 360 ? -5.454 8.442 43.708 1.00 95.75 360 ASN A C 1
ATOM 2849 O O . ASN A 1 360 ? -5.384 8.018 42.557 1.00 95.75 360 ASN A O 1
ATOM 2853 N N . LYS A 1 361 ? -5.366 9.741 44.005 1.00 93.81 361 LYS A N 1
ATOM 2854 C CA . LYS A 1 361 ? -4.933 10.795 43.078 1.00 93.81 361 LYS A CA 1
ATOM 2855 C C . LYS A 1 361 ? -3.943 11.717 43.785 1.00 93.81 361 LYS A C 1
ATOM 2857 O O . LYS A 1 361 ? -4.045 11.921 44.996 1.00 93.81 361 LYS A O 1
ATOM 2862 N N . LYS A 1 362 ? -2.976 12.241 43.040 1.00 90.81 362 LYS A N 1
ATOM 2863 C CA . LYS A 1 362 ? -1.963 13.184 43.508 1.00 90.81 362 LYS A CA 1
ATOM 2864 C C . LYS A 1 362 ? -1.710 14.216 42.418 1.00 90.81 362 LYS A C 1
ATOM 2866 O O . LYS A 1 362 ? -1.200 13.883 41.350 1.00 90.81 362 LYS A O 1
ATOM 2871 N N . ASP A 1 363 ? -2.006 15.466 42.730 1.00 86.38 363 ASP A N 1
ATOM 2872 C CA . ASP A 1 363 ? -1.690 16.580 41.847 1.00 86.38 363 ASP A CA 1
ATOM 2873 C C . ASP A 1 363 ? -0.196 16.907 41.935 1.00 86.38 363 ASP A C 1
ATOM 2875 O O . ASP A 1 363 ? 0.385 17.007 43.023 1.00 86.38 363 ASP A O 1
ATOM 2879 N N . GLU A 1 364 ? 0.442 17.048 40.779 1.00 80.12 364 GLU A N 1
ATOM 2880 C CA . GLU A 1 364 ? 1.832 17.462 40.646 1.00 80.12 364 GLU A CA 1
ATOM 2881 C C . GLU A 1 364 ? 1.885 18.925 40.171 1.00 80.12 364 GLU A C 1
ATOM 2883 O O . GLU A 1 364 ? 1.090 19.337 39.317 1.00 80.12 364 GLU A O 1
ATOM 2888 N N . PRO A 1 365 ? 2.800 19.746 40.727 1.00 71.81 365 PRO A N 1
ATOM 2889 C CA . PRO A 1 365 ? 2.969 21.123 40.283 1.00 71.81 365 PRO A CA 1
ATOM 2890 C C . PRO A 1 365 ? 3.366 21.154 38.806 1.00 71.81 365 PRO A C 1
ATOM 2892 O O . PRO A 1 365 ? 4.061 20.259 38.324 1.00 71.81 365 PRO A O 1
ATOM 2895 N N . ALA A 1 366 ? 2.932 22.205 38.108 1.00 69.12 366 ALA A N 1
ATOM 2896 C CA . ALA A 1 366 ? 3.069 22.307 36.662 1.00 69.12 366 ALA A CA 1
ATOM 2897 C C . ALA A 1 366 ? 4.507 22.074 36.165 1.00 69.12 366 ALA A C 1
ATOM 2899 O O . ALA A 1 366 ? 5.476 22.575 36.747 1.00 69.12 366 ALA A O 1
ATOM 2900 N N . GLY A 1 367 ? 4.625 21.311 35.076 1.00 66.44 367 GLY A N 1
ATOM 2901 C CA . GLY A 1 367 ? 5.902 20.970 34.458 1.00 66.44 367 GLY A CA 1
ATOM 2902 C C . GLY A 1 367 ? 6.574 22.153 33.753 1.00 66.44 367 GLY A C 1
ATOM 2903 O O . GLY A 1 367 ? 6.131 23.301 33.812 1.00 66.44 367 GLY A O 1
ATOM 2904 N N . LYS A 1 368 ? 7.665 21.876 33.023 1.00 61.34 368 LYS A N 1
ATOM 2905 C CA . LYS A 1 368 ? 8.358 22.890 32.191 1.00 61.34 368 LYS A CA 1
ATOM 2906 C C . LYS A 1 368 ? 7.505 23.412 31.021 1.00 61.34 368 LYS A C 1
ATOM 2908 O O . LYS A 1 368 ? 7.865 24.406 30.403 1.00 61.34 368 LYS A O 1
ATOM 2913 N N . ASP A 1 369 ? 6.416 22.719 30.728 1.00 68.88 369 ASP A N 1
ATOM 2914 C CA . ASP A 1 369 ? 5.347 23.021 29.778 1.00 68.88 369 ASP A CA 1
ATOM 2915 C C . ASP A 1 369 ? 4.204 23.860 30.386 1.00 68.88 369 ASP A C 1
ATOM 2917 O O . ASP A 1 369 ? 3.323 24.311 29.657 1.00 68.88 369 ASP A O 1
ATOM 2921 N N . GLY A 1 370 ? 4.211 24.102 31.703 1.00 67.38 370 GLY A N 1
ATOM 2922 C CA . GLY A 1 370 ? 3.226 24.943 32.391 1.00 67.38 370 GLY A CA 1
ATOM 2923 C C . GLY A 1 370 ? 1.856 24.292 32.616 1.00 67.38 370 GLY A C 1
ATOM 2924 O O . GLY A 1 370 ? 0.971 24.942 33.170 1.00 67.38 370 GLY A O 1
ATOM 2925 N N . GLN A 1 371 ? 1.679 23.024 32.237 1.00 63.34 371 GLN A N 1
ATOM 2926 C CA . GLN A 1 371 ? 0.457 22.255 32.486 1.00 63.34 371 GLN A CA 1
ATOM 2927 C C . GLN A 1 371 ? 0.536 21.582 33.870 1.00 63.34 371 GLN A C 1
ATOM 2929 O O . GLN A 1 371 ? 1.539 20.916 34.151 1.00 63.34 371 GLN A O 1
ATOM 2934 N N . PRO A 1 372 ? -0.473 21.721 34.753 1.00 67.00 372 PRO A N 1
ATOM 2935 C CA . PRO A 1 372 ? -0.601 20.849 35.919 1.00 67.00 372 PRO A CA 1
ATOM 2936 C C . PRO A 1 372 ? -0.880 19.411 35.458 1.00 67.00 372 PRO A C 1
ATOM 2938 O O . PRO A 1 372 ? -1.583 19.197 34.473 1.00 67.00 372 PRO A O 1
ATOM 2941 N N . SER A 1 373 ? -0.341 18.425 36.175 1.00 78.56 373 SER A N 1
ATOM 2942 C CA . SER A 1 373 ? -0.507 17.002 35.857 1.00 78.56 373 SER A CA 1
ATOM 2943 C C . SER A 1 373 ? -0.964 16.260 37.103 1.00 78.56 373 SER A C 1
ATOM 2945 O O . SER A 1 373 ? -0.343 16.401 38.154 1.00 78.56 373 SER A O 1
ATOM 2947 N N . THR A 1 374 ? -1.993 15.423 36.994 1.00 85.06 374 THR A N 1
ATOM 2948 C CA . THR A 1 374 ? -2.416 14.549 38.094 1.00 85.06 374 THR A CA 1
ATOM 2949 C C . THR A 1 374 ? -1.918 13.134 37.821 1.00 85.06 374 THR A C 1
ATOM 2951 O O . THR A 1 374 ? -2.195 12.548 36.773 1.00 85.06 374 THR A O 1
ATOM 2954 N N . THR A 1 375 ? -1.182 12.573 38.778 1.00 92.19 375 THR A N 1
ATOM 2955 C CA . THR A 1 375 ? -0.815 11.154 38.795 1.00 92.19 375 THR A CA 1
ATOM 2956 C C . THR A 1 375 ? -1.823 10.415 39.677 1.00 92.19 375 THR A C 1
ATOM 2958 O O . THR A 1 375 ? -2.067 10.821 40.813 1.00 92.19 375 THR A O 1
ATOM 2961 N N . TYR A 1 376 ? -2.428 9.339 39.182 1.00 94.62 376 TYR A N 1
ATOM 2962 C CA . TYR A 1 376 ? -3.485 8.605 39.878 1.00 94.62 376 TYR A CA 1
ATOM 2963 C C . TYR A 1 376 ? -3.306 7.086 39.787 1.00 94.62 376 TYR A C 1
ATOM 2965 O O . TYR A 1 376 ? -2.631 6.562 38.903 1.00 94.62 376 TYR A O 1
ATOM 2973 N N . SER A 1 377 ? -3.903 6.371 40.738 1.00 96.62 377 SER A N 1
ATOM 2974 C CA . SER A 1 377 ? -4.007 4.912 40.718 1.00 96.62 377 SER A CA 1
ATOM 2975 C C . SER A 1 377 ? -5.477 4.526 40.725 1.00 96.62 377 SER A C 1
ATOM 2977 O O . SER A 1 377 ? -6.260 5.034 41.531 1.00 96.62 377 SER A O 1
ATOM 2979 N N . VAL A 1 378 ? -5.857 3.630 39.823 1.00 96.94 378 VAL A N 1
ATOM 2980 C CA . VAL A 1 378 ? -7.250 3.299 39.519 1.00 96.94 378 VAL A CA 1
ATOM 2981 C C . VAL A 1 378 ? -7.390 1.793 39.354 1.00 96.94 378 VAL A C 1
ATOM 2983 O O . VAL A 1 378 ? -6.540 1.150 38.739 1.00 96.94 378 VAL A O 1
ATOM 2986 N N . ARG A 1 379 ? -8.464 1.217 39.896 1.00 97.38 379 ARG A N 1
ATOM 2987 C CA . ARG A 1 379 ? -8.918 -0.120 39.512 1.00 97.38 379 ARG A CA 1
ATOM 2988 C C . ARG A 1 379 ? -10.067 -0.006 38.534 1.00 97.38 379 ARG A C 1
ATOM 2990 O O . ARG A 1 379 ? -10.941 0.847 38.703 1.00 97.38 379 ARG A O 1
ATOM 2997 N N . HIS A 1 380 ? -10.110 -0.906 37.561 1.00 97.62 380 HIS A N 1
ATOM 2998 C CA . HIS A 1 380 ? -11.296 -1.069 36.736 1.00 97.62 380 HIS A CA 1
ATOM 2999 C C . HIS A 1 380 ? -11.679 -2.531 36.495 1.00 97.62 380 HIS A C 1
ATOM 3001 O O . HIS A 1 380 ? -10.874 -3.442 36.671 1.00 97.62 380 HIS A O 1
ATOM 3007 N N . ILE A 1 381 ? -12.925 -2.734 36.082 1.00 97.56 381 ILE A N 1
ATOM 3008 C CA . ILE A 1 381 ? -13.410 -3.982 35.495 1.00 97.56 381 ILE A CA 1
ATOM 3009 C C . ILE A 1 381 ? -13.984 -3.601 34.137 1.00 97.56 381 ILE A C 1
ATOM 3011 O O . ILE A 1 381 ? -14.914 -2.795 34.074 1.00 97.56 381 ILE A O 1
ATOM 3015 N N . LEU A 1 382 ? -13.407 -4.136 33.067 1.00 95.06 382 LEU A N 1
ATOM 3016 C CA . LEU A 1 382 ? -13.895 -3.979 31.704 1.00 95.06 382 LEU A CA 1
ATOM 3017 C C . LEU A 1 382 ? -14.760 -5.188 31.354 1.00 95.06 382 LEU A C 1
ATOM 3019 O O . LEU A 1 382 ? -14.264 -6.307 31.360 1.00 95.06 382 LEU A O 1
ATOM 3023 N N . ILE A 1 383 ? -16.022 -4.963 30.996 1.00 94.12 383 ILE A N 1
ATOM 3024 C CA . ILE A 1 383 ? -16.813 -5.935 30.236 1.00 94.12 383 ILE A CA 1
ATOM 3025 C C . ILE A 1 383 ? -16.749 -5.506 28.772 1.00 94.12 383 ILE A C 1
ATOM 3027 O O . ILE A 1 383 ? -17.380 -4.519 28.376 1.00 94.12 383 ILE A O 1
ATOM 3031 N N . SER A 1 384 ? -15.926 -6.195 27.984 1.00 89.12 384 SER A N 1
ATOM 3032 C CA . SER A 1 384 ? -15.537 -5.717 26.660 1.00 89.12 384 SER A CA 1
ATOM 3033 C C . SER A 1 384 ? -16.645 -5.935 25.638 1.00 89.12 384 SER A C 1
ATOM 3035 O O . SER A 1 384 ? -17.076 -7.063 25.387 1.00 89.12 384 SER A O 1
ATOM 3037 N N . THR A 1 385 ? -17.086 -4.859 24.986 1.00 86.56 385 THR A N 1
ATOM 3038 C CA . THR A 1 385 ? -17.976 -4.933 23.816 1.00 86.56 385 THR A CA 1
ATOM 3039 C C . THR A 1 385 ? -17.224 -5.297 22.543 1.00 86.56 385 THR A C 1
ATOM 3041 O O . THR A 1 385 ? -17.874 -5.676 21.574 1.00 86.56 385 THR A O 1
ATOM 3044 N N . GLY A 1 386 ? -15.889 -5.263 22.572 1.00 83.38 386 GLY A N 1
ATOM 3045 C CA . GLY A 1 386 ? -15.044 -5.530 21.421 1.00 83.38 386 GLY A CA 1
ATOM 3046 C C . GLY A 1 386 ? -15.274 -6.897 20.777 1.00 83.38 386 GLY A C 1
ATOM 3047 O O . GLY A 1 386 ? -15.693 -7.867 21.424 1.00 83.38 386 GLY A O 1
ATOM 3048 N N . VAL A 1 387 ? -15.002 -6.938 19.478 1.00 82.44 387 VAL A N 1
ATOM 3049 C CA . VAL A 1 387 ? -15.150 -8.099 18.605 1.00 82.44 387 VAL A CA 1
ATOM 3050 C C . VAL A 1 387 ? -13.760 -8.612 18.244 1.00 82.44 387 VAL A C 1
ATOM 3052 O O . VAL A 1 387 ? -12.850 -7.831 17.967 1.00 82.44 387 VAL A O 1
ATOM 3055 N N . LYS A 1 388 ? -13.589 -9.936 18.241 1.00 82.62 388 LYS A N 1
ATOM 3056 C CA . LYS A 1 388 ? -12.467 -10.574 17.550 1.00 82.62 388 LYS A CA 1
ATOM 3057 C C . LYS A 1 388 ? -12.899 -10.861 16.125 1.00 82.62 388 LYS A C 1
ATOM 3059 O O . LYS A 1 388 ? -13.882 -11.572 15.936 1.00 82.62 388 LYS A O 1
ATOM 3064 N N . ASP A 1 389 ? -12.155 -10.330 15.167 1.00 80.88 389 ASP A N 1
ATOM 3065 C CA . ASP A 1 389 ? -12.335 -10.634 13.754 1.00 80.88 389 ASP A CA 1
ATOM 3066 C C . ASP A 1 389 ? -12.186 -12.156 13.509 1.00 80.88 389 ASP A C 1
ATOM 3068 O O . ASP A 1 389 ? -11.118 -12.713 13.791 1.00 80.88 389 ASP A O 1
ATOM 3072 N N . PRO A 1 390 ? -13.229 -12.854 13.014 1.00 80.50 390 PRO A N 1
ATOM 3073 C CA . PRO A 1 390 ? -13.150 -14.278 12.691 1.00 80.50 390 PRO A CA 1
ATOM 3074 C C . PRO A 1 390 ? -12.147 -14.598 11.574 1.00 80.50 390 PRO A C 1
ATOM 3076 O O . PRO A 1 390 ? -11.622 -15.712 11.542 1.00 80.50 390 PRO A O 1
ATOM 3079 N N . GLU A 1 391 ? -11.870 -13.647 10.675 1.00 77.62 391 GLU A N 1
ATOM 3080 C CA . GLU A 1 391 ? -10.891 -13.796 9.590 1.00 77.62 391 GLU A CA 1
ATOM 3081 C C . GLU A 1 391 ? -9.447 -13.602 10.084 1.00 77.62 391 GLU A C 1
ATOM 3083 O O . GLU A 1 391 ? -8.504 -14.133 9.494 1.00 77.62 391 GLU A O 1
ATOM 3088 N N . ASN A 1 392 ? -9.265 -12.914 11.216 1.00 78.00 392 ASN A N 1
ATOM 3089 C CA . ASN A 1 392 ? -7.979 -12.702 11.874 1.00 78.00 392 ASN A CA 1
ATOM 3090 C C . ASN A 1 392 ? -7.999 -13.203 13.336 1.00 78.00 392 ASN A C 1
ATOM 3092 O O . ASN A 1 392 ? -7.897 -12.409 14.276 1.00 78.00 392 ASN A O 1
ATOM 3096 N N . PRO A 1 393 ? -8.051 -14.530 13.572 1.00 71.50 393 PRO A N 1
ATOM 3097 C CA . PRO A 1 393 ? -8.165 -15.109 14.917 1.00 71.50 393 PRO A CA 1
ATOM 3098 C C . PRO A 1 393 ? -6.924 -14.897 15.806 1.00 71.50 393 PRO A C 1
ATOM 3100 O O . PRO A 1 393 ? -6.981 -15.136 17.015 1.00 71.50 393 PRO A O 1
ATOM 3103 N N . VAL A 1 394 ? -5.801 -14.462 15.220 1.00 74.56 394 VAL A N 1
ATOM 3104 C CA . VAL A 1 394 ? -4.566 -14.066 15.926 1.00 74.56 394 VAL A CA 1
ATOM 3105 C C . VAL A 1 394 ? -4.603 -12.578 16.325 1.00 74.56 394 VAL A C 1
ATOM 3107 O O . VAL A 1 394 ? -3.811 -12.131 17.155 1.00 74.56 394 VAL A O 1
ATOM 3110 N N . GLY A 1 395 ? -5.537 -11.808 15.761 1.00 73.38 395 GLY A N 1
ATOM 3111 C CA . GLY A 1 395 ? -5.795 -10.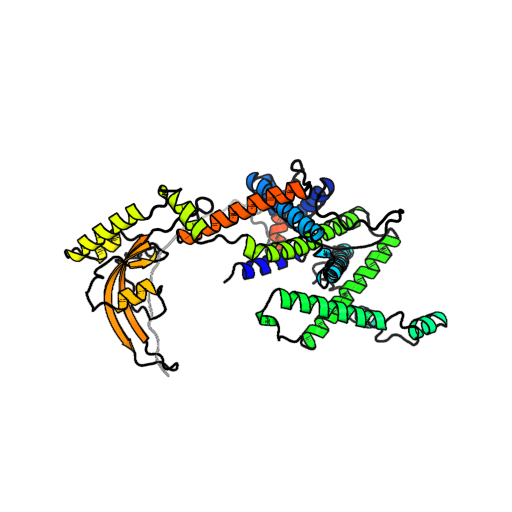418 16.101 1.00 73.38 395 GLY A CA 1
ATOM 3112 C C . GLY A 1 395 ? -6.283 -10.223 17.539 1.00 73.38 395 GLY A C 1
ATOM 3113 O O . GLY A 1 395 ? -6.877 -11.102 18.172 1.00 73.38 395 GLY A O 1
ATOM 3114 N N . GLY A 1 396 ? -6.024 -9.026 18.067 1.00 75.38 396 GLY A N 1
ATOM 3115 C CA . GLY A 1 396 ? -6.642 -8.570 19.310 1.00 75.38 396 GLY A CA 1
ATOM 3116 C C . GLY A 1 396 ? -8.140 -8.307 19.131 1.00 75.38 396 GLY A C 1
ATOM 3117 O O . GLY A 1 396 ? -8.632 -8.188 18.013 1.00 75.38 396 GLY A O 1
ATOM 3118 N N . SER A 1 397 ? -8.860 -8.181 20.247 1.00 80.06 397 SER A N 1
ATOM 3119 C CA . SER A 1 397 ? -10.223 -7.635 20.223 1.00 80.06 397 SER A CA 1
ATOM 3120 C C . SER A 1 397 ? -10.178 -6.155 19.826 1.00 80.06 397 SER A C 1
ATOM 3122 O O . SER A 1 397 ? -9.297 -5.428 20.294 1.00 80.06 397 SER A O 1
ATOM 3124 N N . MET A 1 398 ? -11.116 -5.707 18.993 1.00 84.75 398 MET A N 1
ATOM 3125 C CA . MET A 1 398 ? -11.227 -4.321 18.521 1.00 84.75 398 MET A CA 1
ATOM 3126 C C . MET A 1 398 ? -12.618 -3.739 18.822 1.00 84.75 398 MET A C 1
ATOM 3128 O O . MET A 1 398 ? -13.561 -4.514 18.996 1.00 84.75 398 MET A O 1
ATOM 3132 N N . PRO A 1 399 ? -12.786 -2.404 18.889 1.00 86.94 399 PRO A N 1
ATOM 3133 C CA . PRO A 1 399 ? -14.094 -1.778 19.076 1.00 86.94 399 PRO A CA 1
ATOM 3134 C C . PRO A 1 399 ? -15.149 -2.293 18.093 1.00 86.94 399 PRO A C 1
ATOM 3136 O O . PRO A 1 399 ? -14.870 -2.423 16.902 1.00 86.94 399 PRO A O 1
ATOM 3139 N N . LEU A 1 400 ? -16.378 -2.526 18.569 1.00 85.50 400 LEU A N 1
ATOM 3140 C CA . LEU A 1 400 ? -17.481 -3.003 17.720 1.00 85.50 400 LEU A CA 1
ATOM 3141 C C . LEU A 1 400 ? -17.729 -2.068 16.525 1.00 85.50 400 LEU A C 1
ATOM 3143 O O . LEU A 1 400 ? -17.920 -2.549 15.412 1.00 85.50 400 LEU A O 1
ATOM 3147 N N . LYS A 1 401 ? -17.673 -0.745 16.744 1.00 87.19 401 LYS A N 1
ATOM 3148 C CA . LYS A 1 401 ? -17.799 0.252 15.671 1.00 87.19 401 LYS A CA 1
ATOM 3149 C C . LYS A 1 401 ? -16.742 0.036 14.582 1.00 87.19 401 LYS A C 1
ATOM 3151 O O . LYS A 1 401 ? -17.118 -0.091 13.426 1.00 87.19 401 LYS A O 1
ATOM 3156 N N . GLN A 1 402 ? -15.468 -0.090 14.966 1.00 89.62 402 GLN A N 1
ATOM 3157 C CA . GLN A 1 402 ? -14.362 -0.327 14.033 1.00 89.62 402 GLN A CA 1
ATOM 3158 C C . GLN A 1 402 ? -14.537 -1.645 13.268 1.00 89.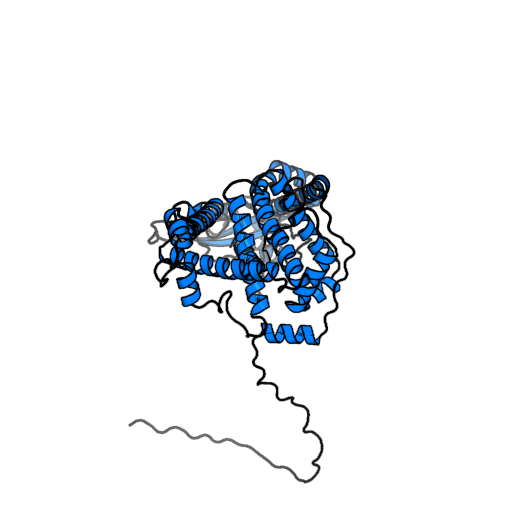62 402 GLN A C 1
ATOM 3160 O O . GLN A 1 402 ? -14.363 -1.666 12.060 1.00 89.62 402 GLN A O 1
ATOM 3165 N N . TYR A 1 403 ? -14.925 -2.732 13.944 1.00 89.69 403 TYR A N 1
ATOM 3166 C CA . TYR A 1 403 ? -15.163 -4.022 13.285 1.00 89.69 403 TYR A CA 1
ATOM 3167 C C . TYR A 1 403 ? -16.269 -3.938 12.218 1.00 89.69 403 TYR A C 1
ATOM 3169 O O . TYR A 1 403 ? -16.120 -4.481 11.125 1.00 89.69 403 TYR A O 1
ATOM 3177 N N . VAL A 1 404 ? -17.375 -3.249 12.519 1.00 91.38 404 VAL A N 1
ATOM 3178 C CA . VAL A 1 404 ? -18.482 -3.064 11.567 1.00 91.38 404 VAL A CA 1
ATOM 3179 C C . VAL A 1 404 ? -18.094 -2.108 10.433 1.00 91.38 404 VAL A C 1
ATOM 3181 O O . VAL A 1 404 ? -18.451 -2.365 9.288 1.00 91.38 404 VAL A O 1
ATOM 3184 N N . GLU A 1 405 ? -17.337 -1.050 10.727 1.00 93.19 405 GLU A N 1
ATOM 3185 C CA . GLU A 1 405 ? -16.774 -0.118 9.740 1.00 93.19 405 GLU A CA 1
ATOM 3186 C C . GLU A 1 405 ? -15.838 -0.847 8.763 1.00 93.19 405 GLU A C 1
ATOM 3188 O O . GLU A 1 405 ? -16.123 -0.875 7.567 1.00 93.19 405 GLU A O 1
ATOM 3193 N N . ASP A 1 406 ? -14.809 -1.539 9.268 1.00 91.62 406 ASP A N 1
ATOM 3194 C CA . ASP A 1 406 ? -13.847 -2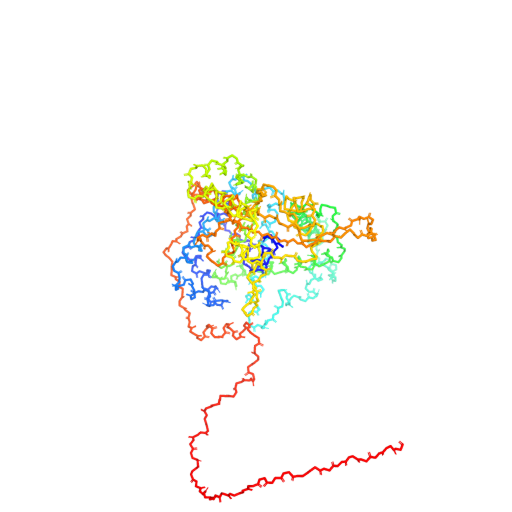.317 8.472 1.00 91.62 406 ASP A CA 1
ATOM 3195 C C . ASP A 1 406 ? -14.555 -3.372 7.602 1.00 91.62 406 ASP A C 1
ATOM 3197 O O . ASP A 1 406 ? -14.235 -3.537 6.420 1.00 91.62 406 ASP A O 1
ATOM 3201 N N . LYS A 1 407 ? -15.556 -4.069 8.163 1.00 91.75 407 LYS A N 1
ATOM 3202 C CA . LYS A 1 407 ? -16.351 -5.066 7.436 1.00 91.75 407 LYS A CA 1
ATOM 3203 C C . LYS A 1 407 ? -17.173 -4.435 6.309 1.00 91.75 407 LYS A C 1
ATOM 3205 O O . LYS A 1 407 ? -17.139 -4.932 5.185 1.00 91.75 407 LYS A O 1
ATOM 3210 N N . LEU A 1 408 ? -17.901 -3.353 6.581 1.00 94.50 408 LEU A N 1
ATOM 3211 C CA . LEU A 1 408 ? -18.736 -2.688 5.578 1.00 94.50 408 LEU A CA 1
ATOM 3212 C C . LEU A 1 408 ? -17.892 -1.992 4.495 1.00 94.50 408 LEU A C 1
ATOM 3214 O O . LEU A 1 408 ? -18.285 -1.995 3.328 1.00 94.50 408 LEU A O 1
ATOM 3218 N N . GLU A 1 409 ? -16.717 -1.447 4.833 1.00 93.81 409 GLU A N 1
ATOM 3219 C CA . GLU A 1 409 ? -15.761 -0.926 3.845 1.00 93.81 409 GLU A CA 1
ATOM 3220 C C . GLU A 1 409 ? -15.209 -2.044 2.946 1.00 93.81 409 GLU A C 1
ATOM 3222 O O . GLU A 1 409 ? -15.093 -1.856 1.730 1.00 93.81 409 GLU A O 1
ATOM 3227 N N . LYS A 1 410 ? -14.909 -3.220 3.519 1.00 90.81 410 LYS A N 1
ATOM 3228 C CA . LYS A 1 410 ? -14.501 -4.417 2.768 1.00 90.81 410 LYS A CA 1
ATOM 3229 C C . LYS A 1 410 ? -15.608 -4.877 1.814 1.00 90.81 410 LYS A C 1
ATOM 3231 O O . LYS A 1 410 ? -15.344 -5.009 0.622 1.00 90.81 410 LYS A O 1
ATOM 3236 N N . GLU A 1 411 ? -16.842 -5.040 2.291 1.00 93.12 411 GLU A N 1
ATOM 3237 C CA . GLU A 1 411 ? -17.988 -5.450 1.462 1.00 93.12 411 GLU A CA 1
ATOM 3238 C C . GLU A 1 411 ? -18.266 -4.444 0.326 1.00 93.12 411 GLU A C 1
ATOM 3240 O O . GLU A 1 411 ? -18.435 -4.838 -0.831 1.00 93.12 411 GLU A O 1
ATOM 3245 N N . LYS A 1 412 ? -18.225 -3.131 0.612 1.00 94.44 412 LYS A N 1
ATOM 3246 C CA . LYS A 1 412 ? -18.330 -2.070 -0.410 1.00 94.44 412 LYS A CA 1
ATOM 3247 C C . LYS A 1 412 ? -17.215 -2.154 -1.455 1.00 94.44 412 LYS A C 1
ATOM 3249 O O . LYS A 1 412 ? -17.477 -1.951 -2.642 1.00 94.44 412 LYS A O 1
ATOM 3254 N N . ARG A 1 413 ? -15.977 -2.431 -1.031 1.00 92.12 413 ARG A N 1
ATOM 3255 C CA . ARG A 1 413 ? -14.822 -2.598 -1.925 1.00 92.12 413 ARG A CA 1
ATOM 3256 C C . ARG A 1 413 ? -14.979 -3.829 -2.813 1.00 92.12 413 ARG A C 1
ATOM 3258 O O . ARG A 1 413 ? -14.797 -3.706 -4.018 1.00 92.12 413 ARG A O 1
ATOM 3265 N N . GLU A 1 414 ? -15.329 -4.982 -2.250 1.00 91.88 414 GLU A N 1
ATOM 3266 C CA . GLU A 1 414 ? -15.492 -6.235 -2.999 1.00 91.88 414 GLU A CA 1
ATOM 3267 C C . GLU A 1 414 ? -16.598 -6.116 -4.057 1.00 91.88 414 GLU A C 1
ATOM 3269 O O . GLU A 1 414 ? -16.351 -6.405 -5.230 1.00 91.88 414 GLU A O 1
ATOM 3274 N N . ALA A 1 415 ? -17.764 -5.572 -3.689 1.00 95.06 415 ALA A N 1
ATOM 3275 C CA . ALA A 1 415 ? -18.860 -5.317 -4.627 1.00 95.06 415 ALA A CA 1
ATOM 3276 C C . ALA A 1 415 ? -18.481 -4.310 -5.734 1.00 95.06 415 ALA A C 1
ATOM 3278 O O . ALA A 1 415 ? -18.911 -4.438 -6.883 1.00 95.06 415 ALA A O 1
ATOM 3279 N N . LEU A 1 416 ? -17.652 -3.307 -5.417 1.00 94.50 416 LEU A N 1
ATOM 3280 C CA . LEU A 1 416 ? -17.124 -2.378 -6.415 1.00 94.50 416 LEU A CA 1
ATOM 3281 C C . LEU A 1 416 ? -16.127 -3.060 -7.363 1.00 94.50 416 LEU A C 1
ATOM 3283 O O . LEU A 1 416 ? -16.177 -2.806 -8.563 1.00 94.50 416 LEU A O 1
ATOM 3287 N N . ILE A 1 417 ? -15.245 -3.926 -6.858 1.00 93.38 417 ILE A N 1
ATOM 3288 C CA . ILE A 1 417 ? -14.292 -4.678 -7.686 1.00 93.38 417 ILE A CA 1
ATOM 3289 C C . ILE A 1 417 ? -15.037 -5.613 -8.638 1.00 93.38 417 ILE A C 1
ATOM 3291 O O . ILE A 1 417 ? -14.737 -5.597 -9.827 1.00 93.38 417 ILE A O 1
ATOM 3295 N N . GLU A 1 418 ? -16.027 -6.372 -8.159 1.00 95.25 418 GLU A N 1
ATOM 3296 C CA . GLU A 1 418 ? -16.851 -7.253 -9.000 1.00 95.25 418 GLU A CA 1
ATOM 3297 C C . GLU A 1 418 ? -17.511 -6.472 -10.145 1.00 95.25 418 GLU A C 1
ATOM 3299 O O . GLU A 1 418 ? -17.351 -6.816 -11.319 1.00 95.25 418 GLU A O 1
ATOM 3304 N N . LYS A 1 419 ? -18.147 -5.343 -9.815 1.00 96.81 419 LYS A N 1
ATOM 3305 C CA . LYS A 1 419 ? -18.743 -4.439 -10.800 1.00 96.81 419 LYS A CA 1
ATOM 3306 C C . LYS A 1 419 ? -17.720 -3.922 -11.823 1.00 96.81 419 LYS A C 1
ATOM 3308 O O . LYS A 1 419 ? -18.007 -3.894 -13.016 1.00 96.81 419 LYS A O 1
ATOM 3313 N N . LEU A 1 420 ? -16.540 -3.483 -11.381 1.00 96.12 420 LEU A N 1
ATOM 3314 C CA . LEU A 1 420 ? -15.509 -2.945 -12.277 1.00 96.12 420 LEU A CA 1
ATOM 3315 C C . LEU A 1 420 ? -14.843 -4.033 -13.130 1.00 96.12 420 LEU A C 1
ATOM 3317 O O . LEU A 1 420 ? -14.431 -3.746 -14.252 1.00 96.12 420 LEU A O 1
ATOM 3321 N N . VAL A 1 421 ? -14.765 -5.270 -12.634 1.00 95.50 421 VAL A N 1
ATOM 3322 C CA . VAL A 1 421 ? -14.340 -6.446 -13.406 1.00 95.50 421 VAL A CA 1
ATOM 3323 C C . VAL A 1 421 ? -15.315 -6.718 -14.552 1.00 95.50 421 VAL A C 1
ATOM 3325 O O . VAL A 1 421 ? -14.869 -6.939 -15.678 1.00 95.50 421 VAL A O 1
ATOM 3328 N N . GLU A 1 422 ? -16.627 -6.640 -14.306 1.00 96.25 422 GLU A N 1
ATOM 3329 C CA . GLU A 1 422 ? -17.647 -6.786 -15.351 1.00 96.25 422 GLU A CA 1
ATOM 3330 C C . GLU A 1 422 ? -17.615 -5.614 -16.348 1.00 96.25 422 GLU A C 1
ATOM 3332 O O . GLU A 1 422 ? -17.441 -5.830 -17.552 1.00 96.25 422 GLU A O 1
ATOM 3337 N N . GLU A 1 423 ? -17.735 -4.372 -15.860 1.00 95.75 423 GLU A N 1
ATOM 3338 C CA . GLU A 1 423 ? -17.857 -3.178 -16.709 1.00 95.75 423 GLU A CA 1
ATOM 3339 C C . GLU A 1 423 ? -16.611 -2.898 -17.566 1.00 95.75 423 GLU A C 1
ATOM 3341 O O . GLU A 1 423 ? -16.739 -2.337 -18.654 1.00 95.75 423 GLU A O 1
ATOM 3346 N N . ASN A 1 424 ? -15.413 -3.251 -17.087 1.00 95.06 424 ASN A N 1
ATOM 3347 C CA . ASN A 1 424 ? -14.161 -3.068 -17.830 1.00 95.06 424 ASN A CA 1
ATOM 3348 C C . ASN A 1 424 ? -13.689 -4.340 -18.544 1.00 95.06 424 ASN A C 1
ATOM 3350 O O . ASN A 1 424 ? -12.601 -4.337 -19.119 1.00 95.06 424 ASN A O 1
ATOM 3354 N N . HIS A 1 425 ? -14.501 -5.404 -18.529 1.00 95.31 425 HIS A N 1
ATOM 3355 C CA . HIS A 1 425 ? -14.208 -6.694 -19.157 1.00 95.31 425 HIS A CA 1
ATOM 3356 C C . HIS A 1 425 ? -12.826 -7.221 -18.744 1.00 95.31 425 HIS A C 1
ATOM 3358 O O . HIS A 1 425 ? -11.926 -7.384 -19.573 1.00 95.31 425 HIS A O 1
ATOM 3364 N N . VAL A 1 426 ? -12.631 -7.399 -17.434 1.00 95.06 426 VAL A N 1
ATOM 3365 C CA . VAL A 1 426 ? -11.344 -7.815 -16.873 1.00 95.06 426 VAL A CA 1
ATOM 3366 C C . VAL A 1 426 ? -11.159 -9.323 -17.014 1.00 95.06 426 VAL A C 1
ATOM 3368 O O . VAL A 1 426 ? -11.842 -10.118 -16.367 1.00 95.06 426 VAL A O 1
ATOM 3371 N N . GLU A 1 427 ? -10.192 -9.715 -17.836 1.00 94.00 427 GLU A N 1
ATOM 3372 C CA . GLU A 1 427 ? -9.883 -11.105 -18.158 1.00 94.00 427 GLU A CA 1
ATOM 3373 C C . GLU A 1 427 ? -8.553 -11.518 -17.520 1.00 94.00 427 GLU A C 1
ATOM 3375 O O . GLU A 1 427 ? -7.477 -11.057 -17.905 1.00 94.00 427 GLU A O 1
ATOM 3380 N N . VAL A 1 428 ? -8.626 -12.428 -16.548 1.00 91.19 428 VAL A N 1
ATOM 3381 C CA . VAL A 1 428 ? -7.458 -13.094 -15.958 1.00 91.19 428 VAL A CA 1
ATOM 3382 C C . VAL A 1 428 ? -7.776 -14.588 -15.874 1.00 91.19 428 VAL A C 1
ATOM 3384 O O . VAL A 1 428 ? -8.692 -14.941 -15.122 1.00 91.19 428 VAL A O 1
ATOM 3387 N N . PRO A 1 429 ? -7.072 -15.453 -16.630 1.00 90.50 429 PRO A N 1
ATOM 3388 C CA . PRO A 1 429 ? -7.206 -16.900 -16.539 1.00 90.50 429 PRO A CA 1
ATOM 3389 C C . PRO A 1 429 ? -7.032 -17.391 -15.103 1.00 90.50 429 PRO A C 1
ATOM 3391 O O . PRO A 1 429 ? -6.115 -16.970 -14.398 1.00 90.50 429 PRO A O 1
ATOM 3394 N N . ASP A 1 430 ? -7.903 -18.301 -14.687 1.00 87.00 430 ASP A N 1
ATOM 3395 C CA . ASP A 1 430 ? -7.794 -19.067 -13.446 1.00 87.00 430 ASP A CA 1
ATOM 3396 C C . ASP A 1 430 ? -7.091 -20.421 -13.661 1.00 87.00 430 ASP A C 1
ATOM 3398 O O . ASP A 1 430 ? -6.539 -20.995 -12.721 1.00 87.00 430 ASP A O 1
ATOM 3402 N N . ASP A 1 431 ? -7.036 -20.894 -14.908 1.00 86.62 431 ASP A N 1
ATOM 3403 C CA . ASP A 1 431 ? -6.430 -22.150 -15.338 1.00 86.62 431 ASP A CA 1
ATOM 3404 C C . ASP A 1 431 ? -4.999 -21.960 -15.896 1.00 86.62 431 ASP A C 1
ATOM 3406 O O . ASP A 1 431 ? -4.717 -22.124 -17.091 1.00 86.62 431 ASP A O 1
ATOM 3410 N N . PHE A 1 432 ? -4.077 -21.617 -14.989 1.00 84.69 432 PHE A N 1
ATOM 3411 C CA . PHE A 1 432 ? -2.637 -21.494 -15.247 1.00 84.69 432 PHE A CA 1
ATOM 3412 C C . PHE A 1 432 ? -1.795 -22.510 -14.460 1.00 84.69 432 PHE A C 1
ATOM 3414 O O . PHE A 1 432 ? -2.084 -22.836 -13.305 1.00 84.69 432 PHE A O 1
ATOM 3421 N N . ASP A 1 433 ? -0.703 -22.968 -15.073 1.00 86.81 433 ASP A N 1
ATOM 3422 C CA . ASP A 1 433 ? 0.241 -23.892 -14.448 1.00 86.81 433 ASP A CA 1
ATOM 3423 C C . ASP A 1 433 ? 1.184 -23.158 -13.482 1.00 86.81 433 ASP A C 1
ATOM 3425 O O . ASP A 1 433 ? 1.898 -22.225 -13.854 1.00 86.81 433 ASP A O 1
ATOM 3429 N N . VAL A 1 434 ? 1.218 -23.608 -12.223 1.00 86.25 434 VAL A N 1
ATOM 3430 C CA . VAL A 1 434 ? 2.200 -23.144 -11.2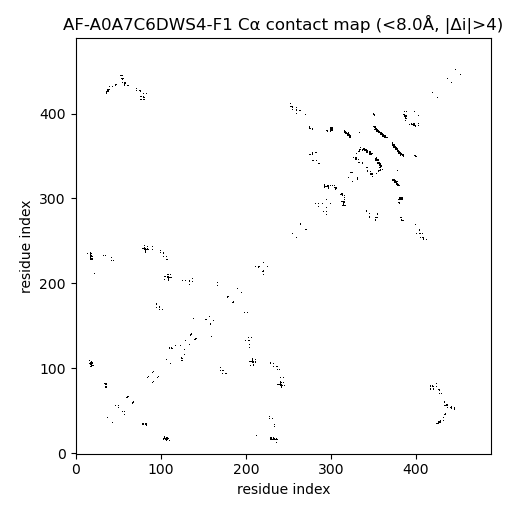33 1.00 86.25 434 VAL A CA 1
ATOM 3431 C C . VAL A 1 434 ? 3.460 -24.013 -11.353 1.00 86.25 434 VAL A C 1
ATOM 3433 O O . VAL A 1 434 ? 3.362 -25.227 -11.131 1.00 86.25 434 VAL A O 1
ATOM 3436 N N . PRO A 1 435 ? 4.631 -23.436 -11.693 1.00 88.06 435 PRO A N 1
ATOM 3437 C CA . PRO A 1 435 ? 5.838 -24.209 -11.965 1.00 88.06 435 PRO A CA 1
ATOM 3438 C C . PRO A 1 435 ? 6.315 -24.979 -10.730 1.00 88.06 435 PRO A C 1
ATOM 3440 O O . PRO A 1 435 ? 6.173 -24.527 -9.594 1.00 88.06 435 PRO A O 1
ATOM 3443 N N . ASP A 1 436 ? 6.907 -26.149 -10.959 1.00 89.50 436 ASP A N 1
ATOM 3444 C CA . ASP A 1 436 ? 7.592 -26.902 -9.911 1.00 89.50 436 ASP A CA 1
ATOM 3445 C C . ASP A 1 436 ? 8.922 -26.249 -9.525 1.00 89.50 436 ASP A C 1
ATOM 3447 O O . ASP A 1 436 ? 9.644 -25.713 -10.367 1.00 89.50 436 ASP A O 1
ATOM 3451 N N . VAL A 1 437 ? 9.242 -26.321 -8.232 1.00 89.12 437 VAL A N 1
ATOM 3452 C CA . VAL A 1 437 ? 10.494 -25.829 -7.646 1.00 89.12 437 VAL A CA 1
ATOM 3453 C C . VAL A 1 437 ? 11.117 -26.924 -6.784 1.00 89.12 437 VAL A C 1
ATOM 3455 O O . VAL A 1 437 ? 10.433 -27.520 -5.949 1.00 89.12 437 VAL A O 1
ATOM 3458 N N . SER A 1 438 ? 12.404 -27.218 -6.989 1.00 90.88 438 SER A N 1
ATOM 3459 C CA . SER A 1 438 ? 13.099 -28.266 -6.230 1.00 90.88 438 SER A CA 1
ATOM 3460 C C . SER A 1 438 ? 13.479 -27.795 -4.824 1.00 90.88 438 SER A C 1
ATOM 3462 O O . SER A 1 438 ? 13.576 -26.595 -4.544 1.00 90.88 438 SER A O 1
ATOM 3464 N N . GLU A 1 439 ? 13.723 -28.740 -3.913 1.00 90.38 439 GLU A N 1
ATOM 3465 C CA . GLU A 1 439 ? 14.240 -28.396 -2.584 1.00 90.38 439 GLU A CA 1
ATOM 3466 C C . GLU A 1 439 ? 15.624 -27.741 -2.665 1.00 90.38 439 GLU A C 1
ATOM 3468 O O . GLU A 1 439 ? 15.913 -26.850 -1.870 1.00 90.38 439 GLU A O 1
ATOM 3473 N N . GLU A 1 440 ? 16.442 -28.104 -3.659 1.00 90.06 440 GLU A N 1
ATOM 3474 C CA . GLU A 1 440 ? 17.756 -27.495 -3.893 1.00 90.06 440 GLU A CA 1
ATOM 3475 C C . GLU A 1 440 ? 17.608 -26.018 -4.276 1.00 90.06 440 GLU A C 1
ATOM 3477 O O . GLU A 1 440 ? 18.254 -25.172 -3.666 1.00 90.06 440 GLU A O 1
ATOM 3482 N N . GLN A 1 441 ? 16.691 -25.685 -5.195 1.00 86.06 441 GLN A N 1
ATOM 3483 C CA . GLN A 1 441 ? 16.391 -24.294 -5.567 1.00 86.06 441 GLN A CA 1
ATOM 3484 C C . GLN A 1 441 ? 15.900 -23.475 -4.365 1.00 86.06 441 GLN A C 1
ATOM 3486 O O . GLN A 1 441 ? 16.278 -22.314 -4.187 1.00 86.06 441 GLN A O 1
ATOM 3491 N N . ILE A 1 442 ? 15.074 -24.077 -3.501 1.00 87.81 442 ILE A N 1
ATOM 3492 C CA . ILE A 1 442 ? 14.624 -23.435 -2.262 1.00 87.81 442 ILE A CA 1
ATOM 3493 C C . ILE A 1 442 ? 15.814 -23.199 -1.324 1.00 87.81 442 ILE A C 1
ATOM 3495 O O . ILE A 1 442 ? 15.994 -22.069 -0.867 1.00 87.81 442 ILE A O 1
ATOM 3499 N N . GLN A 1 443 ? 16.649 -24.211 -1.072 1.00 87.88 443 GLN A N 1
ATOM 3500 C CA . GLN A 1 443 ? 17.833 -24.094 -0.214 1.00 87.88 443 GLN A CA 1
ATOM 3501 C C . GLN A 1 443 ? 18.837 -23.061 -0.745 1.00 87.88 443 GLN A C 1
ATOM 3503 O O . GLN A 1 443 ? 19.323 -22.239 0.029 1.00 87.88 443 GLN A O 1
ATOM 3508 N N . GLU A 1 444 ? 19.108 -23.048 -2.049 1.00 85.12 444 GLU A N 1
ATOM 3509 C CA . GLU A 1 444 ? 19.991 -22.077 -2.698 1.00 85.12 444 GLU A CA 1
ATOM 3510 C C . GLU A 1 444 ? 19.459 -20.645 -2.534 1.00 85.12 444 GLU A C 1
ATOM 3512 O O . GLU A 1 444 ? 20.186 -19.764 -2.070 1.00 85.12 444 GLU A O 1
ATOM 3517 N N . SER A 1 445 ? 18.163 -20.421 -2.783 1.00 81.19 445 SER A N 1
ATOM 3518 C CA . SER A 1 445 ? 17.541 -19.104 -2.576 1.00 81.19 445 SER A CA 1
ATOM 3519 C C . SER A 1 445 ? 17.585 -18.639 -1.112 1.00 81.19 445 SER A C 1
ATOM 3521 O O . SER A 1 445 ? 17.693 -17.442 -0.840 1.00 81.19 445 SER A O 1
ATOM 3523 N N . LEU A 1 446 ? 17.536 -19.570 -0.150 1.00 81.88 446 LEU A N 1
ATOM 3524 C CA . LEU A 1 446 ? 17.667 -19.268 1.276 1.00 81.88 446 LEU A CA 1
ATOM 3525 C C . LEU A 1 446 ? 19.118 -18.941 1.653 1.00 81.88 446 LEU A C 1
ATOM 3527 O O . LEU A 1 446 ? 19.330 -17.975 2.383 1.00 81.88 446 LEU A O 1
ATOM 3531 N N . LYS A 1 447 ? 20.113 -19.665 1.119 1.00 79.81 447 LYS A N 1
ATOM 3532 C CA . LYS A 1 447 ? 21.541 -19.338 1.293 1.00 79.81 447 LYS A CA 1
ATOM 3533 C C . LYS A 1 447 ? 21.851 -17.930 0.778 1.00 79.81 447 LYS A C 1
ATOM 3535 O O . LYS A 1 447 ? 22.382 -17.113 1.529 1.00 79.81 447 LYS A O 1
ATOM 3540 N N . GLN A 1 448 ? 21.422 -17.617 -0.448 1.00 72.12 448 GLN A N 1
ATOM 3541 C CA . GLN A 1 448 ? 21.591 -16.292 -1.059 1.00 72.12 448 GLN A CA 1
ATOM 3542 C C . GLN A 1 448 ? 20.936 -15.174 -0.225 1.00 72.12 448 GLN A C 1
ATOM 3544 O O . GLN A 1 448 ? 21.497 -14.089 -0.099 1.00 72.12 448 GLN A O 1
ATOM 3549 N N . ARG A 1 449 ? 19.774 -15.436 0.395 1.00 68.31 449 ARG A N 1
ATOM 3550 C CA . ARG A 1 449 ? 19.078 -14.473 1.272 1.00 68.31 449 ARG A CA 1
ATOM 3551 C C . ARG A 1 449 ? 19.691 -14.322 2.663 1.00 68.31 449 ARG A C 1
ATOM 3553 O O . ARG A 1 449 ? 19.550 -13.255 3.252 1.00 68.31 449 ARG A O 1
ATOM 3560 N N . MET A 1 450 ? 20.329 -15.362 3.199 1.00 71.00 450 MET A N 1
ATOM 3561 C CA . MET A 1 450 ? 20.988 -15.311 4.510 1.00 71.00 450 MET A CA 1
ATOM 3562 C C . MET A 1 450 ? 22.436 -14.806 4.446 1.00 71.00 450 MET A C 1
ATOM 3564 O O . MET A 1 450 ? 23.011 -14.524 5.492 1.00 71.00 450 MET A O 1
ATOM 3568 N N . GLY A 1 451 ? 23.017 -14.656 3.248 1.00 57.41 451 GLY A N 1
ATOM 3569 C CA . GLY A 1 451 ? 24.339 -14.047 3.063 1.00 57.41 451 GLY A CA 1
ATOM 3570 C C . GLY A 1 451 ? 25.490 -14.851 3.673 1.00 57.41 451 GLY A C 1
ATOM 3571 O O . GLY A 1 451 ? 26.482 -14.263 4.098 1.00 57.41 451 GLY A O 1
ATOM 3572 N N . VAL A 1 452 ? 25.347 -16.177 3.754 1.00 48.50 452 VAL A N 1
ATOM 3573 C CA . VAL A 1 452 ? 26.365 -17.081 4.309 1.00 48.50 452 VAL A CA 1
ATOM 3574 C C . VAL A 1 452 ? 27.442 -17.344 3.244 1.00 48.50 452 VAL A C 1
ATOM 3576 O O . VAL A 1 452 ? 27.082 -17.833 2.173 1.00 4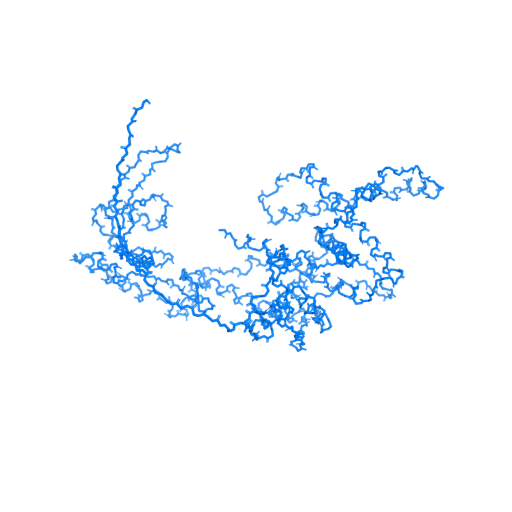8.50 452 VAL A O 1
ATOM 3579 N N . PRO A 1 453 ? 28.732 -17.039 3.491 1.00 44.59 453 PRO A N 1
ATOM 3580 C CA . PRO A 1 453 ? 29.823 -17.406 2.584 1.00 44.59 453 PRO A CA 1
ATOM 3581 C C . PRO A 1 453 ? 30.010 -18.929 2.507 1.00 44.59 453 PRO A C 1
ATOM 3583 O O . PRO A 1 453 ? 29.814 -19.624 3.503 1.00 44.59 453 PRO A O 1
ATOM 3586 N N . ASP A 1 454 ? 30.447 -19.445 1.356 1.00 50.09 454 ASP A N 1
ATOM 3587 C CA . ASP A 1 454 ? 30.579 -20.894 1.106 1.00 50.09 454 ASP A CA 1
ATOM 3588 C C . ASP A 1 454 ? 31.664 -21.611 1.950 1.00 50.09 454 ASP A C 1
ATOM 3590 O O . ASP A 1 454 ? 31.712 -22.841 1.971 1.00 50.09 454 ASP A O 1
ATOM 3594 N N . ASP A 1 455 ? 32.514 -20.875 2.674 1.00 39.81 455 ASP A N 1
ATOM 3595 C CA . ASP A 1 455 ? 33.720 -21.410 3.330 1.00 39.81 455 ASP A CA 1
ATOM 3596 C C . ASP A 1 455 ? 33.486 -22.133 4.681 1.00 39.81 455 ASP A C 1
ATOM 3598 O O . ASP A 1 455 ? 34.428 -22.704 5.233 1.00 39.81 455 ASP A O 1
ATOM 3602 N N . GLU A 1 456 ? 32.258 -22.176 5.220 1.00 38.44 456 GLU A N 1
ATOM 3603 C CA . GLU A 1 456 ? 31.933 -22.893 6.476 1.00 38.44 456 GLU A CA 1
ATOM 3604 C C . GLU A 1 456 ? 30.987 -24.098 6.289 1.00 38.44 456 GLU A C 1
ATOM 3606 O O . GLU A 1 456 ? 29.995 -24.261 7.001 1.00 38.44 456 GLU A O 1
ATOM 3611 N N . ILE A 1 457 ? 31.327 -25.014 5.372 1.00 36.94 457 ILE A N 1
ATOM 3612 C CA . ILE A 1 457 ? 30.813 -26.397 5.406 1.00 36.94 457 ILE A CA 1
ATOM 3613 C C . ILE A 1 457 ? 31.963 -27.404 5.240 1.00 36.94 457 ILE A C 1
ATOM 3615 O O . ILE A 1 457 ? 32.258 -27.883 4.147 1.00 36.94 457 ILE A O 1
ATOM 3619 N N . HIS A 1 458 ? 32.582 -27.793 6.356 1.00 36.56 458 HIS A N 1
ATOM 3620 C CA . HIS A 1 458 ? 33.141 -29.142 6.477 1.00 36.56 458 HIS A CA 1
ATOM 3621 C C . HIS A 1 458 ? 32.036 -30.072 6.983 1.00 36.56 458 HIS A C 1
ATOM 3623 O O . HIS A 1 458 ? 31.543 -29.905 8.098 1.00 36.56 458 HIS A O 1
ATOM 3629 N N . SER A 1 459 ? 31.646 -31.046 6.159 1.00 33.03 459 SER A N 1
ATOM 3630 C CA . SER A 1 459 ? 30.670 -32.076 6.522 1.00 33.03 459 SER A CA 1
ATOM 3631 C C . SER A 1 459 ? 31.190 -32.927 7.689 1.00 33.03 459 SER A C 1
ATOM 3633 O O . SER A 1 459 ? 32.236 -33.562 7.544 1.00 33.03 459 SER A O 1
ATOM 3635 N N . PRO A 1 460 ? 30.484 -33.006 8.830 1.00 37.09 460 PRO A N 1
ATOM 3636 C CA . PRO A 1 460 ? 30.902 -33.830 9.956 1.00 37.09 460 PRO A CA 1
ATOM 3637 C C . PRO A 1 460 ? 30.386 -35.270 9.801 1.00 37.09 460 PRO A C 1
ATOM 3639 O O . PRO A 1 460 ? 29.604 -35.717 10.632 1.00 37.09 460 PRO A O 1
ATOM 3642 N N . ASP A 1 461 ? 30.787 -35.982 8.740 1.00 37.69 461 ASP A N 1
ATOM 3643 C CA . ASP A 1 461 ? 30.438 -37.406 8.565 1.00 37.69 461 ASP A CA 1
ATOM 3644 C C . ASP A 1 461 ? 31.312 -38.138 7.517 1.00 37.69 461 ASP A C 1
ATOM 3646 O O . ASP A 1 461 ? 30.818 -38.637 6.510 1.00 37.69 461 ASP A O 1
ATOM 3650 N N . GLU A 1 462 ? 32.631 -38.243 7.741 1.00 33.12 462 GLU A N 1
ATOM 3651 C CA . GLU A 1 462 ? 33.448 -39.255 7.033 1.00 33.12 462 GLU A CA 1
ATOM 3652 C C . GLU A 1 462 ? 34.714 -39.722 7.790 1.00 33.12 462 GLU A C 1
ATOM 3654 O O . GLU A 1 462 ? 35.754 -39.958 7.190 1.00 33.12 462 GLU A O 1
ATOM 3659 N N . ASP A 1 463 ? 34.635 -39.907 9.118 1.00 32.53 463 ASP A N 1
ATOM 3660 C CA . ASP A 1 463 ? 35.765 -40.434 9.921 1.00 32.53 463 ASP A CA 1
ATOM 3661 C C . ASP A 1 463 ? 35.315 -41.346 11.094 1.00 32.53 463 ASP A C 1
ATOM 3663 O O . ASP A 1 463 ? 35.680 -41.180 12.259 1.00 32.53 463 ASP A O 1
ATOM 3667 N N . GLN A 1 464 ? 34.479 -42.352 10.794 1.00 35.00 464 GLN A N 1
ATOM 3668 C CA . GLN A 1 464 ? 34.163 -43.457 11.722 1.00 35.00 464 GLN A CA 1
ATOM 3669 C C . GLN A 1 464 ? 34.233 -44.850 11.075 1.00 35.00 464 GLN A C 1
ATOM 3671 O O . GLN A 1 464 ? 33.342 -45.687 11.245 1.00 35.00 464 GLN A O 1
ATOM 3676 N N . LYS A 1 465 ? 35.345 -45.153 10.395 1.00 34.09 465 LYS A N 1
ATOM 3677 C CA . LYS A 1 465 ? 35.824 -46.539 10.254 1.00 34.09 465 LYS A CA 1
ATOM 3678 C C . LYS A 1 465 ? 37.324 -46.607 10.540 1.00 34.09 465 LYS A C 1
ATOM 3680 O O . LYS A 1 465 ? 38.069 -45.701 10.212 1.00 34.09 465 LYS A O 1
ATOM 3685 N N . ASP A 1 466 ? 37.719 -47.706 11.178 1.00 33.28 466 ASP A N 1
ATOM 3686 C CA . ASP A 1 466 ? 39.101 -48.135 11.416 1.00 33.28 466 ASP A CA 1
ATOM 3687 C C . ASP A 1 466 ? 39.987 -47.304 12.368 1.00 33.28 466 ASP A C 1
ATOM 3689 O O . ASP A 1 466 ? 41.001 -46.741 11.969 1.00 33.28 466 ASP A O 1
ATOM 3693 N N . ASN A 1 467 ? 39.775 -47.476 13.685 1.00 28.75 467 ASN A N 1
ATOM 3694 C CA . ASN A 1 467 ? 40.804 -48.198 14.458 1.00 28.75 467 ASN A CA 1
ATOM 3695 C C . ASN A 1 467 ? 40.292 -48.859 15.757 1.00 28.75 467 ASN A C 1
ATOM 3697 O O . ASN A 1 467 ? 39.972 -48.199 16.744 1.00 28.75 467 ASN A O 1
ATOM 3701 N N . LYS A 1 468 ? 40.312 -50.197 15.806 1.00 31.33 468 LYS A N 1
ATOM 3702 C CA . LYS A 1 468 ? 40.290 -50.965 17.063 1.00 31.33 468 LYS A CA 1
ATOM 3703 C C . LYS A 1 468 ? 41.732 -51.294 17.460 1.00 31.33 468 LYS A C 1
ATOM 3705 O O . LYS A 1 468 ? 42.335 -52.116 16.779 1.00 31.33 468 LYS A O 1
ATOM 3710 N N . THR A 1 469 ? 42.229 -50.819 18.612 1.00 30.94 469 THR A N 1
ATOM 3711 C CA . THR A 1 469 ? 42.807 -51.667 19.698 1.00 30.94 469 THR A CA 1
ATOM 3712 C C . THR A 1 469 ? 43.522 -50.894 20.828 1.00 30.94 469 THR A C 1
ATOM 3714 O O . THR A 1 469 ? 44.110 -49.846 20.599 1.00 30.94 469 THR A O 1
ATOM 3717 N N . LYS A 1 470 ? 43.573 -51.551 22.010 1.00 31.72 470 LYS A N 1
ATOM 3718 C CA . LYS A 1 470 ? 44.281 -51.244 23.289 1.00 31.72 470 LYS A CA 1
ATOM 3719 C C . LYS A 1 470 ? 43.493 -50.334 24.254 1.00 31.72 470 LYS A C 1
ATOM 3721 O O . LYS A 1 470 ? 43.153 -49.216 23.909 1.00 31.72 470 LYS A O 1
ATOM 3726 N N . LYS A 1 471 ? 42.984 -50.862 25.385 1.00 30.34 471 LYS A N 1
ATOM 3727 C CA . LYS A 1 471 ? 43.673 -51.268 26.650 1.00 30.34 471 LYS A CA 1
ATOM 3728 C C . LYS A 1 471 ? 44.300 -50.063 27.373 1.00 30.34 471 LYS A C 1
ATOM 3730 O O . LYS A 1 471 ? 45.041 -49.339 26.727 1.00 30.34 471 LYS A O 1
ATOM 3735 N N . GLU A 1 472 ? 44.154 -49.831 28.682 1.00 30.66 472 GLU A N 1
ATOM 3736 C CA . GLU A 1 472 ? 43.440 -50.489 29.812 1.00 30.66 472 GLU A CA 1
ATOM 3737 C C . GLU A 1 472 ? 43.274 -49.411 30.951 1.00 30.66 472 GLU A C 1
ATOM 3739 O O . GLU A 1 472 ? 43.492 -48.239 30.639 1.00 30.66 472 GLU A O 1
ATOM 3744 N N . PRO A 1 473 ? 42.813 -49.673 32.204 1.00 38.41 473 PRO A N 1
ATOM 3745 C CA . PRO A 1 473 ? 41.920 -48.713 32.876 1.00 38.41 473 PRO A CA 1
ATOM 3746 C C . PRO A 1 473 ? 42.392 -48.086 34.216 1.00 38.41 473 PRO A C 1
ATOM 3748 O O . PRO A 1 473 ? 43.263 -48.609 34.905 1.00 38.41 473 PRO A O 1
ATOM 3751 N N . ASN A 1 474 ? 41.586 -47.106 34.661 1.00 29.00 474 ASN A N 1
ATOM 3752 C CA . ASN A 1 474 ? 41.174 -46.837 36.056 1.00 29.00 474 ASN A CA 1
ATOM 3753 C C . ASN A 1 474 ? 42.053 -45.948 36.980 1.00 29.00 474 ASN A C 1
ATOM 3755 O O . ASN A 1 474 ? 43.265 -45.849 36.840 1.00 29.00 474 ASN A O 1
ATOM 3759 N N . THR A 1 475 ? 41.382 -45.422 38.022 1.00 29.70 475 THR A N 1
ATOM 3760 C CA . THR A 1 475 ? 41.863 -44.740 39.251 1.00 29.70 475 THR A CA 1
ATOM 3761 C C . THR A 1 475 ? 42.273 -43.258 39.146 1.00 29.70 475 THR A C 1
ATOM 3763 O O . THR A 1 475 ? 42.829 -42.846 38.138 1.00 29.70 475 THR A O 1
ATOM 3766 N N . ASN A 1 476 ? 42.086 -42.393 40.160 1.00 29.17 476 ASN A N 1
ATOM 3767 C CA . ASN A 1 476 ? 41.111 -42.310 41.275 1.00 29.17 476 ASN A CA 1
ATOM 3768 C C . ASN A 1 476 ? 41.215 -40.892 41.920 1.00 29.17 476 ASN A C 1
ATOM 3770 O O . ASN A 1 476 ? 42.230 -40.221 41.764 1.00 29.17 476 ASN A O 1
ATOM 3774 N N . SER A 1 477 ? 40.229 -40.507 42.741 1.00 29.94 477 SER A N 1
ATOM 3775 C CA . SER A 1 477 ? 40.346 -39.610 43.918 1.00 29.94 477 SER A CA 1
ATOM 3776 C C . SER A 1 477 ? 40.819 -38.138 43.782 1.00 29.94 477 SER A C 1
ATOM 3778 O O . SER A 1 477 ? 41.999 -37.831 43.647 1.00 29.94 477 SER A O 1
ATOM 3780 N N . GLN A 1 478 ? 39.868 -37.230 44.048 1.00 31.34 478 GLN A N 1
ATOM 3781 C CA . GLN A 1 478 ? 40.013 -35.950 44.787 1.00 31.34 478 GLN A CA 1
ATOM 3782 C C . GLN A 1 478 ? 40.747 -36.128 46.157 1.00 31.34 478 GLN A C 1
ATOM 3784 O O . GLN A 1 478 ? 40.807 -37.277 46.601 1.00 31.34 478 GLN A O 1
ATOM 3789 N N . PRO A 1 479 ? 41.227 -35.078 46.897 1.00 42.41 479 PRO A N 1
ATOM 3790 C CA . PRO A 1 479 ? 40.523 -33.794 47.112 1.00 42.41 479 PRO A CA 1
ATOM 3791 C C . PRO A 1 479 ? 41.341 -32.492 47.378 1.00 42.41 479 PRO A C 1
ATOM 3793 O O . PRO A 1 479 ? 42.562 -32.464 47.474 1.00 42.41 479 PRO A O 1
ATOM 3796 N N . ASN A 1 480 ? 40.574 -31.403 47.552 1.00 32.25 480 ASN A N 1
ATOM 3797 C CA . ASN A 1 480 ? 40.866 -30.097 48.176 1.00 32.25 480 ASN A CA 1
ATOM 3798 C C . ASN A 1 480 ? 42.138 -29.925 49.040 1.00 32.25 480 ASN A C 1
ATOM 3800 O O . ASN A 1 480 ? 42.314 -30.617 50.040 1.00 32.25 480 ASN A O 1
ATOM 3804 N N . SER A 1 481 ? 42.818 -28.780 48.865 1.00 31.86 481 SER A N 1
ATOM 3805 C CA . SER A 1 481 ? 43.066 -27.847 49.988 1.00 31.86 481 SER A CA 1
ATOM 3806 C C . SER A 1 481 ? 43.342 -26.409 49.511 1.00 31.86 481 SER A C 1
ATOM 3808 O O . SER A 1 481 ? 43.928 -26.186 48.455 1.00 31.86 481 SER A O 1
ATOM 3810 N N . ALA A 1 482 ? 42.896 -25.419 50.289 1.00 37.22 482 ALA A N 1
ATOM 3811 C CA . ALA A 1 482 ? 43.044 -23.992 49.986 1.00 37.22 482 ALA A CA 1
ATOM 3812 C C . ALA A 1 482 ? 44.351 -23.398 50.546 1.00 37.22 482 ALA A C 1
ATOM 3814 O O . ALA A 1 482 ? 44.843 -23.851 51.581 1.00 37.22 482 ALA A O 1
ATOM 3815 N N . LYS A 1 483 ? 44.845 -22.292 49.962 1.00 35.94 483 LYS A N 1
ATOM 3816 C CA . LYS A 1 483 ? 45.785 -21.378 50.641 1.00 35.94 483 LYS A CA 1
ATOM 3817 C C . LYS A 1 483 ? 45.489 -19.896 50.370 1.00 35.94 483 LYS A C 1
ATOM 3819 O O . LYS A 1 483 ? 45.045 -19.513 49.296 1.00 35.94 483 LYS A O 1
ATOM 3824 N N . LYS A 1 484 ? 45.696 -19.101 51.425 1.00 37.31 484 LYS A N 1
ATOM 3825 C CA . LYS A 1 484 ? 45.317 -17.686 51.610 1.00 37.31 484 LYS A CA 1
ATOM 3826 C C . LYS A 1 484 ? 46.274 -16.683 50.919 1.00 37.31 484 LYS A C 1
ATOM 3828 O O . LYS A 1 484 ? 47.377 -17.075 50.543 1.00 37.31 484 LYS A O 1
ATOM 3833 N N . PRO A 1 485 ? 45.878 -15.396 50.787 1.00 52.00 485 PRO A N 1
ATOM 3834 C CA . PRO A 1 485 ? 46.633 -14.371 50.056 1.00 52.00 485 PRO A CA 1
ATOM 3835 C C . PRO A 1 485 ? 47.832 -13.804 50.838 1.00 52.00 485 PRO A C 1
ATOM 3837 O O . PRO A 1 485 ? 47.964 -14.019 52.045 1.00 52.00 485 PRO A O 1
ATOM 3840 N N . LYS A 1 486 ? 48.671 -13.014 50.150 1.00 37.69 486 LYS A N 1
ATOM 3841 C CA . LYS A 1 486 ? 49.723 -12.164 50.742 1.00 37.69 486 LYS A CA 1
ATOM 3842 C C . LYS A 1 486 ? 49.407 -10.660 50.586 1.00 37.69 486 LYS A C 1
ATOM 3844 O O . LYS A 1 486 ? 48.595 -10.316 49.730 1.00 37.69 486 LYS A O 1
ATOM 3849 N N . PRO A 1 487 ? 49.978 -9.786 51.442 1.00 50.16 487 PRO A N 1
ATOM 3850 C CA . PRO A 1 487 ? 49.470 -8.431 51.664 1.00 50.16 487 PRO A CA 1
ATOM 3851 C C . PRO A 1 487 ? 50.239 -7.324 50.917 1.00 50.16 487 PRO A C 1
ATOM 3853 O O . PRO A 1 487 ? 51.222 -7.578 50.229 1.00 50.16 487 PRO A O 1
ATOM 3856 N N . LYS A 1 488 ? 49.748 -6.094 51.125 1.00 46.06 488 LYS A N 1
ATOM 3857 C CA . LYS A 1 488 ? 50.218 -4.796 50.614 1.00 46.06 488 LYS A CA 1
ATOM 3858 C C . LYS A 1 488 ? 51.739 -4.576 50.662 1.00 46.06 488 LYS A C 1
ATOM 3860 O O . LYS A 1 488 ? 52.371 -4.865 51.679 1.00 46.06 488 LYS A O 1
ATOM 3865 N N . GLY A 1 489 ? 52.233 -3.913 49.617 1.00 45.81 489 GLY A N 1
ATOM 3866 C CA . GLY A 1 489 ? 53.321 -2.933 49.632 1.00 45.81 489 GLY A CA 1
ATOM 3867 C C . GLY A 1 489 ? 52.802 -1.682 48.935 1.00 45.81 489 GLY A C 1
ATOM 3868 O O . GLY A 1 489 ? 52.173 -1.880 47.872 1.00 45.81 489 GLY A O 1
#

Mean predicted aligned error: 13.52 Å

Nearest PDB structures (foldseek):
  8dhm-assembly1_A  TM=2.217E-01  e=2.874E+00  Homo sapiens

Radius of gyration: 33.84 Å; Cα contacts (8 Å, |Δi|>4): 547; chains: 1; bounding box: 83×78×93 Å

Sequence (489 aa):
MSSLTKGLILLAVIVAIGAGLVFWKSKVGHAAPQYNVLTKDEISILLSDIAKQNPLAIKRLKDDPELRKQQLQNIKELLAFASEAQREGLANESPNREELGYIRAQVIALSYDREINKDKGPMPPFGFIDENRIKAFWGEGASEPKGFFDNLKAKLGIGYRDRELEFEKFLNTKVALLKAQNPQLKDRQVSDEERNQARDFFAKIQIYLEEYEDKVRAGQIPKEVQDKINLQVKLQQAEFLAGLYAAKLADKLKVSDEEIAKYIAEHPELDPAAKRAKAQEILERAKKGEDFAELANEFTDDPGNDPAPGGKKRGGLYENVRTGQMIKSFEDAALALEPGQIAPNLVETDYGFHIIKLENKKDEPAGKDGQPSTTYSVRHILISTGVKDPENPVGGSMPLKQYVEDKLEKEKREALIEKLVEENHVEVPDDFDVPDVSEEQIQESLKQRMGVPDDEIHSPDEDQKDNKTKKEPNTNSQPNSAKKPKPKG